Protein AF-A0A8J6C4E9-F1 (afdb_monomer)

Organism: Diacronema lutheri (NCBI:txid2081491)

Radius of gyration: 30.51 Å; Cα contacts (8 Å, |Δi|>4): 954; chains: 1; bounding box: 141×79×91 Å

pLDDT: mean 75.85, std 23.6, range [23.86, 98.69]

Solvent-accessible surface area (backbone atoms only — not comparable to full-atom values): 32303 Å² total; per-residue (Å²): 141,84,85,82,80,83,73,75,68,69,62,57,55,55,52,51,51,49,50,50,50,50,52,49,48,52,63,69,64,52,68,75,81,73,72,74,41,22,24,3,30,25,69,40,42,58,44,23,30,37,11,36,43,39,78,90,68,60,41,54,43,74,38,43,39,98,86,69,38,52,65,40,42,35,28,38,20,48,35,67,90,70,49,75,35,51,16,70,59,10,56,65,46,22,68,85,38,25,71,27,30,50,46,44,56,67,79,55,42,49,56,76,58,82,44,71,72,40,36,52,52,46,45,69,59,41,58,41,70,77,32,64,39,85,48,95,90,46,69,26,33,48,25,71,40,70,74,45,76,37,53,64,37,58,56,53,8,51,50,50,34,52,51,49,50,30,47,51,51,50,51,30,60,75,36,64,92,39,72,71,44,65,66,60,53,57,79,35,36,34,33,18,38,40,39,62,73,82,60,49,70,52,31,49,50,36,50,53,49,10,38,46,74,36,57,46,74,46,73,45,80,41,40,32,60,59,19,28,47,44,32,54,59,38,65,30,63,71,71,78,74,75,86,78,87,73,99,70,91,64,81,77,89,71,58,49,62,65,73,55,58,96,82,53,75,74,40,30,34,41,31,40,32,27,24,40,50,31,26,39,22,33,27,32,41,35,39,58,42,34,41,35,57,59,22,69,27,62,39,82,84,37,31,41,51,59,40,46,49,37,48,49,55,49,46,54,57,48,30,44,77,72,74,36,46,69,57,37,54,42,36,75,74,33,50,32,50,32,52,50,44,52,52,26,48,50,52,30,54,59,47,32,40,78,38,66,54,36,68,33,58,35,90,49,53,51,78,80,65,77,48,96,54,88,47,66,66,49,68,48,80,44,43,32,68,57,51,50,64,47,32,44,71,58,57,61,58,55,48,43,29,52,37,52,10,28,47,67,45,39,29,37,47,72,29,61,98,59,72,89,74,79,74,72,91,72,81,85,85,81,84,86,83,90,86,79,90,84,90,87,88,85,88,85,84,89,84,86,87,82,89,85,90,81,89,80,80,91,77,93,74,88,74,85,71,78,76,49,74,73,52,53,52,57,54,40,55,57,44,46,55,53,23,57,64,43,93,82,38,44,69,72,73,42,34,41,54,24,30,71,41,44,65,31,52,70,51,42,50,51,52,24,39,42,51,55,42,69,67,59,76,91,55,58,36,81,46,23,38,11,31,11,21,2,48,51,24,20,33,77,71,67,74,41,65,59,64,46,80,39,53,56,64,56,47,49,52,50,52,52,47,56,50,50,50,52,53,48,52,53,49,51,52,51,56,57,64,74,62,63,76,84,127

Nearest PDB structures (foldseek):
  6cz1-assembly1_A  TM=8.637E-01  e=3.138E-28  Homo sapiens
  3iuc-assembly3_C  TM=8.654E-01  e=8.634E-28  Homo sapiens
  2qxl-assembly1_A  TM=8.879E-01  e=3.952E-25  Saccharomyces cerevisiae
  2qxl-assembly1_B  TM=8.824E-01  e=4.397E-25  Saccharomyces cerevisiae
  3d2e-assembly2_C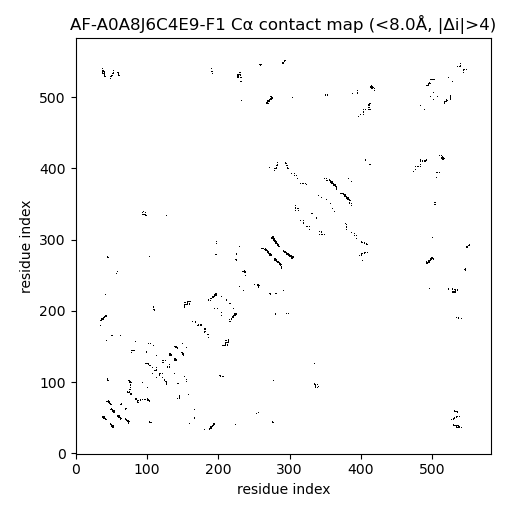  TM=8.907E-01  e=5.981E-24  Saccharomyces cerevisiae

Foldseek 3Di:
DDDDDDDDPPVVVVVVVVVVVVVVVVVVPDDDPQQAWQKFWELAQFKIFIWTQDLVLRFTHTFAAPVRHRIFTLKWAAAAPGDIDTGPVLLVCCLPGVLRMFGSLLLLFLDQCPDPVSLVVCCLRHLHSVQWDADPVGIWGDHVRHPDTHDSLLSSLSHLLRNQVRVLVVQCVVPPPDPSSPPDDLASYQYEYEDAPPDDPSSVVSNVSSCVSSVHDHYDYDYLQLLLCLLCVLQCVVVPPPDDDDPDPDPDGHRSADQFDQDDDWAWEWEWEAAAAKIKIWIWIDDRQEIETLFIFMDRGAHNVQLLVLLLVVVLVQCVVVVNNLLSVLLVVHSSQVSQQSVLSSVQQLVQLPDFKDKRWGPDQCVSRVDPDGDDTDIDMDGNVSSCVSCVLSLLVSLQRVLVNLVSSLAAFPFDLDPPVVPDPDDDDDDDDDDDDDDDDDDDDDDDDDDDDDDDDDDPDDDPDDDDSVRSSVVSSVSLVSSNPSPDGDYHDAYEYAYDRCSHPSNQCSSCRRRVHHYDDSDHSDCSSRRSRSSVSCVVVVSGDRHDYDYNVRVVVVVVVVVVVVVVVVVVVVVVVVPDDPD

Structure (mmCIF, N/CA/C/O backbone):
data_AF-A0A8J6C4E9-F1
#
_entry.id   AF-A0A8J6C4E9-F1
#
loop_
_atom_site.group_PDB
_atom_site.id
_atom_site.type_symbol
_atom_site.label_atom_id
_atom_site.label_alt_id
_atom_site.label_comp_id
_atom_site.label_asym_id
_atom_site.label_entity_id
_atom_site.label_seq_id
_atom_site.pdbx_PDB_ins_code
_atom_site.Cartn_x
_atom_site.Cartn_y
_atom_site.Cartn_z
_atom_site.occupancy
_atom_site.B_iso_or_equiv
_atom_site.auth_seq_id
_atom_site.auth_comp_id
_atom_site.auth_asym_id
_atom_site.auth_atom_id
_atom_site.pdbx_PDB_model_num
ATOM 1 N N . MET A 1 1 ? -87.877 10.944 23.527 1.00 38.41 1 MET A N 1
ATOM 2 C CA . MET A 1 1 ? -86.745 10.929 22.573 1.00 38.41 1 MET A CA 1
ATOM 3 C C . MET A 1 1 ? -85.465 10.577 23.323 1.00 38.41 1 MET A C 1
ATOM 5 O O . MET A 1 1 ? -84.870 11.450 23.939 1.00 38.41 1 MET A O 1
ATOM 9 N N . ALA A 1 2 ? -85.084 9.298 23.330 1.00 36.50 2 ALA A N 1
ATOM 10 C CA . ALA A 1 2 ? -83.861 8.811 23.969 1.00 36.50 2 ALA A CA 1
ATOM 11 C C . ALA A 1 2 ? -82.807 8.515 22.890 1.00 36.50 2 ALA A C 1
ATOM 13 O O . ALA A 1 2 ? -83.066 7.759 21.957 1.00 36.50 2 ALA A O 1
ATOM 14 N N . ARG A 1 3 ? -81.636 9.150 23.003 1.00 40.97 3 ARG A N 1
ATOM 15 C CA . ARG A 1 3 ? -80.461 8.921 22.150 1.00 40.97 3 ARG A CA 1
ATOM 16 C C . ARG A 1 3 ? -79.724 7.666 22.630 1.00 40.97 3 ARG A C 1
ATOM 18 O O . ARG A 1 3 ? -79.233 7.657 23.756 1.00 40.97 3 ARG A O 1
ATOM 25 N N . GLN A 1 4 ? -79.588 6.653 21.775 1.00 43.34 4 GLN A N 1
ATOM 26 C CA . GLN A 1 4 ? -78.619 5.569 21.968 1.00 43.34 4 GLN A CA 1
ATOM 27 C C . GLN A 1 4 ? -77.258 5.994 21.404 1.00 43.34 4 GLN A C 1
ATOM 29 O O . GLN A 1 4 ? -77.118 6.299 20.221 1.00 43.34 4 GLN A O 1
ATOM 34 N N . ARG A 1 5 ? -76.256 6.030 22.287 1.00 42.81 5 ARG A N 1
ATOM 35 C CA . ARG A 1 5 ? -74.835 6.140 21.950 1.00 42.81 5 ARG A CA 1
ATOM 36 C C . ARG A 1 5 ? -74.360 4.776 21.449 1.00 42.81 5 ARG A C 1
ATOM 38 O O . ARG A 1 5 ? -74.292 3.837 22.237 1.00 42.81 5 ARG A O 1
ATOM 45 N N . ALA A 1 6 ? -74.011 4.677 20.169 1.00 40.28 6 ALA A N 1
ATOM 46 C CA . ALA A 1 6 ? -73.167 3.590 19.687 1.00 40.28 6 ALA A CA 1
ATOM 47 C C . ALA A 1 6 ? -71.782 3.752 20.330 1.00 40.28 6 ALA A C 1
ATOM 49 O O . ALA A 1 6 ? -71.168 4.818 20.265 1.00 40.28 6 ALA A O 1
ATOM 50 N N . THR A 1 7 ? -71.343 2.723 21.042 1.00 40.25 7 THR A N 1
ATOM 51 C CA . THR A 1 7 ? -70.107 2.715 21.814 1.00 40.25 7 THR A CA 1
ATOM 52 C C . THR A 1 7 ? -68.892 2.586 20.888 1.00 40.25 7 THR A C 1
ATOM 54 O O . THR A 1 7 ? -68.914 1.905 19.864 1.00 40.25 7 THR A O 1
ATOM 57 N N . ALA A 1 8 ? -67.801 3.244 21.280 1.00 45.50 8 ALA A N 1
ATOM 58 C CA . ALA A 1 8 ? -66.520 3.320 20.584 1.00 45.50 8 ALA A CA 1
ATOM 59 C C . ALA A 1 8 ? -65.645 2.031 20.442 1.00 45.50 8 ALA A C 1
ATOM 61 O O . ALA A 1 8 ? -64.620 2.141 19.766 1.00 45.50 8 ALA A O 1
ATOM 62 N N . PRO A 1 9 ? -65.946 0.815 20.973 1.00 42.47 9 PRO A N 1
ATOM 63 C CA . PRO A 1 9 ? -65.002 -0.307 20.863 1.00 42.47 9 PRO A CA 1
ATOM 64 C C . PRO A 1 9 ? -64.949 -0.978 19.478 1.00 42.47 9 PRO A C 1
ATOM 66 O O . PRO A 1 9 ? -63.985 -1.679 19.171 1.00 42.47 9 PRO A O 1
ATOM 69 N N . ALA A 1 10 ? -65.951 -0.784 18.614 1.00 45.72 10 ALA A N 1
ATOM 70 C CA . ALA A 1 10 ? -66.046 -1.539 17.358 1.00 45.72 10 ALA A CA 1
ATOM 71 C C . ALA A 1 10 ? -65.084 -1.049 16.256 1.00 45.72 10 ALA A C 1
ATOM 73 O O . ALA A 1 10 ? -64.664 -1.839 15.414 1.00 45.72 10 ALA A O 1
ATOM 74 N N . ILE A 1 11 ? -64.689 0.229 16.270 1.00 45.72 11 ILE A N 1
ATOM 75 C CA . ILE A 1 11 ? -63.786 0.797 15.253 1.00 45.72 11 ILE A CA 1
ATOM 76 C C . ILE A 1 11 ? -62.322 0.488 15.600 1.00 45.72 11 ILE A C 1
ATOM 78 O O . ILE A 1 11 ? -61.562 0.082 14.725 1.00 45.72 11 ILE A O 1
ATOM 82 N N . ALA A 1 12 ? -61.941 0.567 16.880 1.00 45.38 12 ALA A N 1
ATOM 83 C CA . ALA A 1 12 ? -60.575 0.283 17.330 1.00 45.38 12 ALA A CA 1
ATOM 84 C C . ALA A 1 12 ? -60.138 -1.172 17.058 1.00 45.38 12 ALA A C 1
ATOM 86 O O . ALA A 1 12 ? -59.000 -1.408 16.657 1.00 45.38 12 ALA A O 1
ATOM 87 N N . SER A 1 13 ? -61.052 -2.143 17.191 1.00 48.75 13 SER A N 1
ATOM 88 C CA . SER A 1 13 ? -60.749 -3.564 16.941 1.00 48.75 13 SER A CA 1
ATOM 89 C C . SER A 1 13 ? -60.457 -3.877 15.466 1.00 48.75 13 SER A C 1
ATOM 91 O O . SER A 1 13 ? -59.601 -4.705 15.159 1.00 48.75 13 SER A O 1
ATOM 93 N N . ARG A 1 14 ? -61.113 -3.167 14.538 1.00 49.06 14 ARG A N 1
ATOM 94 C CA . ARG A 1 14 ? -60.933 -3.345 13.091 1.00 49.06 14 ARG A CA 1
ATOM 95 C C . ARG A 1 14 ? -59.618 -2.747 12.590 1.00 49.06 14 ARG A C 1
ATOM 97 O O . ARG A 1 14 ? -58.977 -3.346 11.733 1.00 49.06 14 ARG A O 1
ATOM 104 N N . TRP A 1 15 ? -59.186 -1.623 13.165 1.00 46.72 15 TRP A N 1
ATOM 105 C CA . TRP A 1 15 ? -57.875 -1.030 12.881 1.00 46.72 15 TRP A CA 1
ATOM 106 C C . TRP A 1 15 ? -56.729 -1.840 13.486 1.00 46.72 15 TRP A C 1
ATOM 108 O O . TRP A 1 15 ? -55.729 -2.054 12.810 1.00 46.72 15 TRP A O 1
ATOM 118 N N . ALA A 1 16 ? -56.892 -2.370 14.702 1.00 50.19 16 ALA A N 1
ATOM 119 C CA . ALA A 1 16 ? -55.893 -3.244 15.315 1.00 50.19 16 ALA A CA 1
ATOM 120 C C . ALA A 1 16 ? -55.684 -4.539 14.510 1.00 50.19 16 ALA A C 1
ATOM 122 O O . ALA A 1 16 ? -54.546 -4.945 14.297 1.00 50.19 16 ALA A O 1
ATOM 123 N N . ALA A 1 17 ? -56.759 -5.148 13.997 1.00 50.88 17 ALA A N 1
ATOM 124 C CA . ALA A 1 17 ? -56.672 -6.340 13.151 1.00 50.88 17 ALA A CA 1
ATOM 125 C C . ALA A 1 17 ? -56.052 -6.052 11.770 1.00 50.88 17 ALA A C 1
ATOM 127 O O . ALA A 1 17 ? -55.284 -6.869 11.267 1.00 50.88 17 ALA A O 1
ATOM 128 N N . LEU A 1 18 ? -56.336 -4.888 11.171 1.00 54.34 18 LEU A N 1
ATOM 129 C CA . LEU A 1 18 ? -55.741 -4.478 9.894 1.00 54.34 18 LEU A CA 1
ATOM 130 C C . LEU A 1 18 ? -54.249 -4.145 10.049 1.00 54.34 18 LEU A C 1
ATOM 132 O O . LEU A 1 18 ? -53.442 -4.573 9.232 1.00 54.34 18 LEU A O 1
ATOM 136 N N . ILE A 1 19 ? -53.869 -3.446 11.124 1.00 55.53 19 ILE A N 1
ATOM 137 C CA . ILE A 1 19 ? -52.468 -3.156 11.457 1.00 55.53 19 ILE A CA 1
ATOM 138 C C . ILE A 1 19 ? -51.730 -4.456 11.776 1.00 55.53 19 ILE A C 1
ATOM 140 O O . ILE A 1 19 ? -50.650 -4.666 11.245 1.00 55.53 19 ILE A O 1
ATOM 144 N N . ALA A 1 20 ? -52.315 -5.368 12.557 1.00 45.97 20 ALA A N 1
ATOM 145 C CA . ALA A 1 20 ? -51.713 -6.672 12.828 1.00 45.97 20 ALA A CA 1
ATOM 146 C C . ALA A 1 20 ? -51.560 -7.516 11.552 1.00 45.97 20 ALA A C 1
ATOM 148 O O . ALA A 1 20 ? -50.529 -8.151 11.371 1.00 45.97 20 ALA A O 1
ATOM 149 N N . ALA A 1 21 ? -52.528 -7.483 10.630 1.00 46.50 21 ALA A N 1
ATOM 150 C CA . ALA A 1 21 ? -52.433 -8.179 9.347 1.00 46.50 21 ALA A CA 1
ATOM 151 C C . ALA A 1 21 ? -51.383 -7.553 8.411 1.00 46.50 21 ALA A C 1
ATOM 153 O O . ALA A 1 21 ? -50.662 -8.291 7.749 1.00 46.50 21 ALA A O 1
ATOM 154 N N . VAL A 1 22 ? -51.245 -6.222 8.389 1.00 50.16 22 VAL A N 1
ATOM 155 C CA . VAL A 1 22 ? -50.210 -5.505 7.619 1.00 50.16 22 VAL A CA 1
ATOM 156 C C . VAL A 1 22 ? -48.822 -5.704 8.233 1.00 50.16 22 VAL A C 1
ATOM 158 O O . VAL A 1 22 ? -47.871 -5.954 7.502 1.00 50.16 22 VAL A O 1
ATOM 161 N N . VAL A 1 23 ? -48.699 -5.686 9.562 1.00 48.81 23 VAL A N 1
ATOM 162 C CA . VAL A 1 23 ? -47.452 -5.970 10.292 1.00 48.81 23 VAL A CA 1
ATOM 163 C C . VAL A 1 23 ? -47.058 -7.440 10.137 1.00 48.81 23 VAL A C 1
ATOM 165 O O . VAL A 1 23 ? -45.894 -7.725 9.883 1.00 48.81 23 VAL A O 1
ATOM 168 N N . CYS A 1 24 ? -48.005 -8.384 10.186 1.00 40.62 24 CYS A N 1
ATOM 169 C CA . CYS A 1 24 ? -47.735 -9.796 9.908 1.00 40.62 24 CYS A CA 1
ATOM 170 C C . CYS A 1 24 ? -47.456 -10.073 8.425 1.00 40.62 24 CYS A C 1
ATOM 172 O O . CYS A 1 24 ? -46.655 -10.954 8.137 1.00 40.62 24 CYS A O 1
ATOM 174 N N . ALA A 1 25 ? -48.072 -9.355 7.481 1.00 40.88 25 ALA A N 1
ATOM 175 C CA . ALA A 1 25 ? -47.759 -9.476 6.055 1.00 40.88 25 ALA A CA 1
ATOM 176 C C . ALA A 1 25 ? -46.385 -8.866 5.723 1.00 40.88 25 ALA A C 1
ATOM 178 O O . ALA A 1 25 ? -45.634 -9.461 4.956 1.00 40.88 25 ALA A O 1
ATOM 179 N N . ALA A 1 26 ? -46.010 -7.753 6.364 1.00 41.31 26 ALA A N 1
ATOM 180 C CA . ALA A 1 26 ? -44.677 -7.157 6.269 1.00 41.31 26 ALA A CA 1
ATOM 181 C C . ALA A 1 26 ? -43.600 -8.029 6.942 1.00 41.31 26 ALA A C 1
ATOM 183 O O . ALA A 1 26 ? -42.519 -8.194 6.387 1.00 41.31 26 ALA A O 1
ATOM 184 N N . ALA A 1 27 ? -43.915 -8.670 8.073 1.00 41.94 27 ALA A N 1
ATOM 185 C CA . ALA A 1 27 ? -43.035 -9.633 8.745 1.00 41.94 27 ALA A CA 1
ATOM 186 C C . ALA A 1 27 ? -42.952 -10.997 8.030 1.00 41.94 27 ALA A C 1
ATOM 188 O O . ALA A 1 27 ? -42.025 -11.763 8.266 1.00 41.94 27 ALA A O 1
ATOM 189 N N . ARG A 1 28 ? -43.913 -11.322 7.151 1.00 35.78 28 ARG A N 1
ATOM 190 C CA . ARG A 1 28 ? -43.877 -12.514 6.281 1.00 35.78 28 ARG A CA 1
ATOM 191 C C . ARG A 1 28 ? -43.224 -12.249 4.922 1.00 35.78 28 ARG A C 1
ATOM 193 O O . ARG A 1 28 ? -42.905 -13.205 4.224 1.00 35.78 28 ARG A O 1
ATOM 200 N N . ALA A 1 29 ? -43.024 -10.980 4.562 1.00 37.56 29 ALA A N 1
ATOM 201 C CA . ALA A 1 29 ? -42.309 -10.546 3.362 1.00 37.56 29 ALA A CA 1
ATOM 202 C C . ALA A 1 29 ? -40.869 -10.090 3.649 1.00 37.56 29 ALA A C 1
ATOM 204 O O . ALA A 1 29 ? -40.122 -9.799 2.716 1.00 37.56 29 ALA A O 1
ATOM 205 N N . SER A 1 30 ? -40.451 -10.037 4.916 1.00 41.16 30 SER A N 1
ATOM 206 C CA . SER A 1 30 ? -39.043 -9.879 5.242 1.00 41.16 30 SER A CA 1
ATOM 207 C C . SER A 1 30 ? -38.342 -11.202 4.969 1.00 41.16 30 SER A C 1
ATOM 209 O O . SER A 1 30 ? -38.482 -12.160 5.735 1.00 41.16 30 SER A O 1
ATOM 211 N N . SER A 1 31 ? -37.558 -11.239 3.891 1.00 43.53 31 SER A N 1
ATOM 212 C CA . SER A 1 31 ? -36.385 -12.110 3.815 1.00 43.53 31 SER A CA 1
ATOM 213 C C . SER A 1 31 ? -35.687 -12.122 5.183 1.00 43.53 31 SER A C 1
ATOM 215 O O . SER A 1 31 ? -35.708 -11.086 5.864 1.00 43.53 31 SER A O 1
ATOM 217 N N . PRO A 1 32 ? -35.086 -13.247 5.617 1.00 44.56 32 PRO A N 1
ATOM 218 C CA . PRO A 1 32 ? -34.292 -13.247 6.843 1.00 44.56 32 PRO A CA 1
ATOM 219 C C . PRO A 1 32 ? -33.353 -12.031 6.827 1.00 44.56 32 PRO A C 1
ATOM 221 O O . PRO A 1 32 ? -32.884 -11.671 5.740 1.00 44.56 32 PRO A O 1
ATOM 224 N N . PRO A 1 33 ? -33.135 -11.349 7.969 1.00 52.28 33 PRO A N 1
ATOM 225 C CA . PRO A 1 33 ? -32.281 -10.172 8.006 1.00 52.28 33 PRO A CA 1
ATOM 226 C C . PRO A 1 33 ? -30.958 -10.534 7.339 1.00 52.28 33 PRO A C 1
ATOM 228 O O . PRO A 1 33 ? -30.252 -11.429 7.803 1.00 52.28 33 PRO A O 1
ATOM 231 N N . ARG A 1 34 ? -30.687 -9.891 6.198 1.00 59.09 34 ARG A N 1
ATOM 232 C CA . ARG A 1 34 ? -29.473 -10.108 5.417 1.00 59.09 34 ARG A CA 1
ATOM 233 C C . ARG A 1 34 ? -28.279 -9.992 6.360 1.00 59.09 34 ARG A C 1
ATOM 235 O O . ARG A 1 34 ? -28.188 -9.028 7.127 1.00 59.09 34 ARG A O 1
ATOM 242 N N . SER A 1 35 ? -27.419 -11.008 6.383 1.00 75.69 35 SER A N 1
ATOM 243 C CA . SER A 1 35 ? -26.295 -11.053 7.312 1.00 75.69 35 SER A CA 1
ATOM 244 C C . SER A 1 35 ? -25.305 -9.956 6.940 1.00 75.69 35 SER A C 1
ATOM 246 O O . SER A 1 35 ? -24.557 -10.091 5.979 1.00 75.69 35 SER A O 1
ATOM 248 N N . ILE A 1 36 ? -25.316 -8.859 7.696 1.00 88.25 36 ILE A N 1
ATOM 249 C CA . ILE A 1 36 ? -24.379 -7.752 7.501 1.00 88.25 36 ILE A CA 1
ATOM 250 C C . ILE A 1 36 ? -22.951 -8.247 7.749 1.00 88.25 36 ILE A C 1
ATOM 252 O O . ILE A 1 36 ? -22.639 -8.704 8.855 1.00 88.25 36 ILE A O 1
ATOM 256 N N . ILE A 1 37 ? -22.079 -8.094 6.755 1.00 93.62 37 ILE A N 1
ATOM 257 C CA . ILE A 1 37 ? -20.658 -8.432 6.865 1.00 93.62 37 ILE A CA 1
ATOM 258 C C . ILE A 1 37 ? -19.842 -7.142 6.921 1.00 93.62 37 ILE A C 1
ATOM 260 O O . ILE A 1 37 ? -19.836 -6.359 5.972 1.00 93.62 37 ILE A O 1
ATOM 264 N N . ALA A 1 38 ? -19.136 -6.917 8.029 1.00 95.50 38 ALA A N 1
ATOM 265 C CA . ALA A 1 38 ? -18.217 -5.790 8.158 1.00 95.50 38 ALA A CA 1
ATOM 266 C C . ALA A 1 38 ? -16.888 -6.122 7.472 1.00 95.50 38 ALA A C 1
ATOM 268 O O . ALA A 1 38 ? -16.259 -7.132 7.798 1.00 95.50 38 ALA A O 1
ATOM 269 N N . VAL A 1 39 ? -16.464 -5.268 6.539 1.00 98.06 39 VAL A N 1
ATOM 270 C CA . VAL A 1 39 ? -15.273 -5.485 5.711 1.00 98.06 39 VAL A CA 1
ATOM 271 C C . VAL A 1 39 ? -14.371 -4.258 5.763 1.00 98.06 39 VAL A C 1
ATOM 273 O O . VAL A 1 39 ? -14.808 -3.136 5.512 1.00 98.06 39 VAL A O 1
ATOM 276 N N . GLY A 1 40 ? -13.095 -4.475 6.049 1.00 98.25 40 GLY A N 1
ATOM 277 C CA . GLY A 1 40 ? -12.039 -3.484 5.890 1.00 98.25 40 GLY A CA 1
ATOM 278 C C . GLY A 1 40 ? -11.249 -3.757 4.626 1.00 98.25 40 GLY A C 1
ATOM 279 O O . GLY A 1 40 ? -10.812 -4.885 4.416 1.00 98.25 40 GLY A O 1
ATOM 280 N N . ILE A 1 41 ? -11.052 -2.740 3.794 1.00 98.50 41 ILE A N 1
ATOM 281 C CA . ILE A 1 41 ? -10.254 -2.840 2.574 1.00 98.50 41 ILE A CA 1
ATOM 282 C C . ILE A 1 41 ? -9.143 -1.802 2.637 1.00 98.50 41 ILE A C 1
ATOM 284 O O . ILE A 1 41 ? -9.406 -0.598 2.647 1.00 98.50 41 ILE A O 1
ATOM 288 N N . ASP A 1 42 ? -7.904 -2.279 2.630 1.00 97.69 42 ASP A N 1
ATOM 289 C CA . ASP A 1 42 ? -6.749 -1.451 2.323 1.00 97.69 42 ASP A CA 1
ATOM 290 C C . ASP A 1 42 ? -6.514 -1.460 0.814 1.00 97.69 42 ASP A C 1
ATOM 292 O O . ASP A 1 42 ? -6.000 -2.434 0.264 1.00 97.69 42 ASP A O 1
ATOM 296 N N . LEU A 1 43 ? -6.935 -0.398 0.125 1.00 96.44 43 LEU A N 1
ATOM 297 C CA . LEU A 1 43 ? -6.687 -0.240 -1.307 1.00 96.44 43 LEU A CA 1
ATOM 298 C C . LEU A 1 43 ? -5.304 0.382 -1.491 1.00 96.44 43 LEU A C 1
ATOM 300 O O . LEU A 1 43 ? -5.210 1.582 -1.704 1.00 96.44 43 LEU A O 1
ATOM 304 N N . GLY A 1 44 ? -4.215 -0.368 -1.378 1.00 93.19 44 GLY A N 1
ATOM 305 C CA . GLY A 1 44 ? -2.875 0.221 -1.418 1.00 93.19 44 GLY A CA 1
ATOM 306 C C . GLY A 1 44 ? -2.343 0.498 -2.832 1.00 93.19 44 GLY A C 1
ATOM 307 O O . GLY A 1 44 ? -2.850 0.016 -3.848 1.00 93.19 44 GLY A O 1
ATOM 308 N N . THR A 1 45 ? -1.264 1.286 -2.910 1.00 92.62 45 THR A N 1
ATOM 309 C CA . THR A 1 45 ? -0.605 1.634 -4.189 1.00 92.62 45 THR A CA 1
ATOM 310 C C . THR A 1 45 ? 0.050 0.423 -4.863 1.00 92.62 45 THR A C 1
ATOM 312 O O . THR A 1 45 ? -0.059 0.273 -6.079 1.00 92.62 45 THR A O 1
ATOM 315 N N . THR A 1 46 ? 0.722 -0.432 -4.085 1.00 93.31 46 THR A N 1
ATOM 316 C CA . THR A 1 46 ? 1.450 -1.611 -4.599 1.00 93.31 46 THR A CA 1
ATOM 317 C C . THR A 1 46 ? 0.748 -2.916 -4.282 1.00 93.31 46 THR A C 1
ATOM 319 O O . THR A 1 46 ? 0.706 -3.796 -5.133 1.00 93.31 46 THR A O 1
ATOM 322 N N . ASN A 1 47 ? 0.201 -3.047 -3.077 1.00 95.25 47 ASN A N 1
ATOM 323 C CA . ASN A 1 47 ? -0.581 -4.200 -2.656 1.00 95.25 47 ASN A CA 1
ATOM 324 C C . ASN A 1 47 ? -1.843 -3.694 -1.978 1.00 95.25 47 ASN A C 1
ATOM 326 O O . ASN A 1 47 ? -1.800 -2.655 -1.325 1.00 95.25 47 ASN A O 1
ATOM 330 N N . SER A 1 48 ? -2.921 -4.445 -2.117 1.00 97.56 48 SER A N 1
ATOM 331 C CA . SER A 1 48 ? -4.174 -4.245 -1.411 1.00 97.56 48 SER A CA 1
ATOM 332 C C . SER A 1 48 ? -4.475 -5.457 -0.534 1.00 97.56 48 SER A C 1
ATOM 334 O O . SER A 1 48 ? -3.981 -6.555 -0.800 1.00 97.56 48 SER A O 1
ATOM 336 N N . ALA A 1 49 ? -5.279 -5.262 0.504 1.00 97.75 49 ALA A N 1
ATOM 337 C CA . ALA A 1 49 ? -5.672 -6.313 1.434 1.00 97.75 49 ALA A CA 1
ATOM 338 C C . ALA A 1 49 ? -7.131 -6.137 1.856 1.00 97.75 49 ALA A C 1
ATOM 340 O O . ALA A 1 49 ? -7.633 -5.015 1.939 1.00 97.75 49 ALA A O 1
ATOM 341 N N . ALA A 1 50 ? -7.799 -7.245 2.165 1.00 98.19 50 ALA A N 1
ATOM 342 C CA . ALA A 1 50 ? -9.135 -7.239 2.741 1.00 98.19 50 ALA A CA 1
ATOM 343 C C . ALA A 1 50 ? -9.144 -7.972 4.087 1.00 98.19 50 ALA A C 1
ATOM 345 O O . ALA A 1 50 ? -8.393 -8.920 4.312 1.00 98.19 50 ALA A O 1
ATOM 346 N N . CYS A 1 51 ? -9.997 -7.519 4.995 1.00 97.38 51 CYS A N 1
ATOM 347 C CA . CYS A 1 51 ? -10.260 -8.145 6.283 1.00 97.38 51 CYS A CA 1
ATOM 348 C C . CYS A 1 51 ? -11.767 -8.192 6.519 1.00 97.38 51 CYS A C 1
ATOM 350 O O . CYS A 1 51 ? -12.473 -7.230 6.219 1.00 97.38 51 CYS A O 1
ATOM 352 N N . VAL A 1 52 ? -12.249 -9.279 7.107 1.00 96.62 52 VAL A N 1
ATOM 353 C CA . VAL A 1 52 ? -13.626 -9.406 7.596 1.00 96.62 52 VAL A CA 1
ATOM 354 C C . VAL A 1 52 ? -13.628 -9.345 9.115 1.00 96.62 52 VAL A C 1
ATOM 356 O O . VAL A 1 52 ? -12.709 -9.845 9.755 1.00 96.62 52 VAL A O 1
ATOM 359 N N . TYR A 1 53 ? -14.638 -8.726 9.716 1.00 92.38 53 TYR A N 1
ATOM 360 C CA . TYR A 1 53 ? -14.819 -8.814 11.164 1.00 92.38 53 TYR A CA 1
ATOM 361 C C . TYR A 1 53 ? -15.551 -10.109 11.520 1.00 92.38 53 TYR A C 1
ATOM 363 O O . TYR A 1 53 ? -16.720 -10.280 11.159 1.00 92.38 53 TYR A O 1
ATOM 371 N N . ASP A 1 54 ? -14.883 -11.007 12.239 1.00 87.69 54 ASP A N 1
ATOM 372 C CA . ASP A 1 54 ? -15.502 -12.217 12.762 1.00 87.69 54 ASP A CA 1
ATOM 373 C C . ASP A 1 54 ? -16.185 -11.908 14.099 1.00 87.69 54 ASP A C 1
ATOM 375 O O . ASP A 1 54 ? -15.556 -11.533 15.088 1.00 87.69 54 ASP A O 1
ATOM 379 N N . ARG A 1 55 ? -17.510 -12.073 14.133 1.00 82.25 55 ARG A N 1
ATOM 380 C CA . ARG A 1 55 ? -18.328 -11.796 15.319 1.00 82.25 55 ARG A CA 1
ATOM 381 C C . ARG A 1 55 ? -18.111 -12.809 16.440 1.00 82.25 55 ARG A C 1
ATOM 383 O O . ARG A 1 55 ? -18.307 -12.456 17.599 1.00 82.25 55 ARG A O 1
ATOM 390 N N . ALA A 1 56 ? -17.756 -14.050 16.109 1.00 81.50 56 ALA A N 1
ATOM 391 C CA . ALA A 1 56 ? -17.568 -15.107 17.094 1.00 81.50 56 ALA A CA 1
ATOM 392 C C . ALA A 1 56 ? -16.275 -14.886 17.882 1.00 81.50 56 ALA A C 1
ATOM 394 O O . ALA A 1 56 ? -16.271 -14.966 19.108 1.00 81.50 56 ALA A O 1
ATOM 395 N N . THR A 1 57 ? -15.193 -14.558 17.177 1.00 81.00 57 THR A N 1
ATOM 396 C CA . THR A 1 57 ? -13.891 -14.262 17.792 1.00 81.00 57 THR A CA 1
ATOM 397 C C . THR A 1 57 ? -13.746 -12.799 18.209 1.00 81.00 57 THR A C 1
ATOM 399 O O . THR A 1 57 ? -12.887 -12.484 19.026 1.00 81.00 57 THR A O 1
ATOM 402 N N . ARG A 1 58 ? -14.617 -11.912 17.707 1.00 82.38 58 ARG A N 1
ATOM 403 C CA . ARG A 1 58 ? -14.575 -10.450 17.888 1.00 82.38 58 ARG A CA 1
ATOM 404 C C . ARG A 1 58 ? -13.298 -9.812 17.336 1.00 82.38 58 ARG A C 1
ATOM 406 O O . ARG A 1 58 ? -12.911 -8.731 17.784 1.00 82.38 58 ARG A O 1
ATOM 413 N N . GLU A 1 59 ? -12.682 -10.444 16.342 1.00 84.31 59 GLU A N 1
ATOM 414 C CA . GLU A 1 59 ? -11.412 -10.029 15.753 1.00 84.31 59 GLU A CA 1
ATOM 415 C C . GLU A 1 59 ? -11.538 -9.760 14.244 1.00 84.31 59 GLU A C 1
ATOM 417 O O . GLU A 1 59 ? -12.330 -10.399 13.546 1.00 84.31 59 GLU A O 1
ATOM 422 N N . PRO A 1 60 ? -10.749 -8.818 13.697 1.00 91.25 60 PRO A N 1
ATOM 423 C CA . PRO A 1 60 ? -10.598 -8.685 12.258 1.00 91.25 60 PRO A CA 1
ATOM 424 C C . PRO A 1 60 ? -9.726 -9.829 11.720 1.00 91.25 60 PRO A C 1
ATOM 426 O O . PRO A 1 60 ? -8.578 -9.995 12.134 1.00 91.25 60 PRO A O 1
ATOM 429 N N . VAL A 1 61 ? -10.245 -10.584 10.758 1.00 93.56 61 VAL A N 1
ATOM 430 C CA . VAL A 1 61 ? -9.584 -11.724 10.115 1.00 93.56 61 VAL A CA 1
ATOM 431 C C . VAL A 1 61 ? -9.188 -11.345 8.683 1.00 93.56 61 VAL A C 1
ATOM 433 O O . VAL A 1 61 ? -10.063 -10.978 7.892 1.00 93.56 61 VAL A O 1
ATOM 436 N N . PRO A 1 62 ? -7.895 -11.412 8.313 1.00 96.25 62 PRO A N 1
ATOM 437 C CA . PRO A 1 62 ? -7.464 -11.182 6.941 1.00 96.25 62 PRO A CA 1
ATOM 438 C C . PRO A 1 62 ? -8.009 -12.231 5.982 1.00 96.25 62 PRO A C 1
ATOM 440 O O . PRO A 1 62 ? -8.040 -13.423 6.292 1.00 96.25 62 PRO A O 1
ATOM 443 N N . VAL A 1 63 ? -8.392 -11.778 4.794 1.00 97.69 63 VAL A N 1
ATOM 444 C CA . VAL A 1 63 ? -8.917 -12.631 3.733 1.00 97.69 63 VAL A CA 1
ATOM 445 C C . VAL A 1 63 ? -7.790 -12.971 2.756 1.00 97.69 63 VAL A C 1
ATOM 447 O O . VAL A 1 63 ? -7.208 -12.055 2.172 1.00 97.69 63 VAL A O 1
ATOM 450 N N . PRO A 1 64 ? -7.455 -14.260 2.562 1.00 97.50 64 PRO A N 1
ATOM 451 C CA . PRO A 1 64 ? -6.530 -14.669 1.516 1.00 97.50 64 PRO A CA 1
ATOM 452 C C . PRO A 1 64 ? -7.191 -14.556 0.138 1.00 97.50 64 PRO A C 1
ATOM 454 O O . PRO A 1 64 ? -8.376 -14.848 -0.017 1.00 97.50 64 PRO A O 1
ATOM 457 N N . ASN A 1 65 ? -6.403 -14.186 -0.866 1.00 96.69 65 ASN A N 1
ATOM 458 C CA . ASN A 1 65 ? -6.814 -14.220 -2.262 1.00 96.69 65 ASN A CA 1
ATOM 459 C C . ASN A 1 65 ? -6.848 -15.647 -2.823 1.00 96.69 65 ASN A C 1
ATOM 461 O O . ASN A 1 65 ? -6.450 -16.605 -2.156 1.00 96.69 65 ASN A O 1
ATOM 465 N N . ALA A 1 66 ? -7.265 -15.786 -4.082 1.00 93.62 66 ALA A N 1
ATOM 466 C CA . ALA A 1 66 ? -7.314 -17.067 -4.795 1.00 93.62 66 ALA A CA 1
ATOM 467 C C . ALA A 1 66 ? -5.991 -17.870 -4.799 1.00 93.62 66 ALA A C 1
ATOM 469 O O . ALA A 1 66 ? -6.017 -19.091 -4.948 1.00 93.62 66 ALA A O 1
ATOM 470 N N . HIS A 1 67 ? -4.843 -17.212 -4.598 1.00 95.38 67 HIS A N 1
ATOM 471 C CA . HIS A 1 67 ? -3.517 -17.842 -4.516 1.00 95.38 67 HIS A CA 1
ATOM 472 C C . HIS A 1 67 ? -3.088 -18.162 -3.071 1.00 95.38 67 HIS A C 1
ATOM 474 O O . HIS A 1 67 ? -1.965 -18.602 -2.836 1.00 95.38 67 HIS A O 1
ATOM 480 N N . GLY A 1 68 ? -3.961 -17.939 -2.085 1.00 96.06 68 GLY A N 1
ATOM 481 C CA . GLY A 1 68 ? -3.704 -18.201 -0.667 1.00 96.06 68 GLY A CA 1
ATOM 482 C C . GLY A 1 68 ? -2.907 -17.108 0.053 1.00 96.06 68 GLY A C 1
ATOM 483 O O . GLY A 1 68 ? -2.501 -17.302 1.199 1.00 96.06 68 GLY A O 1
ATOM 484 N N . HIS A 1 69 ? -2.672 -15.957 -0.583 1.00 96.38 69 HIS A N 1
ATOM 485 C CA . HIS A 1 69 ? -1.930 -14.844 0.010 1.00 96.38 69 HIS A CA 1
ATOM 486 C C . HIS A 1 69 ? -2.872 -13.766 0.547 1.00 96.38 69 HIS A C 1
ATOM 488 O O . HIS A 1 69 ? -3.827 -13.393 -0.119 1.00 96.38 69 HIS A O 1
ATOM 494 N N . VAL A 1 70 ? -2.569 -13.197 1.716 1.00 96.00 70 VAL A N 1
ATOM 495 C CA . VAL A 1 70 ? -3.348 -12.079 2.293 1.00 96.00 70 VAL A CA 1
ATOM 496 C C . VAL A 1 70 ? -3.256 -10.804 1.445 1.00 96.00 70 VAL A C 1
ATOM 498 O O . VAL A 1 70 ? -4.193 -10.013 1.387 1.00 96.00 70 VAL A O 1
ATOM 501 N N . LEU A 1 71 ? -2.115 -10.589 0.789 1.00 96.62 71 LEU A N 1
ATOM 502 C CA . LEU A 1 71 ? -1.874 -9.407 -0.029 1.00 96.62 71 LEU A CA 1
ATOM 503 C C . LEU A 1 71 ? -2.135 -9.709 -1.502 1.00 96.62 71 LEU A C 1
ATOM 505 O O . LEU A 1 71 ? -1.555 -10.638 -2.069 1.00 96.62 71 LEU A O 1
ATOM 509 N N . THR A 1 72 ? -2.928 -8.854 -2.137 1.00 97.75 72 THR A N 1
ATOM 510 C CA . THR A 1 72 ? -3.175 -8.870 -3.579 1.00 97.75 72 THR A CA 1
ATOM 511 C C . THR A 1 72 ? -2.422 -7.713 -4.227 1.00 97.75 72 THR A C 1
ATOM 513 O O . THR A 1 72 ? -2.699 -6.558 -3.899 1.00 97.75 72 THR A O 1
ATOM 516 N N . PRO A 1 73 ? -1.473 -7.962 -5.148 1.00 96.94 73 PRO A N 1
ATOM 517 C CA . PRO A 1 73 ? -0.796 -6.883 -5.856 1.00 96.94 73 PRO A CA 1
ATOM 518 C C . PRO A 1 73 ? -1.792 -5.963 -6.575 1.00 96.94 73 PRO A C 1
ATOM 520 O O . PRO A 1 73 ? -2.696 -6.422 -7.268 1.00 96.94 73 PRO A O 1
ATOM 523 N N . SER A 1 74 ? -1.604 -4.652 -6.448 1.00 97.25 74 SER A N 1
ATOM 524 C CA . SER A 1 74 ? -2.425 -3.614 -7.083 1.00 97.25 74 SER A CA 1
ATOM 525 C C . SER A 1 74 ? -2.027 -3.438 -8.555 1.00 97.25 74 SER A C 1
ATOM 527 O O . SER A 1 74 ? -1.580 -2.370 -8.985 1.00 97.25 74 SER A O 1
ATOM 529 N N . VAL A 1 75 ? -2.135 -4.531 -9.311 1.00 97.62 75 VAL A N 1
ATOM 530 C CA . VAL A 1 75 ? -1.800 -4.645 -10.732 1.00 97.62 75 VAL A CA 1
ATOM 531 C C . VAL A 1 75 ? -3.011 -5.208 -11.461 1.00 97.62 75 VAL A C 1
ATOM 533 O O . VAL A 1 75 ? -3.608 -6.178 -10.997 1.00 97.62 75 VAL A O 1
ATOM 536 N N . VAL A 1 76 ? -3.369 -4.608 -12.593 1.00 98.44 76 VAL A N 1
ATOM 537 C CA . VAL A 1 76 ? -4.521 -5.016 -13.405 1.00 98.44 76 VAL A CA 1
ATOM 538 C C . VAL A 1 76 ? -4.085 -5.158 -14.847 1.00 98.44 76 VAL A C 1
ATOM 540 O O . VAL A 1 76 ? -3.490 -4.229 -15.387 1.00 98.44 76 VAL A O 1
ATOM 543 N N . SER A 1 77 ? -4.399 -6.288 -15.472 1.00 98.06 77 SER A N 1
ATOM 544 C CA . SER A 1 77 ? -4.167 -6.523 -16.895 1.00 98.06 77 SER A CA 1
ATOM 545 C C . SER A 1 77 ? -5.496 -6.766 -17.594 1.00 98.06 77 SER A C 1
ATOM 547 O O . SER A 1 77 ? -6.250 -7.659 -17.210 1.00 98.06 77 SER A O 1
ATOM 549 N N . PHE A 1 78 ? -5.789 -5.970 -18.617 1.00 97.94 78 PHE A N 1
ATOM 550 C CA . PHE A 1 78 ? -6.966 -6.168 -19.457 1.00 97.94 78 PHE A CA 1
ATOM 551 C C . PHE A 1 78 ? -6.573 -6.992 -20.675 1.00 97.94 78 PHE A C 1
ATOM 553 O O . PHE A 1 78 ? -5.627 -6.639 -21.381 1.00 97.94 78 PHE A O 1
ATOM 560 N N . LEU A 1 79 ? -7.287 -8.086 -20.920 1.00 96.50 79 LEU A N 1
ATOM 561 C CA . LEU A 1 79 ? -7.020 -8.997 -22.025 1.00 96.50 79 LEU A CA 1
ATOM 562 C C . LEU A 1 79 ? -7.939 -8.718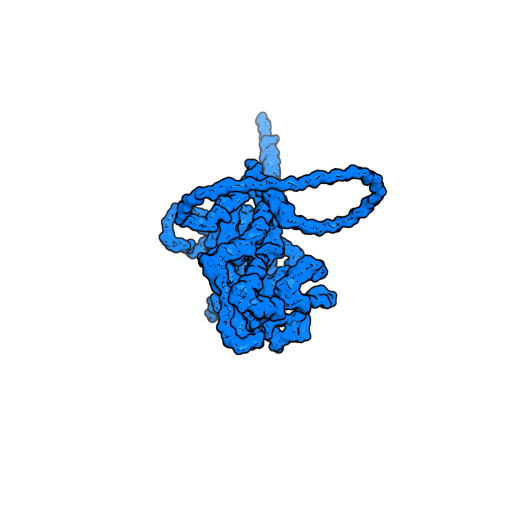 -23.223 1.00 96.50 79 LEU A C 1
ATOM 564 O O . LEU A 1 79 ? -9.053 -8.204 -23.051 1.00 96.50 79 LEU A O 1
ATOM 568 N N . PRO A 1 80 ? -7.526 -9.127 -24.437 1.00 94.06 80 PRO A N 1
ATOM 569 C CA . PRO A 1 80 ? -8.435 -9.212 -25.571 1.00 94.06 80 PRO A CA 1
ATOM 570 C C . PRO A 1 80 ? -9.685 -10.028 -25.218 1.00 94.06 80 PRO A C 1
ATOM 572 O O . PRO A 1 80 ? -9.603 -11.055 -24.548 1.00 94.06 80 PRO A O 1
ATOM 575 N N . GLY A 1 81 ? -10.857 -9.561 -25.651 1.00 91.06 81 GLY A N 1
ATOM 576 C CA . GLY A 1 81 ? -12.141 -10.200 -25.332 1.00 91.06 81 GLY A CA 1
ATOM 577 C C . GLY A 1 81 ? -12.777 -9.761 -24.008 1.00 91.06 81 GLY A C 1
ATOM 578 O O . GLY A 1 81 ? -13.870 -10.218 -23.691 1.00 91.06 81 GLY A O 1
ATOM 579 N N . GLY A 1 82 ? -12.149 -8.847 -23.258 1.00 93.56 82 GLY A N 1
ATOM 580 C CA . GLY A 1 82 ? -12.769 -8.198 -22.096 1.00 93.56 82 GLY A CA 1
ATOM 581 C C . GLY A 1 82 ? -12.494 -8.858 -20.747 1.00 93.56 82 GLY A C 1
ATOM 582 O O . GLY A 1 82 ? -12.969 -8.356 -19.730 1.00 93.56 82 GLY A O 1
ATOM 583 N N . ALA A 1 83 ? -11.720 -9.945 -20.710 1.00 96.25 83 ALA A N 1
ATOM 584 C CA . ALA A 1 83 ? -11.286 -10.540 -19.451 1.00 96.25 83 ALA A CA 1
ATOM 585 C C . ALA A 1 83 ? -10.331 -9.597 -18.699 1.00 96.25 83 ALA A C 1
ATOM 587 O O . ALA A 1 83 ? -9.505 -8.907 -19.303 1.00 96.25 83 ALA A O 1
ATOM 588 N N . VAL A 1 84 ? -10.440 -9.580 -17.370 1.00 98.06 84 VAL A N 1
ATOM 589 C CA . VAL A 1 84 ? -9.636 -8.728 -16.488 1.00 98.06 84 VAL A CA 1
ATOM 590 C C . VAL A 1 84 ? -8.897 -9.615 -15.500 1.00 98.06 84 VAL A C 1
ATOM 592 O O . VAL A 1 84 ? -9.520 -10.363 -14.752 1.00 98.06 84 VAL A O 1
ATOM 595 N N . LEU A 1 85 ? -7.570 -9.530 -15.504 1.00 98.38 85 LEU A N 1
ATOM 596 C CA . LEU A 1 85 ? -6.707 -10.183 -14.528 1.00 98.38 85 LEU A CA 1
ATOM 597 C C . LEU A 1 85 ? -6.280 -9.168 -13.473 1.00 98.38 85 LEU A C 1
ATOM 599 O O . LEU A 1 85 ? -6.013 -8.008 -13.796 1.00 98.38 85 LEU A O 1
ATOM 603 N N . VAL A 1 86 ? -6.165 -9.611 -12.223 1.00 98.50 86 VAL A N 1
ATOM 604 C CA . VAL A 1 86 ? -5.755 -8.777 -11.087 1.00 98.50 86 VAL A CA 1
ATOM 605 C C . VAL A 1 86 ? -4.686 -9.506 -10.277 1.00 98.50 86 VAL A C 1
ATOM 607 O O . VAL A 1 86 ? -4.683 -10.731 -10.190 1.00 98.50 86 VAL A O 1
ATOM 610 N N . GLY A 1 87 ? -3.756 -8.764 -9.682 1.00 97.50 87 GLY A N 1
ATOM 611 C CA . GLY A 1 87 ? -2.781 -9.330 -8.757 1.00 97.50 87 GLY A CA 1
ATOM 612 C C . GLY A 1 87 ? -1.711 -10.167 -9.447 1.00 97.50 87 GLY A C 1
ATOM 613 O O . GLY A 1 87 ? -1.061 -9.711 -10.389 1.00 97.50 87 GLY A O 1
ATOM 614 N N . ILE A 1 88 ? -1.491 -11.382 -8.943 1.00 95.62 88 ILE A N 1
ATOM 615 C CA . ILE A 1 88 ? -0.437 -12.290 -9.421 1.00 95.62 88 ILE A CA 1
ATOM 616 C C . ILE A 1 88 ? -0.658 -12.655 -10.893 1.00 95.62 88 ILE A C 1
ATOM 618 O O . ILE A 1 88 ? 0.290 -12.619 -11.677 1.00 95.62 88 ILE A O 1
ATOM 622 N N . ASP A 1 89 ? -1.906 -12.892 -11.293 1.00 96.44 89 ASP A N 1
ATOM 623 C CA . ASP A 1 89 ? -2.241 -13.244 -12.676 1.00 96.44 89 ASP A CA 1
ATOM 624 C C . ASP A 1 89 ? -2.003 -12.066 -13.633 1.00 96.44 89 ASP A C 1
ATOM 626 O O . ASP A 1 89 ? -1.496 -12.241 -14.741 1.00 96.44 89 ASP A O 1
ATOM 630 N N . ALA A 1 90 ? -2.278 -10.835 -13.187 1.00 97.12 90 ALA A N 1
ATOM 631 C CA . ALA A 1 90 ? -1.969 -9.630 -13.957 1.00 97.12 90 ALA A CA 1
ATOM 632 C C . ALA A 1 90 ? -0.458 -9.405 -14.114 1.00 97.12 90 ALA A C 1
ATOM 634 O O . ALA A 1 90 ? -0.005 -8.948 -15.164 1.00 97.12 90 ALA A O 1
ATOM 635 N N . ILE A 1 91 ? 0.325 -9.728 -13.077 1.00 93.75 91 ILE A N 1
ATOM 636 C CA . ILE A 1 91 ? 1.791 -9.677 -13.128 1.00 93.75 91 ILE A CA 1
ATOM 637 C C . ILE A 1 91 ? 2.320 -10.691 -14.142 1.00 93.75 91 ILE A C 1
ATOM 639 O O . ILE A 1 91 ? 3.175 -10.329 -14.945 1.00 93.75 91 ILE A O 1
ATOM 643 N N . ALA A 1 92 ? 1.804 -11.923 -14.139 1.00 92.06 92 ALA A N 1
ATOM 644 C CA . ALA A 1 92 ? 2.196 -12.942 -15.109 1.00 92.06 92 ALA A CA 1
ATOM 645 C C . ALA A 1 92 ? 1.857 -12.510 -16.548 1.00 92.06 92 ALA A C 1
ATOM 647 O O . ALA A 1 92 ? 2.679 -12.635 -17.452 1.00 92.06 92 ALA A O 1
ATOM 648 N N . ALA A 1 93 ? 0.684 -11.905 -16.758 1.00 92.44 93 ALA A N 1
ATOM 649 C CA . ALA A 1 93 ? 0.281 -11.393 -18.067 1.00 92.44 93 ALA A CA 1
ATOM 650 C C . ALA A 1 93 ? 1.110 -10.188 -18.551 1.00 92.44 93 ALA A C 1
ATOM 652 O O . ALA A 1 93 ? 1.178 -9.931 -19.752 1.00 92.44 93 ALA A O 1
ATOM 653 N N . ALA A 1 94 ? 1.762 -9.441 -17.652 1.00 89.62 94 ALA A N 1
ATOM 654 C CA . ALA A 1 94 ? 2.540 -8.252 -18.004 1.00 89.62 94 ALA A CA 1
ATOM 655 C C . ALA A 1 94 ? 3.696 -8.537 -18.975 1.00 89.62 94 ALA A C 1
ATOM 657 O O . ALA A 1 94 ? 4.086 -7.643 -19.722 1.00 89.62 94 ALA A O 1
ATOM 658 N N . GLU A 1 95 ? 4.222 -9.763 -18.992 1.00 83.81 95 GLU A N 1
ATOM 659 C CA . GLU A 1 95 ? 5.336 -10.154 -19.860 1.00 83.81 95 GLU A CA 1
ATOM 660 C C . GLU A 1 95 ? 4.976 -10.053 -21.351 1.00 83.81 95 GLU A C 1
ATOM 662 O O . GLU A 1 95 ? 5.800 -9.641 -22.164 1.00 83.81 95 GLU A O 1
ATOM 667 N N . THR A 1 96 ? 3.718 -10.332 -21.704 1.00 87.81 96 THR A N 1
ATOM 668 C CA . THR A 1 96 ? 3.215 -10.274 -23.089 1.00 87.81 96 THR A CA 1
ATOM 669 C C . THR A 1 96 ? 2.171 -9.178 -23.318 1.00 87.81 96 THR A C 1
ATOM 671 O O . THR A 1 96 ? 1.864 -8.855 -24.462 1.00 87.81 96 THR A O 1
ATOM 674 N N . ASN A 1 97 ? 1.650 -8.559 -22.252 1.00 92.44 97 ASN A N 1
ATOM 675 C CA . ASN A 1 97 ? 0.567 -7.572 -22.314 1.00 92.44 97 ASN A CA 1
ATOM 676 C C . ASN A 1 97 ? 0.880 -6.263 -21.561 1.00 92.44 97 ASN A C 1
ATOM 678 O O . ASN A 1 97 ? -0.022 -5.584 -21.072 1.00 92.44 97 ASN A O 1
ATOM 682 N N . ALA A 1 98 ? 2.156 -5.875 -21.462 1.00 91.50 98 ALA A N 1
ATOM 683 C CA . ALA A 1 98 ? 2.594 -4.709 -20.682 1.00 91.50 98 ALA A CA 1
ATOM 684 C C . ALA A 1 98 ? 1.834 -3.404 -20.998 1.00 91.50 98 ALA A C 1
ATOM 686 O O . ALA A 1 98 ? 1.570 -2.614 -20.096 1.00 91.50 98 ALA A O 1
ATOM 687 N N . HIS A 1 99 ? 1.448 -3.173 -22.258 1.00 93.44 99 HIS A N 1
ATOM 688 C CA . HIS A 1 99 ? 0.745 -1.951 -22.673 1.00 93.44 99 HIS A CA 1
ATOM 689 C C . HIS A 1 99 ? -0.690 -1.838 -22.138 1.00 93.44 99 HIS A C 1
ATOM 691 O O . HIS A 1 99 ? -1.214 -0.727 -22.067 1.00 93.44 99 HIS A O 1
ATOM 697 N N . SER A 1 100 ? -1.306 -2.958 -21.749 1.00 96.19 100 SER A N 1
ATOM 698 C CA . SER A 1 100 ? -2.648 -3.005 -21.147 1.00 96.19 100 SER A CA 1
ATOM 699 C C . SER A 1 100 ? -2.606 -3.505 -19.699 1.00 96.19 100 SER A C 1
ATOM 701 O O . SER A 1 100 ? -3.632 -3.927 -19.159 1.00 96.19 100 SER A O 1
ATOM 703 N N . THR A 1 101 ? -1.424 -3.454 -19.074 1.00 96.31 101 THR A N 1
ATOM 704 C CA . THR A 1 101 ? -1.215 -3.779 -17.664 1.00 96.31 101 THR A CA 1
ATOM 705 C C . THR A 1 101 ? -0.845 -2.523 -16.885 1.00 96.31 101 THR A C 1
ATOM 707 O O . THR A 1 101 ? 0.164 -1.878 -17.154 1.00 96.31 101 THR A O 1
ATOM 710 N N . TYR A 1 102 ? -1.644 -2.184 -15.879 1.00 96.56 102 TYR A N 1
ATOM 711 C CA . TYR A 1 102 ? -1.497 -0.968 -15.086 1.00 96.56 102 TYR A CA 1
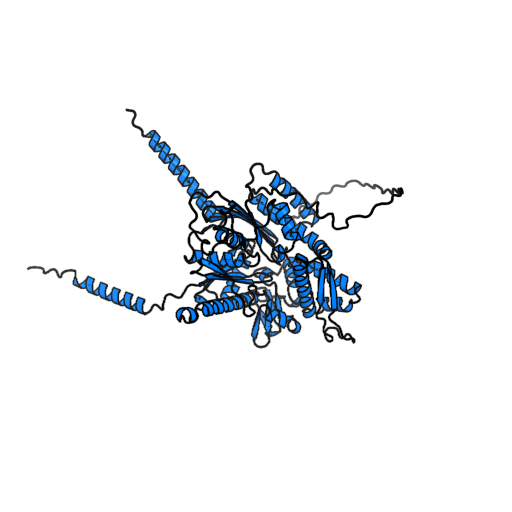ATOM 712 C C . TYR A 1 102 ? -1.149 -1.302 -13.638 1.00 96.56 102 TYR A C 1
ATOM 714 O O . TYR A 1 102 ? -1.678 -2.251 -13.061 1.00 96.56 102 TYR A O 1
ATOM 722 N N . ARG A 1 103 ? -0.282 -0.485 -13.034 1.00 94.31 103 ARG A N 1
ATOM 723 C CA . ARG A 1 103 ? 0.099 -0.543 -11.614 1.00 94.31 103 ARG A CA 1
ATOM 724 C C . ARG A 1 103 ? 0.130 0.856 -11.013 1.00 94.31 103 ARG A C 1
ATOM 726 O O . ARG A 1 103 ? 0.135 1.844 -11.744 1.00 94.31 103 ARG A O 1
ATOM 733 N N . SER A 1 104 ? 0.182 0.940 -9.685 1.00 92.75 104 SER A N 1
ATOM 734 C CA . SER A 1 104 ? 0.328 2.205 -8.948 1.00 92.75 104 SER A CA 1
ATOM 735 C C . SER A 1 104 ? -0.750 3.251 -9.276 1.00 92.75 104 SER A C 1
ATOM 737 O O . SER A 1 104 ? -0.539 4.446 -9.061 1.00 92.75 104 SER A O 1
ATOM 739 N N . ILE A 1 105 ? -1.921 2.826 -9.776 1.00 94.31 105 ILE A N 1
ATOM 740 C CA . ILE A 1 105 ? -2.917 3.751 -10.335 1.00 94.31 105 ILE A CA 1
ATOM 741 C C . ILE A 1 105 ? -3.524 4.679 -9.281 1.00 94.31 105 ILE A C 1
ATOM 743 O O . ILE A 1 105 ? -3.876 5.816 -9.588 1.00 94.31 105 ILE A O 1
ATOM 747 N N . LYS A 1 106 ? -3.537 4.241 -8.013 1.00 93.75 106 LYS A N 1
ATOM 748 C CA . LYS A 1 106 ? -3.935 5.053 -6.854 1.00 93.75 106 LYS A CA 1
ATOM 749 C C . LYS A 1 106 ? -3.171 6.377 -6.775 1.00 93.75 106 LYS A C 1
ATOM 751 O O . LYS A 1 106 ? -3.713 7.365 -6.297 1.00 93.75 106 LYS A O 1
ATOM 756 N N . ARG A 1 107 ? -1.934 6.430 -7.285 1.00 92.38 107 ARG A N 1
ATOM 757 C CA . ARG A 1 107 ? -1.131 7.661 -7.314 1.00 92.38 107 ARG A CA 1
ATOM 758 C C . ARG A 1 107 ? -1.651 8.701 -8.298 1.00 92.38 107 ARG A C 1
ATOM 760 O O . ARG A 1 107 ? -1.332 9.869 -8.125 1.00 92.38 107 ARG A O 1
ATOM 767 N N . LEU A 1 108 ? -2.403 8.287 -9.313 1.00 92.94 108 LEU A N 1
ATOM 768 C CA . LEU A 1 108 ? -2.949 9.153 -10.359 1.00 92.94 108 LEU A CA 1
ATOM 769 C C . LEU A 1 108 ? -4.447 9.434 -10.161 1.00 92.94 108 LEU A C 1
ATOM 771 O O . LEU A 1 108 ? -4.973 10.396 -10.715 1.00 92.94 108 LEU A O 1
ATOM 775 N N . LEU A 1 109 ? -5.125 8.593 -9.379 1.00 91.81 109 LEU A N 1
ATOM 776 C CA . LEU A 1 109 ? -6.559 8.650 -9.129 1.00 91.81 109 LEU A CA 1
ATOM 777 C C . LEU A 1 109 ? -6.982 10.018 -8.568 1.00 91.81 109 LEU A C 1
ATOM 779 O O . LEU A 1 109 ? -6.404 10.486 -7.587 1.00 91.81 109 LEU A O 1
ATOM 783 N N . GLY A 1 110 ? -7.977 10.646 -9.205 1.00 90.88 110 GLY A N 1
ATOM 784 C CA . GLY A 1 110 ? -8.550 11.940 -8.813 1.00 90.88 110 GLY A CA 1
ATOM 785 C C . GLY A 1 110 ? -7.639 13.162 -8.968 1.00 90.88 110 GLY A C 1
ATOM 786 O O . GLY A 1 110 ? -8.039 14.256 -8.586 1.00 90.88 110 GLY A O 1
ATOM 787 N N . ARG A 1 111 ? -6.430 13.014 -9.526 1.00 90.75 111 ARG A N 1
ATOM 788 C CA . ARG A 1 111 ? -5.511 14.139 -9.743 1.00 90.75 111 ARG A CA 1
ATOM 789 C C . ARG A 1 111 ? -5.778 14.857 -11.060 1.00 90.75 111 ARG A C 1
ATOM 791 O O . ARG A 1 111 ? -6.105 14.233 -12.070 1.00 90.75 111 ARG A O 1
ATOM 798 N N . ASP A 1 112 ? -5.498 16.158 -11.087 1.00 88.31 112 ASP A N 1
ATOM 799 C CA . ASP A 1 112 ? -5.378 16.889 -12.346 1.00 88.31 112 ASP A CA 1
ATOM 800 C C . ASP A 1 112 ? -4.020 16.611 -13.013 1.00 88.31 112 ASP A C 1
ATOM 802 O O . ASP A 1 112 ? -3.004 17.254 -12.737 1.00 88.31 112 ASP A O 1
ATOM 806 N N . LEU A 1 113 ? -4.010 15.658 -13.946 1.00 88.25 113 LEU A N 1
ATOM 807 C CA . LEU A 1 113 ? -2.815 15.278 -14.708 1.00 88.25 113 LEU A CA 1
ATOM 808 C C . LEU A 1 113 ? -2.505 16.250 -15.866 1.00 88.25 113 LEU A C 1
ATOM 810 O O . LEU A 1 113 ? -1.763 15.915 -16.796 1.00 88.25 113 LEU A O 1
ATOM 814 N N . SER A 1 114 ? -3.089 17.454 -15.854 1.00 82.56 114 SER A N 1
ATOM 815 C CA . SER A 1 114 ? -2.784 18.499 -16.827 1.00 82.56 114 SER A CA 1
ATOM 816 C C . SER A 1 114 ? -1.431 19.172 -16.566 1.00 82.56 114 SER A C 1
ATOM 818 O O . SER A 1 114 ? -0.737 19.496 -17.535 1.00 82.56 114 SER A O 1
ATOM 820 N N . THR A 1 115 ? -1.038 19.315 -15.296 1.00 85.81 115 THR A N 1
ATOM 821 C CA . THR A 1 115 ? 0.192 20.008 -14.876 1.00 85.81 115 THR A CA 1
ATOM 822 C C . THR A 1 115 ? 1.456 19.228 -15.244 1.00 85.81 115 THR A C 1
ATOM 824 O O . THR A 1 115 ? 1.444 17.997 -15.300 1.00 85.81 115 THR A O 1
ATOM 827 N N . ASP A 1 116 ? 2.578 19.924 -15.457 1.00 85.75 116 ASP A N 1
ATOM 828 C CA . ASP A 1 116 ? 3.849 19.283 -15.833 1.00 85.75 116 ASP A CA 1
ATOM 829 C C . ASP A 1 116 ? 4.329 18.281 -14.775 1.00 85.75 116 ASP A C 1
ATOM 831 O O . ASP A 1 116 ? 4.763 17.177 -15.108 1.00 85.75 116 ASP A O 1
ATOM 835 N N . GLY A 1 117 ? 4.195 18.633 -13.492 1.00 86.19 117 GLY A N 1
ATOM 836 C CA . GLY A 1 117 ? 4.595 17.774 -12.380 1.00 86.19 117 GLY A CA 1
ATOM 837 C C . GLY A 1 117 ? 3.750 16.504 -12.262 1.00 86.19 117 GLY A C 1
ATOM 838 O O . GLY A 1 117 ? 4.282 15.441 -11.928 1.00 86.19 117 GLY A O 1
ATOM 839 N N . GLU A 1 118 ? 2.444 16.580 -12.518 1.00 88.44 118 GLU A N 1
ATOM 840 C CA . GLU A 1 118 ? 1.544 15.417 -12.505 1.00 88.44 118 GLU A CA 1
ATOM 841 C C . GLU A 1 118 ? 1.670 14.578 -13.782 1.00 88.44 118 GLU A C 1
ATOM 843 O O . GLU A 1 118 ? 1.687 13.348 -13.726 1.00 88.44 118 GLU A O 1
ATOM 848 N N . ARG A 1 119 ? 1.889 15.217 -14.933 1.00 87.69 119 ARG A N 1
ATOM 849 C CA . ARG A 1 119 ? 2.199 14.529 -16.192 1.00 87.69 119 ARG A CA 1
ATOM 850 C C . ARG A 1 119 ? 3.518 13.767 -16.110 1.00 87.69 119 ARG A C 1
ATOM 852 O O . ARG A 1 119 ? 3.602 12.639 -16.589 1.00 87.69 119 ARG A O 1
ATOM 859 N N . ALA A 1 120 ? 4.541 14.346 -15.483 1.00 88.44 120 ALA A N 1
ATOM 860 C CA . ALA A 1 120 ? 5.809 13.664 -15.238 1.00 88.44 120 ALA A CA 1
ATOM 861 C C . ALA A 1 120 ? 5.625 12.434 -14.335 1.00 88.44 120 ALA A C 1
ATOM 863 O O . ALA A 1 120 ? 6.189 11.377 -14.622 1.00 88.44 120 ALA A O 1
ATOM 864 N N . LEU A 1 121 ? 4.790 12.539 -13.292 1.00 88.62 121 LEU A N 1
ATOM 865 C CA . LEU A 1 121 ? 4.435 11.403 -12.441 1.00 88.62 121 LEU A CA 1
ATOM 866 C C . LEU A 1 121 ? 3.712 10.308 -13.240 1.00 88.62 121 LEU A C 1
ATOM 868 O O . LEU A 1 121 ? 4.090 9.143 -13.146 1.00 88.62 121 LEU A O 1
ATOM 872 N N . ALA A 1 122 ? 2.723 10.666 -14.059 1.00 90.62 122 ALA A N 1
ATOM 873 C CA . ALA A 1 122 ? 2.008 9.709 -14.901 1.00 90.62 122 ALA A CA 1
ATOM 874 C C . ALA A 1 122 ? 2.942 9.005 -15.898 1.00 90.62 122 ALA A C 1
ATOM 876 O O . ALA A 1 122 ? 2.953 7.778 -15.961 1.00 90.62 122 ALA A O 1
ATOM 877 N N . ASN A 1 123 ? 3.800 9.756 -16.594 1.00 87.94 123 ASN A N 1
ATOM 878 C CA . ASN A 1 123 ? 4.798 9.211 -17.521 1.00 87.94 123 ASN A CA 1
ATOM 879 C C . ASN A 1 123 ? 5.795 8.263 -16.846 1.00 87.94 123 ASN A C 1
ATOM 881 O O . ASN A 1 123 ? 6.333 7.371 -17.497 1.00 87.94 123 ASN A O 1
ATOM 885 N N . ARG A 1 124 ? 6.068 8.468 -15.552 1.00 87.12 124 ARG A N 1
ATOM 886 C CA . ARG A 1 124 ? 6.924 7.578 -14.763 1.00 87.12 124 ARG A CA 1
ATOM 887 C C . ARG A 1 124 ? 6.243 6.238 -14.471 1.00 87.12 124 ARG A C 1
ATOM 889 O O . ARG A 1 124 ? 6.916 5.208 -14.501 1.00 87.12 124 ARG A O 1
ATOM 896 N N . LEU A 1 125 ? 4.951 6.270 -14.138 1.00 89.69 125 LEU A N 1
ATOM 897 C CA . LEU A 1 125 ? 4.205 5.127 -13.596 1.00 89.69 125 LEU A CA 1
ATOM 898 C C . LEU A 1 125 ? 3.516 4.267 -14.660 1.00 89.69 125 LEU A C 1
ATOM 900 O O . LEU A 1 125 ? 3.343 3.067 -14.449 1.00 89.69 125 LEU A O 1
ATOM 904 N N . LEU A 1 126 ? 3.088 4.873 -15.765 1.00 92.12 126 LEU A N 1
ATOM 905 C CA . LEU A 1 126 ? 2.339 4.189 -16.813 1.00 92.12 126 LEU A CA 1
ATOM 906 C C . LEU A 1 126 ? 3.259 3.403 -17.759 1.00 92.12 126 LEU A C 1
ATOM 908 O O . LEU A 1 126 ? 4.445 3.725 -17.859 1.00 92.12 126 LEU A O 1
ATOM 912 N N . PRO A 1 127 ? 2.728 2.390 -18.478 1.00 88.31 127 PRO A N 1
ATOM 913 C CA . PRO A 1 127 ? 3.533 1.548 -19.366 1.00 88.31 127 PRO A CA 1
ATOM 914 C C . PRO A 1 127 ? 4.341 2.343 -20.392 1.00 88.31 127 PRO A C 1
ATOM 916 O O . PRO A 1 127 ? 5.495 2.021 -20.666 1.00 88.31 127 PRO A O 1
ATOM 919 N N . THR A 1 128 ? 3.733 3.393 -20.948 1.00 87.56 128 THR A N 1
ATOM 920 C CA . THR A 1 128 ? 4.354 4.294 -21.922 1.00 87.56 128 THR A CA 1
ATOM 921 C C . THR A 1 128 ? 3.868 5.728 -21.726 1.00 87.56 128 THR A C 1
ATOM 923 O O . THR A 1 128 ? 2.844 5.964 -21.085 1.00 87.56 128 THR A O 1
ATOM 926 N N . LYS A 1 129 ? 4.564 6.696 -22.332 1.00 84.88 129 LYS A N 1
ATOM 927 C CA . LYS A 1 129 ? 4.140 8.108 -22.336 1.00 84.88 129 LYS A CA 1
ATOM 928 C C . LYS A 1 129 ? 2.800 8.319 -23.056 1.00 84.88 129 LYS A C 1
ATOM 930 O O . LYS A 1 129 ? 2.039 9.198 -22.667 1.00 84.88 129 LYS A O 1
ATOM 935 N N . ASP A 1 130 ? 2.490 7.471 -24.036 1.00 85.88 130 ASP A N 1
ATOM 936 C CA . ASP A 1 130 ? 1.247 7.530 -24.819 1.00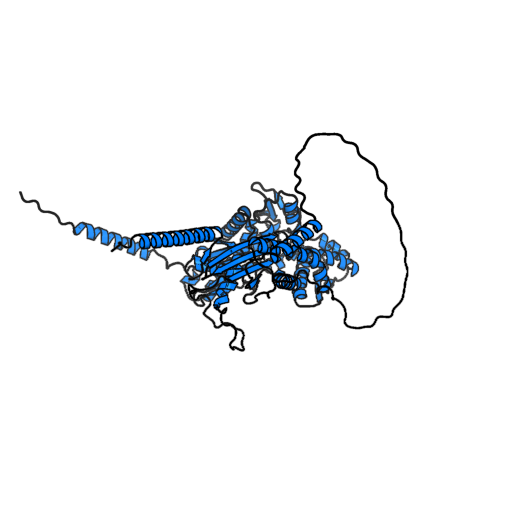 85.88 130 ASP A CA 1
ATOM 937 C C . ASP A 1 130 ? 0.078 6.805 -24.133 1.00 85.88 130 ASP A C 1
ATOM 939 O O . ASP A 1 130 ? -1.047 6.792 -24.630 1.00 85.88 130 ASP A O 1
ATOM 943 N N . SER A 1 131 ? 0.318 6.208 -22.961 1.00 89.75 131 SER A N 1
ATOM 944 C CA . SER A 1 131 ? -0.738 5.577 -22.172 1.00 89.75 131 SER A CA 1
ATOM 945 C C . SER A 1 131 ? -1.727 6.594 -21.602 1.00 89.75 131 SER A C 1
ATOM 947 O O . SER A 1 131 ? -2.842 6.199 -21.278 1.00 89.75 131 SER A O 1
ATOM 949 N N . LEU A 1 132 ? -1.350 7.870 -21.464 1.00 92.19 132 LEU A N 1
ATOM 950 C CA . LEU A 1 132 ? -2.212 8.916 -20.917 1.00 92.19 132 LEU A CA 1
ATOM 951 C C . LEU A 1 132 ? -2.838 9.758 -22.033 1.00 92.19 132 LEU A C 1
ATOM 953 O O . LEU A 1 132 ? -2.149 10.504 -22.726 1.00 92.19 132 LEU A O 1
ATOM 957 N N . LEU A 1 133 ? -4.159 9.688 -22.158 1.00 89.56 133 LEU A N 1
ATOM 958 C CA . LEU A 1 133 ? -4.932 10.362 -23.195 1.00 89.56 133 LEU A CA 1
ATOM 959 C C . LEU A 1 133 ? -5.803 11.473 -22.600 1.00 89.56 133 LEU A C 1
ATOM 961 O O . LEU A 1 133 ? -6.219 11.422 -21.438 1.00 89.56 133 LEU A O 1
ATOM 965 N N . ARG A 1 134 ? -6.100 12.496 -23.405 1.00 84.69 134 ARG A N 1
ATOM 966 C CA . ARG A 1 134 ? -7.064 13.544 -23.047 1.00 84.69 134 ARG A CA 1
ATOM 967 C C . ARG A 1 134 ? -8.437 13.148 -23.591 1.00 84.69 134 ARG A C 1
ATOM 969 O O . ARG A 1 134 ? -8.653 13.228 -24.794 1.00 84.69 134 ARG A O 1
ATOM 976 N N . GLY A 1 135 ? -9.345 12.751 -22.704 1.00 73.88 135 GLY A N 1
ATOM 977 C CA . GLY A 1 135 ? -10.743 12.480 -23.032 1.00 73.88 135 GLY A CA 1
ATOM 978 C C . GLY A 1 135 ? -11.644 13.708 -22.854 1.00 73.88 135 GLY A C 1
ATOM 979 O O . GLY A 1 135 ? -11.209 14.760 -22.378 1.00 73.88 135 GLY A O 1
ATOM 980 N N . ALA A 1 136 ? -12.920 13.556 -23.224 1.00 70.94 136 ALA A N 1
ATOM 981 C CA . ALA A 1 136 ? -13.934 14.609 -23.102 1.00 70.94 136 ALA A CA 1
ATOM 982 C C . ALA A 1 136 ? -14.224 14.991 -21.635 1.00 70.94 136 ALA A C 1
ATOM 984 O O . ALA A 1 136 ? -14.248 16.174 -21.309 1.00 70.94 136 ALA A O 1
ATOM 985 N N . ASP A 1 137 ? -14.334 14.000 -20.738 1.00 73.38 137 ASP A N 1
ATOM 986 C CA . ASP A 1 137 ? -14.544 14.214 -19.293 1.00 73.38 137 ASP A CA 1
ATOM 987 C C . ASP A 1 137 ? -13.251 13.953 -18.504 1.00 73.38 137 ASP A C 1
ATOM 989 O O . ASP A 1 137 ? -13.200 13.114 -17.597 1.00 73.38 137 ASP A O 1
ATOM 993 N N . GLY A 1 138 ? -12.165 14.599 -18.919 1.00 78.25 138 GLY A N 1
ATOM 994 C CA . GLY A 1 138 ? -10.867 14.497 -18.261 1.00 78.25 138 GLY A CA 1
ATOM 995 C C . GLY A 1 138 ? -9.982 13.375 -18.798 1.00 78.25 138 GLY A C 1
ATOM 996 O O . GLY A 1 138 ? -10.109 12.918 -19.932 1.00 78.25 138 GLY A O 1
ATOM 997 N N . VAL A 1 139 ? -9.011 12.975 -17.987 1.00 86.00 139 VAL A N 1
ATOM 998 C CA . VAL A 1 139 ? -7.915 12.109 -18.424 1.00 86.00 139 VAL A CA 1
ATOM 999 C C . VAL A 1 139 ? -8.374 10.655 -18.560 1.00 86.00 139 VAL A C 1
ATOM 1001 O O . VAL A 1 139 ? -9.273 10.192 -17.851 1.00 86.00 139 VAL A O 1
ATOM 1004 N N . ARG A 1 140 ? -7.785 9.946 -19.524 1.00 92.38 140 ARG A N 1
ATOM 1005 C CA . ARG A 1 140 ? -8.076 8.550 -19.850 1.00 92.38 140 ARG A CA 1
ATOM 1006 C C . ARG A 1 140 ? -6.790 7.753 -20.019 1.00 92.38 140 ARG A C 1
ATOM 1008 O O . ARG A 1 140 ? -5.724 8.317 -20.257 1.00 92.38 140 ARG A O 1
ATOM 1015 N N . LEU A 1 141 ? -6.904 6.437 -19.898 1.00 94.06 141 LEU A N 1
ATOM 1016 C CA . LEU A 1 141 ? -5.830 5.494 -20.166 1.00 94.06 141 LEU A CA 1
ATOM 1017 C C . LEU A 1 141 ? -6.081 4.800 -21.502 1.00 94.06 141 LEU A C 1
ATOM 1019 O O . LEU A 1 141 ? -7.165 4.262 -21.727 1.00 94.06 141 LEU A O 1
ATOM 1023 N N . SER A 1 142 ? -5.075 4.781 -22.371 1.00 94.81 142 SER A N 1
ATOM 1024 C CA . SER A 1 142 ? -5.083 3.941 -23.568 1.00 94.81 142 SER A CA 1
ATOM 1025 C C . SER A 1 142 ? -5.039 2.473 -23.158 1.00 94.81 142 SER A C 1
ATOM 1027 O O . SER A 1 142 ? -4.107 2.090 -22.447 1.00 94.81 142 SER A O 1
ATOM 1029 N N . CYS A 1 143 ? -6.007 1.662 -23.602 1.00 96.00 143 CYS A N 1
ATOM 1030 C CA . CYS A 1 143 ? -6.036 0.213 -23.394 1.00 96.00 143 CYS A CA 1
ATOM 1031 C C . CYS A 1 143 ? -6.141 -0.532 -24.737 1.00 96.00 143 CYS A C 1
ATOM 1033 O O . CYS A 1 143 ? -7.245 -0.849 -25.196 1.00 96.00 143 CYS A O 1
ATOM 1035 N N . PRO A 1 144 ? -4.997 -0.829 -25.384 1.00 95.25 144 PRO A N 1
ATOM 1036 C CA . PRO A 1 144 ? -4.977 -1.498 -26.683 1.00 95.25 144 PRO A CA 1
ATOM 1037 C C . PRO A 1 144 ? -5.690 -2.855 -26.693 1.00 95.25 144 PRO A C 1
ATOM 1039 O O . PRO A 1 144 ? -6.392 -3.157 -27.653 1.00 95.25 144 PRO A O 1
ATOM 1042 N N . ALA A 1 145 ? -5.575 -3.648 -25.621 1.00 95.00 145 ALA A N 1
ATOM 1043 C CA . ALA A 1 145 ? -6.201 -4.970 -25.542 1.00 95.00 145 ALA A CA 1
ATOM 1044 C C . ALA A 1 145 ? -7.736 -4.925 -25.626 1.00 95.00 145 ALA A C 1
ATOM 1046 O O . ALA A 1 145 ? -8.348 -5.849 -26.155 1.00 95.00 145 ALA A O 1
ATOM 1047 N N . LEU A 1 146 ? -8.360 -3.846 -25.143 1.00 95.38 146 LEU A N 1
ATOM 1048 C CA . LEU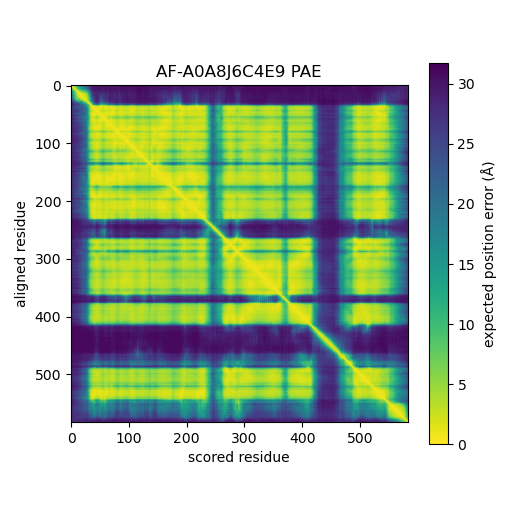 A 1 146 ? -9.807 -3.644 -25.249 1.00 95.38 146 LEU A CA 1
ATOM 1049 C C . LEU A 1 146 ? -10.217 -2.819 -26.475 1.00 95.38 146 LEU A C 1
ATOM 1051 O O . LEU A 1 146 ? -11.412 -2.663 -26.721 1.00 95.38 146 LEU A O 1
ATOM 1055 N N . GLY A 1 147 ? -9.259 -2.241 -27.205 1.00 94.62 147 GLY A N 1
ATOM 1056 C CA . GLY A 1 147 ? -9.533 -1.313 -28.303 1.00 94.62 147 GLY A CA 1
ATOM 1057 C C . GLY A 1 147 ? -10.282 -0.047 -27.870 1.00 94.62 147 GLY A C 1
ATOM 1058 O O . GLY A 1 147 ? -10.947 0.575 -28.696 1.00 94.62 147 GLY A O 1
ATOM 1059 N N . ARG A 1 148 ? -10.216 0.327 -26.583 1.00 94.25 148 ARG A N 1
ATOM 1060 C CA . ARG A 1 148 ? -10.900 1.506 -26.034 1.00 94.25 148 ARG A CA 1
ATOM 1061 C C . ARG A 1 148 ? -10.093 2.191 -24.942 1.00 94.25 148 ARG A C 1
ATOM 1063 O O . ARG A 1 148 ? -9.133 1.647 -24.403 1.00 94.25 148 ARG A O 1
ATOM 1070 N N . GLU A 1 149 ? -10.542 3.381 -24.581 1.00 94.50 149 GLU A N 1
ATOM 1071 C CA . GLU A 1 149 ? -10.012 4.135 -23.455 1.00 94.50 149 GLU A CA 1
ATOM 1072 C C . GLU A 1 149 ? -10.667 3.707 -22.131 1.00 94.50 149 GLU A C 1
ATOM 1074 O O . GLU A 1 149 ? -11.846 3.330 -22.091 1.00 94.50 149 GLU A O 1
ATOM 1079 N N . LEU A 1 150 ? -9.897 3.791 -21.046 1.00 94.75 150 LEU A N 1
ATOM 1080 C CA . LEU A 1 150 ? -10.330 3.512 -19.677 1.00 94.75 150 LEU A CA 1
ATOM 1081 C C . LEU A 1 150 ? -10.284 4.774 -18.815 1.00 94.75 150 LEU A C 1
ATOM 1083 O O . LEU A 1 150 ? -9.410 5.631 -18.963 1.00 94.75 150 LEU A O 1
ATOM 1087 N N . ARG A 1 151 ? -11.195 4.866 -17.855 1.00 94.19 151 ARG A N 1
ATOM 1088 C CA . ARG A 1 151 ? -11.071 5.746 -16.692 1.00 94.19 151 ARG A CA 1
ATOM 1089 C C . ARG A 1 151 ? -10.069 5.152 -15.696 1.00 94.19 151 ARG A C 1
ATOM 1091 O O . ARG A 1 151 ? -9.914 3.935 -15.614 1.00 94.19 151 ARG A O 1
ATOM 1098 N N . LEU A 1 152 ? -9.411 5.998 -14.902 1.00 95.12 152 LEU A N 1
ATOM 1099 C CA . LEU A 1 152 ? -8.497 5.517 -13.856 1.00 95.12 152 LEU A CA 1
ATOM 1100 C C . LEU A 1 152 ? -9.253 4.711 -12.790 1.00 95.12 152 LEU A C 1
ATOM 1102 O O . LEU A 1 152 ? -8.748 3.716 -12.274 1.00 95.12 152 LEU A O 1
ATOM 1106 N N . GLU A 1 153 ? -10.492 5.111 -12.518 1.00 96.69 153 GLU A N 1
ATOM 1107 C CA . GLU A 1 153 ? -11.398 4.462 -11.580 1.00 96.69 153 GLU A CA 1
ATOM 1108 C C . GLU A 1 153 ? -11.759 3.040 -12.014 1.00 96.69 153 GLU A C 1
ATOM 1110 O O . GLU A 1 153 ? -11.940 2.197 -11.145 1.00 96.69 153 GLU A O 1
ATOM 1115 N N . GLU A 1 154 ? -11.815 2.736 -13.320 1.00 97.50 154 GLU A N 1
ATOM 1116 C CA . GLU A 1 154 ? -12.065 1.368 -13.812 1.00 97.50 154 GLU A CA 1
ATOM 1117 C C . GLU A 1 154 ? -10.928 0.413 -13.416 1.00 97.50 154 GLU A C 1
ATOM 1119 O O . GLU A 1 154 ? -11.174 -0.746 -13.087 1.00 97.50 154 GLU A O 1
ATOM 1124 N N . VAL A 1 155 ? -9.685 0.903 -13.380 1.00 98.00 155 VAL A N 1
ATOM 1125 C CA . VAL A 1 155 ? -8.525 0.112 -12.943 1.00 98.00 155 VAL A CA 1
ATOM 1126 C C . VAL A 1 155 ? -8.600 -0.156 -11.439 1.00 98.00 155 VAL A C 1
ATOM 1128 O O . VAL A 1 155 ? -8.463 -1.296 -11.003 1.00 98.00 155 VAL A O 1
ATOM 1131 N N . SER A 1 156 ? -8.867 0.870 -10.624 1.00 98.06 156 SER A N 1
ATOM 1132 C CA . SER A 1 156 ? -9.062 0.684 -9.178 1.00 98.06 156 SER A CA 1
ATOM 1133 C C . SER A 1 156 ? -10.288 -0.177 -8.857 1.00 98.06 156 SER A C 1
ATOM 1135 O O . SER A 1 156 ? -10.244 -0.970 -7.919 1.00 98.06 156 SER A O 1
ATOM 1137 N N . ALA A 1 157 ? -11.357 -0.071 -9.648 1.00 98.56 157 ALA A N 1
ATOM 1138 C CA . ALA A 1 157 ? -12.559 -0.883 -9.507 1.00 98.56 157 ALA A CA 1
ATOM 1139 C C . ALA A 1 157 ? -12.279 -2.366 -9.756 1.00 98.56 157 ALA A C 1
ATOM 1141 O O . ALA A 1 157 ? -12.791 -3.197 -9.017 1.00 98.56 157 ALA A O 1
ATOM 1142 N N . ALA A 1 158 ? -11.431 -2.708 -10.731 1.00 98.69 158 ALA A N 1
ATOM 1143 C CA . ALA A 1 158 ? -11.023 -4.093 -10.958 1.00 98.69 158 ALA A CA 1
ATOM 1144 C C . ALA A 1 158 ? -10.310 -4.691 -9.731 1.00 98.69 158 ALA A C 1
ATOM 1146 O O . ALA A 1 158 ? -10.601 -5.821 -9.344 1.00 98.69 158 ALA A O 1
ATOM 1147 N N . ILE A 1 159 ? -9.438 -3.915 -9.072 1.00 98.62 159 ILE A N 1
ATOM 1148 C CA . ILE A 1 159 ? -8.766 -4.342 -7.832 1.00 98.62 159 ILE A CA 1
ATOM 1149 C C . ILE A 1 159 ? -9.795 -4.580 -6.723 1.00 98.62 159 ILE A C 1
ATOM 1151 O O . ILE A 1 159 ? -9.790 -5.633 -6.089 1.00 98.62 159 ILE A O 1
ATOM 1155 N N . LEU A 1 160 ? -10.702 -3.623 -6.509 1.00 98.62 160 LEU A N 1
ATOM 1156 C CA . LEU A 1 160 ? -11.757 -3.747 -5.502 1.00 98.62 160 LEU A CA 1
ATOM 1157 C C . LEU A 1 160 ? -12.686 -4.933 -5.793 1.00 98.62 160 LEU A C 1
ATOM 1159 O O . LEU A 1 160 ? -13.023 -5.668 -4.872 1.00 98.62 160 LEU A O 1
ATOM 1163 N N . ALA A 1 161 ? -13.053 -5.161 -7.053 1.00 98.44 161 ALA A N 1
ATOM 1164 C CA . ALA A 1 161 ? -13.900 -6.278 -7.458 1.00 98.44 161 ALA A CA 1
ATOM 1165 C C . ALA A 1 161 ? -13.239 -7.634 -7.163 1.00 98.44 161 ALA A C 1
ATOM 1167 O O . ALA A 1 161 ? -13.914 -8.538 -6.675 1.00 98.44 161 ALA A O 1
ATOM 1168 N N . ALA A 1 162 ? -11.926 -7.763 -7.390 1.00 98.44 162 ALA A N 1
ATOM 1169 C CA . ALA A 1 162 ? -11.180 -8.968 -7.029 1.00 98.44 162 ALA A CA 1
ATOM 1170 C C . ALA A 1 162 ? -11.184 -9.208 -5.509 1.00 98.44 162 ALA A C 1
ATOM 1172 O O . ALA A 1 162 ? -11.534 -10.297 -5.063 1.00 98.44 162 ALA A O 1
ATOM 1173 N N . LEU A 1 163 ? -10.905 -8.173 -4.707 1.00 98.44 163 LEU A N 1
ATOM 1174 C CA . LEU A 1 163 ? -10.939 -8.276 -3.240 1.00 98.44 163 LEU A CA 1
ATOM 1175 C C . LEU A 1 163 ? -12.337 -8.629 -2.716 1.00 98.44 163 LEU A C 1
ATOM 1177 O O . LEU A 1 163 ? -12.473 -9.411 -1.781 1.00 98.44 163 LEU A O 1
ATOM 1181 N N . VAL A 1 164 ? -13.388 -8.066 -3.314 1.00 97.81 164 VAL A N 1
ATOM 1182 C CA . VAL A 1 164 ? -14.777 -8.388 -2.966 1.00 97.81 164 VAL A CA 1
ATOM 1183 C C . VAL A 1 164 ? -15.106 -9.836 -3.315 1.00 97.81 164 VAL A C 1
ATOM 1185 O O . VAL A 1 164 ? -15.749 -10.517 -2.519 1.00 97.81 164 VAL A O 1
ATOM 1188 N N . ALA A 1 165 ? -14.645 -10.333 -4.465 1.00 97.69 165 ALA A N 1
ATOM 1189 C CA . ALA A 1 165 ? -14.812 -11.735 -4.830 1.00 97.69 165 ALA A CA 1
ATOM 1190 C C . ALA A 1 165 ? -14.127 -12.666 -3.814 1.00 97.69 165 ALA A C 1
ATOM 1192 O O . ALA A 1 165 ? -14.756 -13.624 -3.360 1.00 97.69 165 ALA A O 1
ATOM 1193 N N . ASP A 1 166 ? -12.900 -12.339 -3.396 1.00 98.06 166 ASP A N 1
ATOM 1194 C CA . ASP A 1 166 ? -12.162 -13.081 -2.367 1.00 98.06 166 ASP A CA 1
ATOM 1195 C C . ASP A 1 166 ? -12.901 -13.060 -1.013 1.00 98.06 166 ASP A C 1
ATOM 1197 O O . ASP A 1 166 ? -13.077 -14.101 -0.377 1.00 98.06 166 ASP A O 1
ATOM 1201 N N . VAL A 1 167 ? -13.418 -11.898 -0.592 1.00 97.62 167 VAL A N 1
ATOM 1202 C CA . VAL A 1 167 ? -14.221 -11.748 0.639 1.00 97.62 167 VAL A CA 1
ATOM 1203 C C . VAL A 1 167 ? -15.476 -12.613 0.595 1.00 97.62 167 VAL A C 1
ATOM 1205 O O . VAL A 1 167 ? -15.756 -13.345 1.544 1.00 97.62 167 VAL A O 1
ATOM 1208 N N . LEU A 1 168 ? -16.234 -12.560 -0.501 1.00 96.00 168 LEU A N 1
ATOM 1209 C CA . LEU A 1 168 ? -17.454 -13.353 -0.651 1.00 96.00 168 LEU A CA 1
ATOM 1210 C C . LEU A 1 168 ? -17.147 -14.854 -0.654 1.00 96.00 168 LEU A C 1
ATOM 1212 O O . LEU A 1 168 ? -17.873 -15.627 -0.030 1.00 96.00 168 LEU A O 1
ATOM 1216 N N . ALA A 1 169 ? -16.069 -15.276 -1.320 1.00 95.94 169 ALA A N 1
ATOM 1217 C CA . ALA A 1 169 ? -15.621 -16.664 -1.305 1.00 95.94 169 ALA A CA 1
ATOM 1218 C C . ALA A 1 169 ? -15.240 -17.118 0.113 1.00 95.94 169 ALA A C 1
ATOM 1220 O O . ALA A 1 169 ? -15.681 -18.180 0.555 1.00 95.94 169 ALA A O 1
ATOM 1221 N N . HIS A 1 170 ? -14.493 -16.293 0.851 1.00 95.31 170 HIS A N 1
ATOM 1222 C CA . HIS A 1 170 ? -14.089 -16.571 2.226 1.00 95.31 170 HIS A CA 1
ATOM 1223 C C . HIS A 1 170 ? -15.288 -16.711 3.172 1.00 95.31 170 HIS A C 1
ATOM 1225 O O . HIS A 1 170 ? -15.384 -17.694 3.904 1.00 95.31 170 HIS A O 1
ATOM 1231 N N . VAL A 1 171 ? -16.236 -15.771 3.120 1.00 93.19 171 VAL A N 1
ATOM 1232 C CA . VAL A 1 171 ? -17.450 -15.797 3.954 1.00 93.19 171 VAL A CA 1
ATOM 1233 C C . VAL A 1 171 ? -18.286 -17.046 3.667 1.00 93.19 171 VAL A C 1
ATOM 1235 O O . VAL A 1 171 ? -18.695 -17.744 4.595 1.00 93.19 171 VAL A O 1
ATOM 1238 N N . ARG A 1 172 ? -18.486 -17.382 2.387 1.00 92.44 172 ARG A N 1
ATOM 1239 C CA . ARG A 1 172 ? -19.238 -18.580 1.977 1.00 92.44 172 ARG A CA 1
ATOM 1240 C C . ARG A 1 172 ? -18.551 -19.877 2.394 1.00 92.44 172 ARG A C 1
ATOM 1242 O O . ARG A 1 172 ? -19.236 -20.822 2.770 1.00 92.44 172 ARG A O 1
ATOM 1249 N N . ALA A 1 173 ? -17.220 -19.923 2.351 1.00 91.62 173 ALA A N 1
ATOM 1250 C CA . ALA A 1 173 ? -16.454 -21.073 2.820 1.00 91.62 173 ALA A CA 1
ATOM 1251 C C . ALA A 1 173 ? -16.548 -21.240 4.347 1.00 91.62 173 ALA A C 1
ATOM 1253 O O . ALA A 1 173 ? -16.727 -22.358 4.827 1.00 91.62 173 ALA A O 1
ATOM 1254 N N . ALA A 1 174 ? -16.474 -20.142 5.105 1.00 87.75 174 ALA A N 1
ATOM 1255 C CA . ALA A 1 174 ? -16.557 -20.166 6.565 1.00 87.75 174 ALA A CA 1
ATOM 1256 C C . ALA A 1 174 ? -17.945 -20.590 7.085 1.00 87.75 174 ALA A C 1
ATOM 1258 O O . ALA A 1 174 ? -18.035 -21.265 8.106 1.00 87.75 174 ALA A O 1
ATOM 1259 N N . GLY A 1 175 ? -19.020 -20.227 6.376 1.00 83.69 175 GLY A N 1
ATOM 1260 C CA . GLY A 1 175 ? -20.401 -20.607 6.703 1.00 83.69 175 GLY A CA 1
ATOM 1261 C C . GLY A 1 175 ? -20.968 -21.732 5.836 1.00 83.69 175 GLY A C 1
ATOM 1262 O O . GLY A 1 175 ? -22.170 -21.749 5.569 1.00 83.69 175 GLY A O 1
ATOM 1263 N N . ALA A 1 176 ? -20.126 -22.646 5.344 1.00 79.75 176 ALA A N 1
ATOM 1264 C CA . ALA A 1 176 ? -20.570 -23.736 4.481 1.00 79.75 176 ALA A CA 1
ATOM 1265 C C . ALA A 1 176 ? -21.696 -24.560 5.139 1.00 79.75 176 ALA A C 1
ATOM 1267 O O . ALA A 1 176 ? -21.557 -25.059 6.255 1.00 79.75 176 ALA A O 1
ATOM 1268 N N . GLY A 1 177 ? -22.815 -24.715 4.426 1.00 73.44 177 GLY A N 1
ATOM 1269 C CA . GLY A 1 177 ? -24.020 -25.389 4.927 1.00 73.44 177 GLY A CA 1
ATOM 1270 C C . GLY A 1 177 ? -25.087 -24.448 5.498 1.00 73.44 177 GLY A C 1
ATOM 1271 O O . GLY A 1 177 ? -26.218 -24.888 5.696 1.00 73.44 177 GLY A O 1
ATOM 1272 N N . ASP A 1 178 ? -24.781 -23.162 5.688 1.00 82.75 178 ASP A N 1
ATOM 1273 C CA . ASP A 1 178 ? -25.766 -22.135 6.027 1.00 82.75 178 ASP A CA 1
ATOM 1274 C C . ASP A 1 178 ? -26.317 -21.473 4.749 1.00 82.75 178 ASP A C 1
ATOM 1276 O O . ASP A 1 178 ? -25.605 -20.796 4.001 1.00 82.75 178 ASP A O 1
ATOM 1280 N N . ALA A 1 179 ? -27.614 -21.663 4.494 1.00 81.19 179 ALA A N 1
ATOM 1281 C CA . ALA A 1 179 ? -28.295 -21.106 3.327 1.00 81.19 179 ALA A CA 1
ATOM 1282 C C . ALA A 1 179 ? -28.325 -19.565 3.322 1.00 81.19 179 ALA A C 1
ATOM 1284 O O . ALA A 1 179 ? -28.337 -18.966 2.246 1.00 81.19 179 ALA A O 1
ATOM 1285 N N . ALA A 1 180 ? -28.317 -18.920 4.494 1.00 81.50 180 ALA A N 1
ATOM 1286 C CA . ALA A 1 180 ? -28.249 -17.467 4.593 1.00 81.50 180 ALA A CA 1
ATOM 1287 C C . ALA A 1 180 ? -26.859 -16.956 4.191 1.00 81.50 180 ALA A C 1
ATOM 1289 O O . ALA A 1 180 ? -26.761 -15.982 3.448 1.00 81.50 180 ALA A O 1
ATOM 1290 N N . VAL A 1 181 ? -25.793 -17.654 4.601 1.00 83.25 181 VAL A N 1
ATOM 1291 C CA . VAL A 1 181 ? -24.412 -17.300 4.233 1.00 83.25 181 VAL A CA 1
ATOM 1292 C C . VAL A 1 181 ? -24.139 -17.569 2.749 1.00 83.25 181 VAL A C 1
ATOM 1294 O O . VAL A 1 181 ? -23.472 -16.778 2.083 1.00 83.25 181 VAL A O 1
ATOM 1297 N N . ALA A 1 182 ? -24.704 -18.641 2.187 1.00 83.06 182 ALA A N 1
ATOM 1298 C CA . ALA A 1 182 ? -24.597 -18.938 0.758 1.00 83.06 182 ALA A CA 1
ATOM 1299 C C . ALA A 1 182 ? -25.208 -17.837 -0.133 1.00 83.06 182 ALA A C 1
ATOM 1301 O O . ALA A 1 182 ? -24.735 -17.618 -1.250 1.00 83.06 182 ALA A O 1
ATOM 1302 N N . ALA A 1 183 ? -26.230 -17.135 0.367 1.00 86.75 183 ALA A N 1
ATOM 1303 C CA . ALA A 1 183 ? -26.918 -16.058 -0.338 1.00 86.75 183 ALA A CA 1
ATOM 1304 C C . ALA A 1 183 ? -26.238 -14.681 -0.211 1.00 86.75 183 ALA A C 1
ATOM 1306 O O . ALA A 1 183 ? -26.697 -13.743 -0.861 1.00 86.75 183 ALA A O 1
ATOM 1307 N N . VAL A 1 184 ? -25.169 -14.554 0.591 1.00 90.12 184 VAL A N 1
ATOM 1308 C CA . VAL A 1 184 ? -24.449 -13.285 0.792 1.00 90.12 184 VAL A CA 1
ATOM 1309 C C . VAL A 1 184 ? -23.902 -12.766 -0.532 1.00 90.12 184 VAL A C 1
ATOM 1311 O O . VAL A 1 184 ? -23.219 -13.495 -1.260 1.00 90.12 184 VAL A O 1
ATOM 1314 N N . ASP A 1 185 ? -24.170 -11.498 -0.825 1.00 93.25 185 ASP A N 1
ATOM 1315 C CA . ASP A 1 185 ? -23.687 -10.784 -2.005 1.00 93.25 185 ASP A CA 1
ATOM 1316 C C . ASP A 1 185 ? -23.021 -9.439 -1.639 1.00 93.25 185 ASP A C 1
ATOM 1318 O O . ASP A 1 185 ? -22.787 -9.126 -0.471 1.00 93.25 185 ASP A O 1
ATOM 1322 N N . ALA A 1 186 ? -22.637 -8.651 -2.648 1.00 92.38 186 ALA A N 1
ATOM 1323 C CA . ALA A 1 186 ? -21.945 -7.378 -2.444 1.00 92.38 186 ALA A CA 1
ATOM 1324 C C . ALA A 1 186 ? -22.792 -6.312 -1.711 1.00 92.38 186 ALA A C 1
ATOM 1326 O O . ALA A 1 186 ? -22.220 -5.424 -1.076 1.00 92.38 186 ALA A O 1
ATOM 1327 N N . ASP A 1 187 ? -24.128 -6.389 -1.760 1.00 92.94 187 ASP A N 1
ATOM 1328 C CA . ASP A 1 187 ? -25.028 -5.460 -1.059 1.00 92.94 187 ASP A CA 1
ATOM 1329 C C . ASP A 1 187 ? -25.060 -5.726 0.461 1.00 92.94 187 ASP A C 1
ATOM 1331 O O . ASP A 1 187 ? -25.406 -4.842 1.256 1.00 92.94 187 ASP A O 1
ATOM 1335 N N . ASP A 1 188 ? -24.668 -6.928 0.887 1.00 93.62 188 ASP A N 1
ATOM 1336 C CA . ASP A 1 188 ? -24.592 -7.320 2.299 1.00 93.62 188 ASP A CA 1
ATOM 1337 C C . ASP A 1 188 ? -23.300 -6.844 2.979 1.00 93.62 188 ASP A C 1
ATOM 1339 O O . ASP A 1 188 ? -23.195 -6.828 4.212 1.00 93.62 188 ASP A O 1
ATOM 1343 N N . LEU A 1 189 ? -22.317 -6.412 2.185 1.00 96.19 189 LEU A N 1
ATOM 1344 C CA . LEU A 1 189 ? -21.043 -5.915 2.682 1.00 96.19 189 LEU A CA 1
ATOM 1345 C C . LEU A 1 189 ? -21.183 -4.475 3.192 1.00 96.19 189 LEU A C 1
ATOM 1347 O O . LEU A 1 189 ? -21.845 -3.624 2.593 1.00 96.19 189 LEU A O 1
ATOM 1351 N N . ARG A 1 190 ? -20.538 -4.190 4.321 1.00 96.62 190 ARG A N 1
ATOM 1352 C CA . ARG A 1 190 ? -20.365 -2.849 4.888 1.00 96.62 190 ARG A CA 1
ATOM 1353 C C . ARG A 1 190 ? -18.885 -2.554 4.888 1.00 96.62 190 ARG A C 1
ATOM 1355 O O . ARG A 1 190 ? -18.146 -3.016 5.754 1.00 96.62 190 ARG A O 1
ATOM 1362 N N . CYS A 1 191 ? -18.455 -1.851 3.850 1.00 97.56 191 CYS A N 1
ATOM 1363 C CA . CYS A 1 191 ? -17.047 -1.668 3.560 1.00 97.56 191 CYS A CA 1
ATOM 1364 C C . CYS A 1 191 ? -16.540 -0.345 4.126 1.00 97.56 191 CYS A C 1
ATOM 1366 O O . CYS A 1 191 ? -17.101 0.722 3.865 1.00 97.56 191 CYS A O 1
ATOM 1368 N N . VAL A 1 192 ? -15.413 -0.406 4.822 1.00 98.31 192 VAL A N 1
ATOM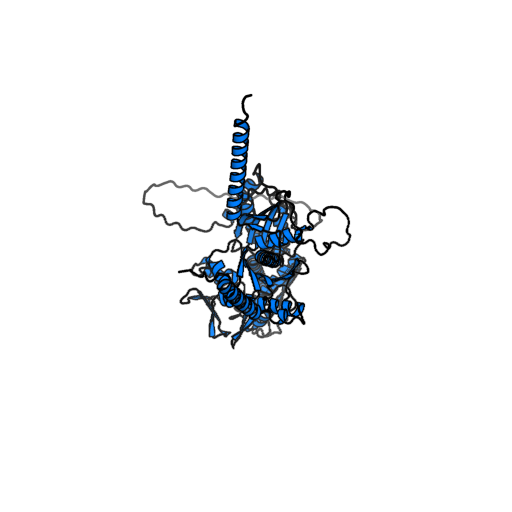 1369 C CA . VAL A 1 192 ? -14.549 0.750 5.045 1.00 98.31 192 VAL A CA 1
ATOM 1370 C C . VAL A 1 192 ? -13.330 0.590 4.147 1.00 98.31 192 VAL A C 1
ATOM 1372 O O . VAL A 1 192 ? -12.592 -0.383 4.279 1.00 98.31 192 VAL A O 1
ATOM 1375 N N . ILE A 1 193 ? -13.132 1.529 3.222 1.00 98.38 193 ILE A N 1
ATOM 1376 C CA . ILE A 1 193 ? -11.972 1.561 2.322 1.00 98.38 193 ILE A CA 1
ATOM 1377 C C . ILE A 1 193 ? -11.007 2.639 2.806 1.00 98.38 193 ILE A C 1
ATOM 1379 O O . ILE A 1 193 ? -11.421 3.766 3.101 1.00 98.38 193 ILE A O 1
ATOM 1383 N N . THR A 1 194 ? -9.723 2.314 2.893 1.00 96.00 194 THR A N 1
ATOM 1384 C CA . THR A 1 194 ? -8.715 3.261 3.370 1.00 96.00 194 THR A CA 1
ATOM 1385 C C . THR A 1 194 ? -8.169 4.162 2.261 1.00 96.00 194 THR A C 1
ATOM 1387 O O . THR A 1 194 ? -8.054 3.782 1.091 1.00 96.00 194 THR A O 1
ATOM 1390 N N . VAL A 1 195 ? -7.843 5.397 2.637 1.00 94.06 195 VAL A N 1
ATOM 1391 C CA . VAL A 1 195 ? -7.185 6.396 1.788 1.00 94.06 195 VAL A CA 1
ATOM 1392 C C . VAL A 1 195 ? -6.061 7.096 2.561 1.00 94.06 195 VAL A C 1
ATOM 1394 O O . VAL A 1 195 ? -6.173 7.229 3.785 1.00 94.06 195 VAL A O 1
ATOM 1397 N N . PRO A 1 196 ? -5.014 7.599 1.882 1.00 90.38 196 PRO A N 1
ATOM 1398 C CA . PRO A 1 196 ? -3.970 8.393 2.517 1.00 90.38 196 PRO A CA 1
ATOM 1399 C C . PRO A 1 196 ? -4.569 9.596 3.240 1.00 90.38 196 PRO A C 1
ATOM 1401 O O . PRO A 1 196 ? -5.597 10.141 2.826 1.00 90.38 196 PRO A O 1
ATOM 1404 N N . ALA A 1 197 ? -3.935 10.041 4.321 1.00 85.19 197 ALA A N 1
ATOM 1405 C CA . ALA A 1 197 ? -4.491 11.119 5.134 1.00 85.19 197 ALA A CA 1
ATOM 1406 C C . ALA A 1 197 ? -4.543 12.458 4.381 1.00 85.19 197 ALA A C 1
ATOM 1408 O O . ALA A 1 197 ? -5.418 13.281 4.653 1.00 85.19 197 ALA A O 1
ATOM 1409 N N . GLN A 1 198 ? -3.637 12.630 3.418 1.00 83.12 198 GLN A N 1
ATOM 1410 C CA . GLN A 1 198 ? -3.517 13.788 2.531 1.00 83.12 198 GLN A CA 1
ATOM 1411 C C . GLN A 1 198 ? -4.434 13.777 1.295 1.00 83.12 198 GLN A C 1
ATOM 1413 O O . GLN A 1 198 ? -4.382 14.728 0.521 1.00 83.12 198 GLN A O 1
ATOM 1418 N N . PHE A 1 199 ? -5.226 12.721 1.063 1.00 89.56 199 PHE A N 1
ATOM 1419 C CA . PHE A 1 199 ? -6.140 12.700 -0.084 1.00 89.56 199 PHE A CA 1
ATOM 1420 C C . PHE A 1 199 ? -7.150 13.847 0.001 1.00 89.56 199 PHE A C 1
ATOM 1422 O O . PHE A 1 199 ? -7.866 13.978 0.999 1.00 89.56 199 PHE A O 1
ATOM 1429 N N . ASP A 1 200 ? -7.225 14.635 -1.070 1.00 90.44 200 ASP A N 1
ATOM 1430 C CA . ASP A 1 200 ? -8.232 15.681 -1.220 1.00 90.44 200 ASP A CA 1
ATOM 1431 C C . ASP A 1 200 ? -9.608 15.102 -1.595 1.00 90.44 200 ASP A C 1
ATOM 1433 O O . ASP A 1 200 ? -9.791 13.888 -1.756 1.00 90.44 200 ASP A O 1
ATOM 1437 N N . ASP A 1 201 ? -10.604 15.975 -1.720 1.00 93.94 201 ASP A N 1
ATOM 1438 C CA . ASP A 1 201 ? -11.967 15.554 -2.026 1.00 93.94 201 ASP A CA 1
ATOM 1439 C C . ASP A 1 201 ? -12.087 14.892 -3.407 1.00 93.94 201 ASP A C 1
ATOM 1441 O O . ASP A 1 201 ? -12.788 13.888 -3.522 1.00 93.94 201 ASP A O 1
ATOM 1445 N N . ALA A 1 202 ? -11.342 15.343 -4.422 1.00 93.56 202 ALA A N 1
ATOM 1446 C CA . ALA A 1 202 ? -11.380 14.746 -5.759 1.00 93.56 202 ALA A CA 1
ATOM 1447 C C . ALA A 1 202 ? -10.826 13.312 -5.756 1.00 93.56 202 ALA A C 1
ATOM 1449 O O . ALA A 1 202 ? -11.405 12.399 -6.350 1.00 93.56 202 ALA A O 1
ATOM 1450 N N . GLN A 1 203 ? -9.735 13.071 -5.029 1.00 94.69 203 GLN A N 1
ATOM 1451 C CA . GLN A 1 203 ? -9.155 11.735 -4.874 1.00 94.69 203 GLN A CA 1
ATOM 1452 C C . GLN A 1 203 ? -10.061 10.798 -4.061 1.00 94.69 203 GLN A C 1
ATOM 1454 O O . GLN A 1 203 ? -10.186 9.604 -4.369 1.00 94.69 203 GLN A O 1
ATOM 1459 N N . ARG A 1 204 ? -10.735 11.327 -3.033 1.00 96.25 204 ARG A N 1
ATOM 1460 C CA . ARG A 1 204 ? -11.726 10.585 -2.236 1.00 96.25 204 ARG A CA 1
ATOM 1461 C C . ARG A 1 204 ? -12.958 10.235 -3.066 1.00 96.25 204 ARG A C 1
ATOM 1463 O O . ARG A 1 204 ? -13.394 9.085 -3.036 1.00 96.25 204 ARG A O 1
ATOM 1470 N N . GLU A 1 205 ? -13.485 11.171 -3.845 1.00 96.31 205 GLU A N 1
ATOM 1471 C CA . GLU A 1 205 ? -14.603 10.936 -4.763 1.00 96.31 205 GLU A CA 1
ATOM 1472 C C . GLU A 1 205 ? -14.257 9.899 -5.832 1.00 96.31 205 GLU A C 1
ATOM 1474 O O . GLU A 1 205 ? -15.038 8.974 -6.059 1.00 96.31 205 GLU A O 1
ATOM 1479 N N . ALA A 1 206 ? -13.064 9.978 -6.425 1.00 96.25 206 ALA A N 1
ATOM 1480 C CA . ALA A 1 206 ? -12.596 8.990 -7.393 1.00 96.25 206 ALA A CA 1
ATOM 1481 C C . ALA A 1 206 ? -12.466 7.586 -6.767 1.00 96.25 206 ALA A C 1
ATOM 1483 O O . ALA A 1 206 ? -12.851 6.588 -7.379 1.00 96.25 206 ALA A O 1
ATOM 1484 N N . THR A 1 207 ? -12.017 7.496 -5.509 1.00 97.50 207 THR A N 1
ATOM 1485 C CA . THR A 1 207 ? -11.988 6.226 -4.759 1.00 97.50 207 THR A CA 1
ATOM 1486 C C . THR A 1 207 ? -13.400 5.683 -4.509 1.00 97.50 207 THR A C 1
ATOM 1488 O O . THR A 1 207 ? -13.648 4.490 -4.687 1.00 97.50 207 THR A O 1
ATOM 1491 N N . GLN A 1 208 ? -14.361 6.544 -4.152 1.00 97.69 208 GLN A N 1
ATOM 1492 C CA . GLN A 1 208 ? -15.763 6.131 -4.019 1.00 97.69 208 GLN A CA 1
ATOM 1493 C C . GLN A 1 208 ? -16.360 5.678 -5.353 1.00 97.69 208 GLN A C 1
ATOM 1495 O O . GLN A 1 208 ? -17.124 4.714 -5.380 1.00 97.69 208 GLN A O 1
ATOM 1500 N N . LEU A 1 209 ? -16.036 6.356 -6.456 1.00 96.94 209 LEU A N 1
ATOM 1501 C CA . LEU A 1 209 ? -16.497 5.972 -7.785 1.00 96.94 209 LEU A CA 1
ATOM 1502 C C . LEU A 1 209 ? -15.946 4.597 -8.176 1.00 96.94 209 LEU A C 1
ATOM 1504 O O . LEU A 1 209 ? -16.720 3.752 -8.619 1.00 96.94 209 LEU A O 1
ATOM 1508 N N . ALA A 1 210 ? -14.659 4.333 -7.934 1.00 98.06 210 ALA A N 1
ATOM 1509 C CA . ALA A 1 210 ? -14.069 3.011 -8.136 1.00 98.06 210 ALA A CA 1
ATOM 1510 C C . ALA A 1 210 ? -14.804 1.925 -7.329 1.00 98.06 210 ALA A C 1
ATOM 1512 O O . ALA A 1 210 ? -15.094 0.852 -7.854 1.00 98.06 210 ALA A O 1
ATOM 1513 N N . ALA A 1 211 ? -15.181 2.215 -6.081 1.00 98.12 211 ALA A N 1
ATOM 1514 C CA . ALA A 1 211 ? -15.941 1.276 -5.260 1.00 98.12 211 ALA A CA 1
ATOM 1515 C C . ALA A 1 211 ? -17.348 1.002 -5.819 1.00 98.12 211 ALA A C 1
ATOM 1517 O O . ALA A 1 211 ? -17.767 -0.153 -5.889 1.00 98.12 211 ALA A O 1
ATOM 1518 N N . ARG A 1 212 ? -18.051 2.036 -6.300 1.00 97.44 212 ARG A N 1
ATOM 1519 C CA . ARG A 1 212 ? -19.354 1.868 -6.969 1.00 97.44 212 ARG A CA 1
ATOM 1520 C C . ARG A 1 212 ? -19.235 1.048 -8.252 1.00 97.44 212 ARG A C 1
ATOM 1522 O O . ARG A 1 212 ? -20.071 0.183 -8.494 1.00 97.44 212 ARG A O 1
ATOM 1529 N N . LEU A 1 213 ? -18.196 1.294 -9.055 1.00 97.44 213 LEU A N 1
ATOM 1530 C CA . LEU A 1 213 ? -17.902 0.519 -10.266 1.00 97.44 213 LEU A CA 1
ATOM 1531 C C . LEU A 1 213 ? -17.582 -0.952 -9.950 1.00 97.44 213 LEU A C 1
ATOM 1533 O O . LEU A 1 213 ? -17.895 -1.822 -10.755 1.00 97.44 213 LEU A O 1
ATOM 1537 N N . ALA A 1 214 ? -17.025 -1.235 -8.770 1.00 97.44 214 ALA A N 1
ATOM 1538 C CA . ALA A 1 214 ? -16.803 -2.590 -8.262 1.00 97.44 214 ALA A CA 1
ATOM 1539 C C . ALA A 1 214 ? -18.069 -3.257 -7.679 1.00 97.44 214 ALA A C 1
ATOM 1541 O O . ALA A 1 214 ? -17.995 -4.372 -7.169 1.00 97.44 214 ALA A O 1
ATOM 1542 N N . GLY A 1 215 ? -19.226 -2.587 -7.726 1.00 95.38 215 GLY A N 1
ATOM 1543 C CA . GLY A 1 215 ? -20.495 -3.105 -7.211 1.00 95.38 215 GLY A CA 1
ATOM 1544 C C . GLY A 1 215 ? -20.723 -2.882 -5.713 1.00 95.38 215 GLY A C 1
ATOM 1545 O O . GLY A 1 215 ? -21.718 -3.365 -5.180 1.00 95.38 215 GLY A O 1
ATOM 1546 N N . LEU A 1 216 ? -19.856 -2.134 -5.024 1.00 96.75 216 LEU A N 1
ATOM 1547 C CA . LEU A 1 216 ? -20.032 -1.824 -3.605 1.00 96.75 216 LEU A CA 1
ATOM 1548 C C . LEU A 1 216 ? -20.987 -0.640 -3.412 1.00 96.75 216 LEU A C 1
ATOM 1550 O O . LEU A 1 216 ? -20.725 0.472 -3.875 1.00 96.75 216 LEU A O 1
ATOM 1554 N N . ARG A 1 217 ? -22.083 -0.862 -2.677 1.00 93.50 217 ARG A N 1
ATOM 1555 C CA . ARG A 1 217 ? -23.091 0.179 -2.388 1.00 93.50 217 ARG A CA 1
ATOM 1556 C C . ARG A 1 217 ? -22.915 0.866 -1.039 1.00 93.50 217 ARG A C 1
ATOM 1558 O O . ARG A 1 217 ? -23.258 2.038 -0.902 1.00 93.50 217 ARG A O 1
ATOM 1565 N N . HIS A 1 218 ? -22.375 0.159 -0.050 1.00 95.69 218 HIS A N 1
ATOM 1566 C CA . HIS A 1 218 ? -22.256 0.648 1.322 1.00 95.69 218 HIS A CA 1
ATOM 1567 C C . HIS A 1 218 ? -20.788 0.822 1.699 1.00 95.69 218 HIS A C 1
ATOM 1569 O O . HIS A 1 218 ? -20.173 -0.049 2.312 1.00 95.69 218 HIS A O 1
ATOM 1575 N N . VAL A 1 219 ? -20.229 1.964 1.296 1.00 96.75 219 VAL A N 1
ATOM 1576 C CA . VAL A 1 219 ? -18.806 2.275 1.447 1.00 96.75 219 VAL A CA 1
ATOM 1577 C C . VAL A 1 219 ? -18.628 3.534 2.279 1.00 96.75 219 VAL A C 1
ATOM 1579 O O . VAL A 1 219 ? -19.229 4.571 1.996 1.00 96.75 219 VAL A O 1
ATOM 1582 N N . ARG A 1 220 ? -17.747 3.462 3.274 1.00 96.19 220 ARG A N 1
ATOM 1583 C CA . ARG A 1 220 ? -17.189 4.626 3.967 1.00 96.19 220 ARG A CA 1
ATOM 1584 C C . ARG A 1 220 ? -15.691 4.696 3.708 1.00 96.19 220 ARG A C 1
ATOM 1586 O O . ARG A 1 220 ? -15.037 3.668 3.568 1.00 96.19 220 ARG A O 1
ATOM 1593 N N . LEU A 1 221 ? -15.149 5.909 3.649 1.00 96.25 221 LEU A N 1
ATOM 1594 C CA . LEU A 1 221 ? -13.706 6.108 3.553 1.00 96.25 221 LEU A CA 1
ATOM 1595 C C . LEU A 1 221 ? -13.116 6.404 4.927 1.00 96.25 221 LEU A C 1
ATOM 1597 O O . LEU A 1 221 ? -13.703 7.161 5.700 1.00 96.25 221 LEU A O 1
ATOM 1601 N N . MET A 1 222 ? -11.936 5.856 5.196 1.00 92.62 222 MET A N 1
ATOM 1602 C CA . MET A 1 222 ? -11.181 6.089 6.425 1.00 92.62 222 MET A CA 1
ATOM 1603 C C . MET A 1 222 ? -9.730 6.435 6.095 1.00 92.62 222 MET A C 1
ATOM 1605 O O . MET A 1 222 ? -9.178 5.947 5.115 1.00 92.62 222 MET A O 1
ATOM 1609 N N . ARG A 1 223 ? -9.095 7.279 6.908 1.00 91.06 223 ARG A N 1
ATOM 1610 C CA . ARG A 1 223 ? -7.669 7.577 6.743 1.00 91.06 223 ARG A CA 1
ATOM 1611 C C . ARG A 1 223 ? -6.823 6.385 7.191 1.00 91.06 223 ARG A C 1
ATOM 1613 O O . ARG A 1 223 ? -7.017 5.888 8.300 1.00 91.06 223 ARG A O 1
ATOM 1620 N N . GLU A 1 224 ? -5.864 5.987 6.363 1.00 92.00 224 GLU A N 1
ATOM 1621 C CA . GLU A 1 224 ? -4.904 4.900 6.614 1.00 92.00 224 GLU A CA 1
ATOM 1622 C C . GLU A 1 224 ? -4.247 4.956 8.008 1.00 92.00 224 GLU A C 1
ATOM 1624 O O . GLU A 1 224 ? -4.363 3.971 8.741 1.00 92.00 224 GLU A O 1
ATOM 1629 N N . PRO A 1 225 ? -3.658 6.083 8.466 1.00 87.56 225 PRO A N 1
ATOM 1630 C CA . PRO A 1 225 ? -3.002 6.117 9.775 1.00 87.56 225 PRO A CA 1
ATOM 1631 C C . PRO A 1 225 ? -3.972 5.954 10.952 1.00 87.56 225 PRO A C 1
ATOM 1633 O O . PRO A 1 225 ? -3.594 5.421 11.994 1.00 87.56 225 PRO A O 1
ATOM 1636 N N . VAL A 1 226 ? -5.235 6.362 10.795 1.00 86.88 226 VAL A N 1
ATOM 1637 C CA . VAL A 1 226 ? -6.261 6.153 11.828 1.00 86.88 226 VAL A CA 1
ATOM 1638 C C . VAL A 1 226 ? -6.666 4.682 11.862 1.00 86.88 226 VAL A C 1
ATOM 1640 O O . VAL A 1 226 ? -6.782 4.110 12.941 1.00 86.88 226 VAL A O 1
ATOM 1643 N N . ALA A 1 227 ? -6.822 4.044 10.696 1.00 90.50 227 ALA A N 1
ATOM 1644 C CA . ALA A 1 227 ? -7.095 2.612 10.611 1.00 90.50 227 ALA A CA 1
ATOM 1645 C C . ALA A 1 227 ? -5.963 1.808 11.265 1.00 90.50 227 ALA A C 1
ATOM 1647 O O . ALA A 1 227 ? -6.218 1.005 12.161 1.00 90.50 227 ALA A O 1
ATOM 1648 N N . ALA A 1 228 ? -4.710 2.104 10.912 1.00 89.12 228 ALA A N 1
ATOM 1649 C CA . ALA A 1 228 ? -3.547 1.516 11.560 1.00 89.12 228 ALA A CA 1
ATOM 1650 C C . ALA A 1 228 ? -3.636 1.651 13.087 1.00 89.12 228 ALA A C 1
ATOM 1652 O O . ALA A 1 228 ? -3.589 0.651 13.799 1.00 89.12 228 ALA A O 1
ATOM 1653 N N . ALA A 1 229 ? -3.855 2.860 13.600 1.00 83.06 229 ALA A N 1
ATOM 1654 C CA . ALA A 1 229 ? -3.955 3.089 15.035 1.00 83.06 229 ALA A CA 1
ATOM 1655 C C . ALA A 1 229 ? -5.070 2.298 15.721 1.00 83.06 229 ALA A C 1
ATOM 1657 O O . ALA A 1 229 ? -4.839 1.799 16.818 1.00 83.06 229 ALA A O 1
ATOM 1658 N N . LEU A 1 230 ? -6.242 2.127 15.094 1.00 81.81 230 LEU A N 1
ATOM 1659 C CA . LEU A 1 230 ? -7.285 1.259 15.650 1.00 81.81 230 LEU A CA 1
ATOM 1660 C C . LEU A 1 230 ? -6.808 -0.186 15.754 1.00 81.81 230 LEU A C 1
ATOM 1662 O O . LEU A 1 230 ? -7.001 -0.815 16.792 1.00 81.81 230 LEU A O 1
ATOM 1666 N N . ALA A 1 231 ? -6.158 -0.704 14.710 1.00 83.31 231 ALA A N 1
ATOM 1667 C CA . ALA A 1 231 ? -5.623 -2.057 14.742 1.00 83.31 231 ALA A CA 1
ATOM 1668 C C . ALA A 1 231 ? -4.586 -2.226 15.857 1.00 83.31 231 ALA A C 1
ATOM 1670 O O . ALA A 1 231 ? -4.627 -3.226 16.562 1.00 83.31 231 ALA A O 1
ATOM 1671 N N . PHE A 1 232 ? -3.706 -1.244 16.075 1.00 75.62 232 PHE A N 1
ATOM 1672 C CA . PHE A 1 232 ? -2.705 -1.305 17.145 1.00 75.62 232 PHE A CA 1
ATOM 1673 C C . PHE A 1 232 ? -3.279 -1.048 18.550 1.00 75.62 232 PHE A C 1
ATOM 1675 O O . PHE A 1 232 ? -2.834 -1.683 19.502 1.00 75.62 232 PHE A O 1
ATOM 1682 N N . GLY A 1 233 ? -4.242 -0.135 18.698 1.00 64.12 233 GLY A N 1
ATOM 1683 C CA . GLY A 1 233 ? -4.802 0.292 19.985 1.00 64.12 233 GLY A CA 1
ATOM 1684 C C . GLY A 1 233 ? -5.881 -0.639 20.544 1.00 64.12 233 GLY A C 1
ATOM 1685 O O . GLY A 1 233 ? -5.925 -0.865 21.748 1.00 64.12 233 GLY A O 1
ATOM 1686 N N . VAL A 1 234 ? -6.720 -1.227 19.683 1.00 54.78 234 VAL A N 1
ATOM 1687 C CA . VAL A 1 234 ? -7.827 -2.119 20.087 1.00 54.78 234 VAL A CA 1
ATOM 1688 C C . VAL A 1 234 ? -7.351 -3.554 20.267 1.00 54.78 234 VAL A C 1
ATOM 1690 O O . VAL A 1 234 ? -7.599 -4.153 21.309 1.00 54.78 234 VAL A O 1
ATOM 1693 N N . MET A 1 235 ? -6.562 -4.078 19.322 1.00 49.25 235 MET A N 1
ATOM 1694 C CA . MET A 1 235 ? -5.874 -5.364 19.528 1.00 49.25 235 MET A CA 1
ATOM 1695 C C . MET A 1 235 ? -4.763 -5.271 20.571 1.00 49.25 235 MET A C 1
ATOM 1697 O O . MET A 1 235 ? -4.247 -6.279 21.046 1.00 49.25 235 MET A O 1
ATOM 1701 N N . GLY A 1 236 ? -4.405 -4.044 20.934 1.00 42.41 236 GLY A N 1
ATOM 1702 C CA . GLY A 1 236 ? -3.482 -3.756 21.997 1.00 42.41 236 GLY A CA 1
ATOM 1703 C C . GLY A 1 236 ? -4.028 -4.052 23.388 1.00 42.41 236 GLY A C 1
ATOM 1704 O O . GLY A 1 236 ? -3.210 -4.099 24.269 1.00 42.41 236 GLY A O 1
ATOM 1705 N N . LYS A 1 237 ? -5.315 -4.302 23.670 1.00 42.50 237 LYS A N 1
ATOM 1706 C CA . LYS A 1 237 ? -5.792 -4.475 25.071 1.00 42.50 237 LYS A CA 1
ATOM 1707 C C . LYS A 1 237 ? -5.144 -5.589 25.921 1.00 42.50 237 LYS A C 1
ATOM 1709 O O . LYS A 1 237 ? -5.367 -5.621 27.119 1.00 42.50 237 LYS A O 1
ATOM 1714 N N . ALA A 1 238 ? -4.204 -6.358 25.375 1.00 38.03 238 ALA A N 1
ATOM 1715 C CA . ALA A 1 238 ? -3.107 -6.970 26.137 1.00 38.03 238 ALA A CA 1
ATOM 1716 C C . ALA A 1 238 ? -2.081 -5.959 26.746 1.00 38.03 238 ALA A C 1
ATOM 1718 O O . ALA A 1 238 ? -0.987 -6.356 27.144 1.00 38.03 238 ALA A O 1
ATOM 1719 N N . LEU A 1 239 ? -2.374 -4.649 26.772 1.00 41.84 239 LEU A N 1
ATOM 1720 C CA . LEU A 1 239 ? -1.413 -3.545 26.953 1.00 41.84 239 LEU A CA 1
ATOM 1721 C C . LEU A 1 239 ? -1.143 -3.156 28.412 1.00 41.84 239 LEU A C 1
ATOM 1723 O O . LEU A 1 239 ? -0.257 -2.332 28.621 1.00 41.84 239 LEU A O 1
ATOM 1727 N N . ASP A 1 240 ? -1.819 -3.769 29.384 1.00 37.47 240 ASP A N 1
ATOM 1728 C CA . ASP A 1 240 ? -1.506 -3.609 30.815 1.00 37.47 240 ASP A CA 1
ATOM 1729 C C . ASP A 1 240 ? -0.917 -4.893 31.440 1.00 37.47 240 ASP A C 1
ATOM 1731 O O . ASP A 1 240 ? -0.531 -4.903 32.607 1.00 37.47 240 ASP A O 1
ATOM 1735 N N . ALA A 1 241 ? -0.748 -5.970 30.661 1.00 37.34 241 ALA A N 1
ATOM 1736 C CA . ALA A 1 241 ? -0.010 -7.162 31.084 1.00 37.34 241 ALA A CA 1
ATOM 1737 C C . ALA A 1 241 ? 1.504 -6.980 30.862 1.00 37.34 241 ALA A C 1
ATOM 1739 O O . ALA A 1 241 ? 2.156 -7.773 30.183 1.00 37.34 241 ALA A O 1
ATOM 1740 N N . THR A 1 242 ? 2.086 -5.904 31.389 1.00 36.00 242 THR A N 1
ATOM 1741 C CA . THR A 1 242 ? 3.542 -5.848 31.558 1.00 36.00 242 THR A CA 1
ATOM 1742 C C . THR A 1 242 ? 3.920 -6.599 32.830 1.00 36.00 242 THR A C 1
ATOM 1744 O O . THR A 1 242 ? 3.366 -6.338 33.892 1.00 36.00 242 THR A O 1
ATOM 1747 N N . ASP A 1 243 ? 4.894 -7.498 32.692 1.00 35.34 243 ASP A N 1
ATOM 1748 C CA . ASP A 1 243 ? 5.668 -8.126 33.769 1.00 35.34 243 ASP A CA 1
ATOM 1749 C C . ASP A 1 243 ? 4.972 -9.235 34.580 1.00 35.34 243 ASP A C 1
ATOM 1751 O O . ASP A 1 243 ? 4.684 -9.099 35.766 1.00 35.34 243 ASP A O 1
ATOM 1755 N N . GLY A 1 244 ? 4.794 -10.411 33.964 1.00 32.06 244 GLY A N 1
ATOM 1756 C CA . GLY A 1 244 ? 4.416 -11.614 34.713 1.00 32.06 244 GLY A CA 1
ATOM 1757 C C . GLY A 1 244 ? 4.132 -12.860 33.877 1.00 32.06 244 GLY A C 1
ATOM 1758 O O . GLY A 1 244 ? 2.988 -13.263 33.758 1.00 32.06 244 GLY A O 1
ATOM 1759 N N . GLY A 1 245 ? 5.180 -13.492 33.339 1.00 32.41 245 GLY A N 1
ATOM 1760 C CA . GLY A 1 245 ? 5.216 -14.931 33.043 1.00 32.41 245 GLY A CA 1
ATOM 1761 C C . GLY A 1 245 ? 4.155 -15.522 32.103 1.00 32.41 245 GLY A C 1
ATOM 1762 O O . GLY A 1 245 ? 3.209 -16.156 32.550 1.00 32.41 245 GLY A O 1
ATOM 1763 N N . SER A 1 246 ? 4.433 -15.532 30.801 1.00 28.02 246 SER A N 1
ATOM 1764 C CA . SER A 1 246 ? 4.117 -16.706 29.981 1.00 28.02 246 SER A CA 1
ATOM 1765 C C . SER A 1 246 ? 5.195 -16.884 28.911 1.00 28.02 246 SER A C 1
ATOM 1767 O O . SER A 1 246 ? 5.651 -15.932 28.280 1.00 28.02 246 SER A O 1
ATOM 1769 N N . VAL A 1 247 ? 5.680 -18.116 28.778 1.00 34.00 247 VAL A N 1
ATOM 1770 C CA . VAL A 1 247 ? 6.866 -18.485 27.983 1.00 34.00 247 VAL A CA 1
ATOM 1771 C C . VAL A 1 247 ? 6.579 -18.479 26.471 1.00 34.00 247 VAL A C 1
ATOM 1773 O O . VAL A 1 247 ? 7.503 -18.568 25.667 1.00 34.00 247 VAL A O 1
ATOM 1776 N N . ASP A 1 248 ? 5.327 -18.251 26.060 1.00 33.31 248 ASP A N 1
ATOM 1777 C CA . ASP A 1 248 ? 4.874 -18.580 24.707 1.00 33.31 248 ASP A CA 1
ATOM 1778 C C . ASP A 1 248 ? 4.210 -17.419 23.948 1.00 33.31 248 ASP A C 1
ATOM 1780 O O . ASP A 1 248 ? 3.450 -17.679 23.026 1.00 33.31 248 ASP A O 1
ATOM 1784 N N . GLY A 1 249 ? 4.471 -16.149 24.283 1.00 33.38 249 GLY A N 1
ATOM 1785 C CA . GLY A 1 249 ? 4.346 -14.990 23.369 1.00 33.38 249 GLY A CA 1
ATOM 1786 C C . GLY A 1 249 ? 3.051 -14.801 22.549 1.00 33.38 249 GLY A C 1
ATOM 1787 O O . GLY A 1 249 ? 3.059 -14.034 21.585 1.00 33.38 249 GLY A O 1
ATOM 1788 N N . ARG A 1 250 ? 1.950 -15.483 22.876 1.00 31.38 250 ARG A N 1
ATOM 1789 C CA . ARG A 1 250 ? 0.647 -15.359 22.218 1.00 31.38 250 ARG A CA 1
ATOM 1790 C C . ARG A 1 250 ? -0.323 -14.726 23.210 1.00 31.38 250 ARG A C 1
ATOM 1792 O O . ARG A 1 250 ? -0.443 -15.253 24.313 1.00 31.38 250 ARG A O 1
ATOM 1799 N N . PRO A 1 251 ? -1.011 -13.634 22.843 1.00 34.75 251 PRO A N 1
ATOM 1800 C CA . PRO A 1 251 ? -2.093 -13.118 23.668 1.00 34.75 251 PRO A CA 1
ATOM 1801 C C . PRO A 1 251 ? -3.176 -14.198 23.813 1.00 34.75 251 PRO A C 1
ATOM 1803 O O . PRO A 1 251 ? -3.456 -14.934 22.858 1.00 34.75 251 PRO A O 1
ATOM 1806 N N . GLU A 1 252 ? -3.754 -14.323 25.007 1.00 34.16 252 GLU A N 1
ATOM 1807 C CA . GLU A 1 252 ? -4.898 -15.205 25.226 1.00 34.16 252 GLU A CA 1
ATOM 1808 C C . GLU A 1 252 ? -6.061 -14.759 24.325 1.00 34.16 252 GLU A C 1
ATOM 1810 O O . GLU A 1 252 ? -6.370 -13.573 24.196 1.00 34.16 252 GLU A O 1
ATOM 1815 N N . ARG A 1 253 ? -6.661 -15.723 23.620 1.00 35.81 253 ARG A N 1
ATOM 1816 C CA . ARG A 1 253 ? -7.745 -15.477 22.662 1.00 35.81 253 ARG A CA 1
ATOM 1817 C C . ARG A 1 253 ? -8.961 -14.908 23.399 1.00 35.81 253 ARG A C 1
ATOM 1819 O O . ARG A 1 253 ? -9.507 -15.600 24.253 1.00 35.81 253 ARG A O 1
ATOM 1826 N N . GLY A 1 254 ? -9.441 -13.726 22.998 1.00 38.12 254 GLY A N 1
ATOM 1827 C CA . GLY A 1 254 ? -10.804 -13.275 23.322 1.00 38.12 254 GLY A CA 1
ATOM 1828 C C . GLY A 1 254 ? -10.982 -11.911 24.001 1.00 38.12 254 GLY A C 1
ATOM 1829 O O . GLY A 1 254 ? -12.126 -11.497 24.174 1.00 38.12 254 GLY A O 1
ATOM 1830 N N . GLU A 1 255 ? -9.925 -11.167 24.338 1.00 39.03 255 GLU A N 1
ATOM 1831 C CA . GLU A 1 255 ? -10.062 -9.868 25.038 1.00 39.03 255 GLU A CA 1
ATOM 1832 C C . GLU A 1 255 ? -9.914 -8.624 24.143 1.00 39.03 255 GLU A C 1
ATOM 1834 O O . GLU A 1 255 ? -9.815 -7.499 24.633 1.00 39.03 255 GLU A O 1
ATOM 1839 N N . ALA A 1 256 ? -9.962 -8.776 22.816 1.00 40.81 256 ALA A N 1
ATOM 1840 C CA . ALA A 1 256 ? -9.723 -7.682 21.866 1.00 40.81 256 ALA A CA 1
ATOM 1841 C C . ALA A 1 256 ? -10.723 -6.504 21.960 1.00 40.81 256 ALA A C 1
ATOM 1843 O O . ALA A 1 256 ? -10.552 -5.495 21.283 1.00 40.81 256 ALA A O 1
ATOM 1844 N N . LEU A 1 257 ? -11.783 -6.596 22.771 1.00 40.69 257 LEU A N 1
ATOM 1845 C CA . LEU A 1 257 ? -12.858 -5.602 22.779 1.00 40.69 257 LEU A CA 1
ATOM 1846 C C . LEU A 1 257 ? -13.601 -5.489 24.130 1.00 40.69 257 LEU A C 1
ATOM 1848 O O . LEU A 1 257 ? -14.830 -5.361 24.166 1.00 40.69 257 LEU A O 1
ATOM 1852 N N . ALA A 1 258 ? -12.877 -5.566 25.254 1.00 34.38 258 ALA A N 1
ATOM 1853 C CA . ALA A 1 258 ? -13.433 -5.257 26.579 1.00 34.38 258 ALA A CA 1
ATOM 1854 C C . ALA A 1 258 ? -13.733 -3.751 26.712 1.00 34.38 258 ALA A C 1
ATOM 1856 O O . ALA A 1 258 ? -13.020 -2.927 26.149 1.00 34.38 258 ALA A O 1
ATOM 1857 N N . VAL A 1 259 ? -14.802 -3.372 27.413 1.00 36.91 259 VAL A N 1
ATOM 1858 C CA . VAL A 1 259 ? -15.189 -1.969 27.655 1.00 36.91 259 VAL A CA 1
ATOM 1859 C C . VAL A 1 259 ? -14.038 -1.229 28.344 1.00 36.91 259 VAL A C 1
ATOM 1861 O O . VAL A 1 259 ? -13.492 -1.731 29.321 1.00 36.91 259 VAL A O 1
ATOM 1864 N N . VAL A 1 260 ? -13.641 -0.069 27.811 1.00 41.16 260 VAL A N 1
ATOM 1865 C CA . VAL A 1 260 ? -12.596 0.767 28.423 1.00 41.16 260 VAL A CA 1
ATOM 1866 C C . VAL A 1 260 ? -13.194 1.452 29.648 1.00 41.16 260 VAL A C 1
ATOM 1868 O O . VAL A 1 260 ? -14.257 2.061 29.534 1.00 41.16 260 VAL A O 1
ATOM 1871 N N . GLY A 1 261 ? -12.555 1.314 30.810 1.00 36.19 261 GLY A N 1
ATOM 1872 C CA . GLY A 1 261 ? -12.961 2.019 32.026 1.00 36.19 261 GLY A CA 1
ATOM 1873 C C . GLY A 1 261 ? -12.783 3.533 31.887 1.00 36.19 261 GLY A C 1
ATOM 1874 O O . GLY A 1 261 ? -11.932 4.005 31.136 1.00 36.19 261 GLY A O 1
ATOM 1875 N N . GLU A 1 262 ? -13.587 4.302 32.618 1.00 39.16 262 GLU A N 1
ATOM 1876 C CA . GLU A 1 262 ? -13.691 5.768 32.511 1.00 39.16 262 GLU A CA 1
ATOM 1877 C C . GLU A 1 262 ? -12.460 6.546 33.047 1.00 39.16 262 GLU A C 1
ATOM 1879 O O . GLU A 1 262 ? -12.449 7.774 33.003 1.00 39.16 262 GLU A O 1
ATOM 1884 N N . GLU A 1 263 ? -11.398 5.861 33.497 1.00 44.66 263 GLU A N 1
ATOM 1885 C CA . GLU A 1 263 ? -10.218 6.451 34.160 1.00 44.66 263 GLU A CA 1
ATOM 1886 C C . GLU A 1 263 ? -8.866 6.144 33.465 1.00 44.66 263 GLU A C 1
ATOM 1888 O O . GLU A 1 263 ? -7.836 6.016 34.123 1.00 44.66 263 GLU A O 1
ATOM 1893 N N . GLU A 1 264 ? -8.815 6.018 32.134 1.00 54.09 264 GLU A N 1
ATOM 1894 C CA . GLU A 1 264 ? -7.531 5.854 31.422 1.00 54.09 264 GLU A CA 1
ATOM 1895 C C . GLU A 1 264 ? -6.862 7.191 31.056 1.00 54.09 264 GLU A C 1
ATOM 1897 O O . GLU A 1 264 ? -7.459 8.059 30.414 1.00 54.09 264 GLU A O 1
ATOM 1902 N N . ALA A 1 265 ? -5.576 7.325 31.403 1.00 61.31 265 ALA A N 1
ATOM 1903 C CA . ALA A 1 265 ? -4.720 8.426 30.959 1.00 61.31 265 ALA A CA 1
ATOM 1904 C C . ALA A 1 265 ? -4.601 8.475 29.423 1.00 61.31 265 ALA A C 1
ATOM 1906 O O . ALA A 1 265 ? -4.480 7.444 28.762 1.00 61.31 265 ALA A O 1
ATOM 1907 N N . GLU A 1 266 ? -4.611 9.689 28.859 1.00 73.94 266 GLU A N 1
ATOM 1908 C CA . GLU A 1 266 ? -4.438 9.917 27.419 1.00 73.94 266 GLU A CA 1
ATOM 1909 C C . GLU A 1 266 ? -3.059 9.416 26.961 1.00 73.94 266 GLU A C 1
ATOM 1911 O O . GLU A 1 266 ? -2.031 9.906 27.426 1.00 73.94 266 GLU A O 1
ATOM 1916 N N . ARG A 1 267 ? -3.044 8.457 26.029 1.00 80.31 267 ARG A N 1
ATOM 1917 C CA . ARG A 1 267 ? -1.836 7.925 25.386 1.00 80.31 267 ARG A CA 1
ATOM 1918 C C . ARG A 1 267 ? -1.609 8.627 24.051 1.00 80.31 267 ARG A C 1
ATOM 1920 O O . ARG A 1 267 ? -2.519 8.707 23.227 1.00 80.31 267 ARG A O 1
ATOM 1927 N N . THR A 1 268 ? -0.394 9.090 23.800 1.00 86.88 268 THR A N 1
ATOM 1928 C CA . THR A 1 268 ? 0.012 9.708 22.537 1.00 86.88 268 THR A CA 1
ATOM 1929 C C . THR A 1 268 ? 0.752 8.698 21.662 1.00 86.88 268 THR A C 1
ATOM 1931 O O . THR A 1 268 ? 1.771 8.129 22.053 1.00 86.88 268 THR A O 1
ATOM 1934 N N . VAL A 1 269 ? 0.256 8.489 20.444 1.00 88.75 269 VAL A N 1
ATOM 1935 C CA . VAL A 1 269 ? 0.791 7.532 19.470 1.00 88.75 269 VAL A CA 1
ATOM 1936 C C . VAL A 1 269 ? 1.252 8.265 18.216 1.00 88.75 269 VAL A C 1
ATOM 1938 O O . VAL A 1 269 ? 0.510 9.060 17.643 1.00 88.75 269 VAL A O 1
ATOM 1941 N N . LEU A 1 270 ? 2.464 7.964 17.754 1.00 92.31 270 LEU A N 1
ATOM 1942 C CA . LEU A 1 270 ? 2.990 8.413 16.468 1.00 92.31 270 LEU A CA 1
ATOM 1943 C C . LEU A 1 270 ? 2.833 7.282 15.452 1.00 92.31 270 LEU A C 1
ATOM 1945 O O . LEU A 1 270 ? 3.445 6.227 15.604 1.00 92.31 270 LEU A O 1
ATOM 1949 N N . VAL A 1 271 ? 2.030 7.504 14.416 1.00 93.62 271 VAL A N 1
ATOM 1950 C CA . VAL A 1 271 ? 1.844 6.576 13.298 1.00 93.62 271 VAL A CA 1
ATOM 1951 C C . VAL A 1 271 ? 2.613 7.097 12.093 1.00 93.62 271 VAL A C 1
ATOM 1953 O O . VAL A 1 271 ? 2.377 8.220 11.652 1.00 93.62 271 VAL A O 1
ATOM 1956 N N . ILE A 1 272 ? 3.513 6.278 11.554 1.00 94.69 272 ILE A N 1
ATOM 1957 C CA . ILE A 1 272 ? 4.266 6.563 10.330 1.00 94.69 272 ILE A CA 1
ATOM 1958 C C . ILE A 1 272 ? 3.903 5.505 9.288 1.00 94.69 272 ILE A C 1
ATOM 1960 O O . ILE A 1 272 ? 4.349 4.358 9.374 1.00 94.69 272 ILE A O 1
ATOM 1964 N N . ASP A 1 273 ? 3.103 5.894 8.302 1.00 94.00 273 ASP A N 1
ATOM 1965 C CA . ASP A 1 273 ? 2.825 5.088 7.119 1.00 94.00 273 ASP A CA 1
ATOM 1966 C C . ASP A 1 273 ? 3.847 5.409 6.033 1.00 94.00 273 ASP A C 1
ATOM 1968 O O . ASP A 1 273 ? 3.886 6.526 5.517 1.00 94.00 273 ASP A O 1
ATOM 1972 N N . VAL A 1 274 ? 4.699 4.436 5.704 1.00 93.50 274 VAL A N 1
ATOM 1973 C CA . VAL A 1 274 ? 5.639 4.545 4.585 1.00 93.50 274 VAL A CA 1
ATOM 1974 C C . VAL A 1 274 ? 5.231 3.542 3.513 1.00 93.50 274 VAL A C 1
ATOM 1976 O O . VAL A 1 274 ? 5.669 2.381 3.483 1.00 93.50 274 VAL A O 1
ATOM 1979 N N . GLY A 1 275 ? 4.361 4.011 2.626 1.00 91.38 275 GLY A N 1
ATOM 1980 C CA . GLY A 1 275 ? 3.852 3.262 1.493 1.00 91.38 275 GLY A CA 1
ATOM 1981 C C . GLY A 1 275 ? 4.824 3.225 0.312 1.00 91.38 275 GLY A C 1
ATOM 1982 O O . GLY A 1 275 ? 6.001 3.583 0.386 1.00 91.38 275 GLY A O 1
ATOM 1983 N N . ALA A 1 276 ? 4.319 2.770 -0.833 1.00 88.88 276 ALA A N 1
ATOM 1984 C CA . ALA A 1 276 ? 5.101 2.752 -2.066 1.00 88.88 276 ALA A CA 1
ATOM 1985 C C . ALA A 1 276 ? 5.218 4.136 -2.715 1.00 88.88 276 ALA A C 1
ATOM 1987 O O . ALA A 1 276 ? 6.265 4.474 -3.243 1.00 88.88 276 ALA A O 1
ATOM 1988 N N . GLY A 1 277 ? 4.166 4.952 -2.669 1.00 85.69 277 GLY A N 1
ATOM 1989 C CA . GLY A 1 277 ? 4.156 6.251 -3.347 1.00 85.69 277 GLY A CA 1
ATOM 1990 C C . GLY A 1 277 ? 4.011 7.460 -2.434 1.00 85.69 277 GLY A C 1
ATOM 1991 O O . GLY A 1 277 ? 4.216 8.579 -2.904 1.00 85.69 277 GLY A O 1
ATOM 1992 N N . THR A 1 278 ? 3.618 7.233 -1.184 1.00 90.19 278 THR A N 1
ATOM 1993 C CA . THR A 1 278 ? 3.232 8.259 -0.219 1.00 90.19 278 THR A CA 1
ATOM 1994 C C . THR A 1 278 ? 3.786 7.914 1.153 1.00 90.19 278 THR A C 1
ATOM 1996 O O . THR A 1 278 ? 3.909 6.739 1.510 1.00 90.19 278 THR A O 1
ATOM 1999 N N . THR A 1 279 ? 4.117 8.957 1.905 1.00 93.31 279 THR A N 1
ATOM 2000 C CA . THR A 1 279 ? 4.436 8.872 3.324 1.00 93.31 279 THR A CA 1
ATOM 2001 C C . THR A 1 279 ? 3.446 9.745 4.073 1.00 93.31 279 THR A C 1
ATOM 2003 O O . THR A 1 279 ? 3.346 10.935 3.775 1.00 93.31 279 THR A O 1
ATOM 2006 N N . ASP A 1 280 ? 2.748 9.178 5.047 1.00 92.88 280 ASP A N 1
ATOM 2007 C CA . ASP A 1 280 ? 1.774 9.878 5.880 1.00 92.88 280 ASP A CA 1
ATOM 2008 C C . ASP A 1 280 ? 2.170 9.695 7.352 1.00 92.88 280 ASP A C 1
ATOM 2010 O O . ASP A 1 280 ? 2.427 8.585 7.817 1.00 92.88 280 ASP A O 1
ATOM 2014 N N . VAL A 1 281 ? 2.250 10.796 8.096 1.00 94.25 281 VAL A N 1
ATOM 2015 C CA . VAL A 1 281 ? 2.600 10.805 9.518 1.00 94.25 281 VAL A CA 1
ATOM 2016 C C . VAL A 1 281 ? 1.458 11.424 10.302 1.00 94.25 281 VAL A C 1
ATOM 2018 O O . VAL A 1 281 ? 1.070 12.562 10.040 1.00 94.25 281 VAL A O 1
ATOM 2021 N N . SER A 1 282 ? 0.946 10.710 11.299 1.00 93.00 282 SER A N 1
ATOM 2022 C CA . SER A 1 282 ? -0.095 11.213 12.193 1.00 93.00 282 SER A CA 1
ATOM 2023 C C . SER A 1 282 ? 0.307 11.057 13.650 1.00 93.00 282 SER A C 1
ATOM 2025 O O . SER A 1 282 ? 0.813 10.015 14.057 1.00 93.00 282 SER A O 1
ATOM 2027 N N . VAL A 1 283 ? 0.023 12.083 14.447 1.00 91.31 283 VAL A N 1
ATOM 2028 C CA . VAL A 1 283 ? 0.090 12.007 15.908 1.00 91.31 283 VAL A CA 1
ATOM 2029 C C . VAL A 1 283 ? -1.331 11.901 16.430 1.00 91.31 283 VAL A C 1
ATOM 2031 O O . VAL A 1 283 ? -2.188 12.708 16.061 1.00 91.31 283 VAL A O 1
ATOM 2034 N N . LEU A 1 284 ? -1.585 10.898 17.260 1.00 87.94 284 LEU A N 1
ATOM 2035 C CA . LEU A 1 284 ? -2.909 10.541 17.743 1.00 87.94 284 LEU A CA 1
ATOM 2036 C C . LEU A 1 284 ? -2.937 10.548 19.269 1.00 87.94 284 LEU A C 1
ATOM 2038 O O . LEU A 1 284 ? -2.000 10.066 19.896 1.00 87.94 284 LEU A O 1
ATOM 2042 N N . GLY A 1 285 ? -4.016 11.065 19.849 1.00 83.75 285 GLY A N 1
ATOM 2043 C CA . GLY A 1 285 ? -4.345 10.906 21.263 1.00 83.75 285 GLY A CA 1
ATOM 2044 C C . GLY A 1 285 ? -5.380 9.796 21.419 1.00 83.75 285 GLY A C 1
ATOM 2045 O O . GLY A 1 285 ? -6.361 9.764 20.675 1.00 83.75 285 GLY A O 1
ATOM 2046 N N . ILE A 1 286 ? -5.159 8.874 22.352 1.00 76.50 286 ILE A N 1
ATOM 2047 C CA . ILE A 1 286 ? -6.062 7.759 22.640 1.00 76.50 286 ILE A CA 1
ATOM 2048 C C . ILE A 1 286 ? -6.440 7.801 24.118 1.00 76.50 286 ILE A C 1
ATOM 2050 O O . ILE A 1 286 ? -5.565 7.775 24.976 1.00 76.50 286 ILE A O 1
ATOM 2054 N N . CYS A 1 287 ? -7.735 7.864 24.422 1.00 69.44 287 CYS A N 1
ATOM 2055 C CA . CYS A 1 287 ? -8.243 7.923 25.796 1.00 69.44 287 CYS A CA 1
ATOM 2056 C C . CYS A 1 287 ? -9.620 7.256 25.870 1.00 69.44 287 CYS A C 1
ATOM 2058 O O . CYS A 1 287 ? -10.493 7.600 25.081 1.00 69.44 287 CYS A O 1
ATOM 2060 N N . ALA A 1 288 ? -9.833 6.309 26.789 1.00 63.31 288 ALA A N 1
ATOM 2061 C CA . ALA A 1 288 ? -11.144 5.689 27.031 1.00 63.31 288 ALA A CA 1
ATOM 2062 C C . ALA A 1 288 ? -11.849 5.139 25.763 1.00 63.31 288 ALA A C 1
ATOM 2064 O O . ALA A 1 288 ? -13.059 5.278 25.586 1.00 63.31 288 ALA A O 1
ATOM 2065 N N . GLY A 1 289 ? -11.091 4.544 24.831 1.00 60.09 289 GLY A N 1
ATOM 2066 C CA . GLY A 1 289 ? -11.639 4.013 23.572 1.00 60.09 289 GLY A CA 1
ATOM 2067 C C . GLY A 1 289 ? -11.955 5.075 22.515 1.00 60.09 289 GLY A C 1
ATOM 2068 O O . GLY A 1 289 ? -12.516 4.744 21.472 1.00 60.09 289 GLY A O 1
ATOM 2069 N N . LEU A 1 290 ? -11.576 6.328 22.760 1.00 68.94 290 LEU A N 1
ATOM 2070 C CA . LEU A 1 290 ? -11.607 7.408 21.790 1.00 68.94 290 LEU A CA 1
ATOM 2071 C C . LEU A 1 290 ? -10.253 7.542 21.091 1.00 68.94 290 LEU A C 1
ATOM 2073 O O . LEU A 1 290 ? -9.227 7.625 21.763 1.00 68.94 290 LEU A O 1
ATOM 2077 N N . VAL A 1 291 ? -10.254 7.641 19.760 1.00 76.62 291 VAL A N 1
ATOM 2078 C CA . VAL A 1 291 ? -9.066 8.010 18.970 1.00 76.62 291 VAL A CA 1
ATOM 2079 C C . VAL A 1 291 ? -9.250 9.407 18.386 1.00 76.62 291 VAL A C 1
ATOM 2081 O O . VAL A 1 291 ? -10.170 9.625 17.599 1.00 76.62 291 VAL A O 1
ATOM 2084 N N . GLN A 1 292 ? -8.352 10.329 18.741 1.00 79.88 292 GLN A N 1
ATOM 2085 C CA . GLN A 1 292 ? -8.301 11.703 18.245 1.00 79.88 292 GLN A CA 1
ATOM 2086 C C . GLN A 1 292 ? -7.055 11.920 17.381 1.00 79.88 292 GLN A C 1
ATOM 2088 O O . GLN A 1 292 ? -5.934 11.639 17.803 1.00 79.88 292 GLN A O 1
ATOM 2093 N N . VAL A 1 293 ? -7.225 12.508 16.195 1.00 85.81 293 VAL A N 1
ATOM 2094 C CA . VAL A 1 293 ? -6.095 12.970 15.372 1.00 85.81 293 VAL A CA 1
ATOM 2095 C C . VAL A 1 293 ? -5.631 14.345 15.859 1.00 85.81 293 VAL A C 1
ATOM 2097 O O . VAL A 1 293 ? -6.361 15.325 15.716 1.00 85.81 293 VAL A O 1
ATOM 2100 N N . LEU A 1 294 ? -4.420 14.424 16.417 1.00 87.19 294 LEU A N 1
ATOM 2101 C CA . LEU A 1 294 ? -3.834 15.668 16.933 1.00 87.19 294 LEU A CA 1
ATOM 2102 C C . LEU A 1 294 ? -3.165 16.474 15.820 1.00 87.19 294 LEU A C 1
ATOM 2104 O O . LEU A 1 294 ? -3.390 17.675 15.698 1.00 87.19 294 LEU A O 1
ATOM 2108 N N . ALA A 1 295 ? -2.372 15.806 14.983 1.00 90.38 295 ALA A N 1
ATOM 2109 C CA . ALA A 1 295 ? -1.769 16.409 13.803 1.00 90.38 295 ALA A CA 1
ATOM 2110 C C . ALA A 1 295 ? -1.535 15.372 12.710 1.00 90.38 295 ALA A C 1
ATOM 2112 O O . ALA A 1 295 ? -1.488 14.165 12.952 1.00 90.38 295 ALA A O 1
ATOM 2113 N N . THR A 1 296 ? -1.380 15.852 11.482 1.00 91.06 296 THR A N 1
ATOM 2114 C CA . THR A 1 296 ? -0.964 15.041 10.343 1.00 91.06 296 THR A CA 1
ATOM 2115 C C . THR A 1 296 ? -0.050 15.865 9.450 1.00 91.06 296 THR A C 1
ATOM 2117 O O . THR A 1 296 ? -0.302 17.049 9.238 1.00 91.06 296 THR A O 1
ATOM 2120 N N . ALA A 1 297 ? 0.993 15.231 8.933 1.00 91.88 297 ALA A N 1
ATOM 2121 C CA . ALA A 1 297 ? 1.846 15.746 7.872 1.00 91.88 297 ALA A CA 1
ATOM 2122 C C . ALA A 1 297 ? 2.130 14.615 6.882 1.00 91.88 297 ALA A C 1
ATOM 2124 O O . ALA A 1 297 ? 1.986 13.439 7.219 1.00 91.88 297 ALA A O 1
ATOM 2125 N N . ALA A 1 298 ? 2.500 14.950 5.652 1.00 90.31 298 ALA A N 1
ATOM 2126 C CA . ALA A 1 298 ? 2.668 13.945 4.615 1.00 90.31 298 ALA A CA 1
ATOM 2127 C C . ALA A 1 298 ? 3.603 14.408 3.492 1.00 90.31 298 ALA A C 1
ATOM 2129 O O . ALA A 1 298 ? 3.848 15.598 3.299 1.00 90.31 298 ALA A O 1
ATOM 2130 N N . ASP A 1 299 ? 4.102 13.447 2.720 1.00 90.06 299 ASP A N 1
ATOM 2131 C CA . ASP A 1 299 ? 4.722 13.672 1.417 1.00 90.06 299 ASP A CA 1
ATOM 2132 C C . ASP A 1 299 ? 4.101 12.701 0.400 1.00 90.06 299 ASP A C 1
ATOM 2134 O O . ASP A 1 299 ? 4.337 11.490 0.419 1.00 90.06 299 ASP A O 1
ATOM 2138 N N . GLY A 1 300 ? 3.273 13.240 -0.498 1.00 86.44 300 GLY A N 1
ATOM 2139 C CA . GLY A 1 300 ? 2.565 12.477 -1.531 1.00 86.44 300 GLY A CA 1
ATOM 2140 C C . GLY A 1 300 ? 3.448 11.974 -2.682 1.00 86.44 300 GLY A C 1
ATOM 2141 O O . GLY A 1 300 ? 2.945 11.366 -3.632 1.00 86.44 300 GLY A O 1
ATOM 2142 N N . ARG A 1 301 ? 4.753 12.262 -2.642 1.00 86.69 301 ARG A N 1
ATOM 2143 C CA . ARG A 1 301 ? 5.760 11.875 -3.639 1.00 86.69 301 ARG A CA 1
ATOM 2144 C C . ARG A 1 301 ? 7.005 11.296 -2.958 1.00 86.69 301 ARG A C 1
ATOM 2146 O O . ARG A 1 301 ? 8.132 11.570 -3.385 1.00 86.69 301 ARG A O 1
ATOM 2153 N N . LEU A 1 302 ? 6.792 10.539 -1.886 1.00 91.00 302 LEU A N 1
ATOM 2154 C CA . LEU A 1 302 ? 7.844 9.894 -1.113 1.00 91.00 302 LEU A CA 1
ATOM 2155 C C . LEU A 1 302 ? 7.404 8.499 -0.681 1.00 91.00 302 LEU A C 1
ATOM 2157 O O . LEU A 1 302 ? 6.460 8.360 0.091 1.00 91.00 302 LEU A O 1
ATOM 2161 N N . GLY A 1 303 ? 8.104 7.470 -1.142 1.00 91.81 303 GLY A N 1
ATOM 2162 C CA . GLY A 1 303 ? 7.880 6.100 -0.699 1.00 91.81 303 GLY A CA 1
ATOM 2163 C C . GLY A 1 303 ? 8.806 5.089 -1.367 1.00 91.81 303 GLY A C 1
ATOM 2164 O O . GLY A 1 303 ? 9.849 5.425 -1.931 1.00 91.81 303 GLY A O 1
ATOM 2165 N N . GLY A 1 304 ? 8.412 3.817 -1.300 1.00 92.06 304 GLY A N 1
ATOM 2166 C CA . GLY A 1 304 ? 9.194 2.697 -1.824 1.00 92.06 304 GLY A CA 1
ATOM 2167 C C . GLY A 1 304 ? 9.496 2.755 -3.327 1.00 92.06 304 GLY A C 1
ATOM 2168 O O . GLY A 1 304 ? 10.527 2.220 -3.728 1.00 92.06 304 GLY A O 1
ATOM 2169 N N . ASP A 1 305 ? 8.651 3.411 -4.127 1.00 91.12 305 ASP A N 1
ATOM 2170 C CA . ASP A 1 305 ? 8.837 3.621 -5.568 1.00 91.12 305 ASP A CA 1
ATOM 2171 C C . ASP A 1 305 ? 10.064 4.503 -5.848 1.00 91.12 305 ASP A C 1
ATOM 2173 O O . ASP A 1 305 ? 10.743 4.294 -6.848 1.00 91.12 305 ASP A O 1
ATOM 2177 N N . ASP A 1 306 ? 10.367 5.476 -4.979 1.00 93.06 306 ASP A N 1
ATOM 2178 C CA . ASP A 1 306 ? 11.519 6.369 -5.160 1.00 93.06 306 ASP A CA 1
ATOM 2179 C C . ASP A 1 306 ? 12.839 5.634 -4.872 1.00 93.06 306 ASP A C 1
ATOM 2181 O O . ASP A 1 306 ? 13.855 5.896 -5.514 1.00 93.06 306 ASP A O 1
ATOM 2185 N N . VAL A 1 307 ? 12.809 4.645 -3.969 1.00 94.94 307 VAL A N 1
ATOM 2186 C CA . VAL A 1 307 ? 13.921 3.697 -3.794 1.00 94.94 307 VAL A CA 1
ATOM 2187 C C . VAL A 1 307 ? 14.037 2.784 -5.013 1.00 94.94 307 VAL A C 1
ATOM 2189 O O . VAL A 1 307 ? 15.141 2.567 -5.502 1.00 94.94 307 VAL A O 1
ATOM 2192 N N . ASP A 1 308 ? 12.919 2.281 -5.543 1.00 94.31 308 ASP A N 1
ATOM 2193 C CA . ASP A 1 308 ? 12.935 1.433 -6.742 1.00 94.31 308 ASP A CA 1
ATOM 2194 C C . ASP A 1 308 ? 13.471 2.178 -7.972 1.00 94.31 308 ASP A C 1
ATOM 2196 O O . ASP A 1 308 ? 14.173 1.581 -8.782 1.00 94.31 308 ASP A O 1
ATOM 2200 N N . ASP A 1 309 ? 13.202 3.479 -8.100 1.00 93.31 309 ASP A N 1
ATOM 2201 C CA . ASP A 1 309 ? 13.781 4.326 -9.150 1.00 93.31 309 ASP A CA 1
ATOM 2202 C C . ASP A 1 309 ? 15.297 4.483 -8.994 1.00 93.31 309 ASP A C 1
ATOM 2204 O O . ASP A 1 309 ? 16.039 4.380 -9.974 1.00 93.31 309 ASP A O 1
ATOM 2208 N N . ALA A 1 310 ? 15.772 4.713 -7.766 1.00 95.88 310 ALA A N 1
ATOM 2209 C CA . ALA A 1 310 ? 17.202 4.802 -7.484 1.00 95.88 310 ALA A CA 1
ATOM 2210 C C . ALA A 1 310 ? 17.913 3.469 -7.779 1.00 95.88 310 ALA A C 1
ATOM 2212 O O . ALA A 1 310 ? 19.002 3.453 -8.357 1.00 95.88 310 ALA A O 1
ATOM 2213 N N . LEU A 1 311 ? 17.267 2.346 -7.455 1.00 97.00 311 LEU A N 1
ATOM 2214 C CA . LEU A 1 311 ? 17.750 1.004 -7.774 1.00 97.00 311 LEU A CA 1
ATOM 2215 C C . LEU A 1 311 ? 17.702 0.697 -9.279 1.00 97.00 311 LEU A C 1
ATOM 2217 O O . LEU A 1 311 ? 18.605 0.037 -9.789 1.00 97.00 311 LEU A O 1
ATOM 2221 N N . GLU A 1 312 ? 16.698 1.185 -10.012 1.00 95.88 312 GLU A N 1
ATOM 2222 C CA . GLU A 1 312 ? 16.639 1.076 -11.477 1.00 95.88 312 GLU A CA 1
ATOM 2223 C C . GLU A 1 312 ? 17.803 1.842 -12.118 1.00 95.88 312 GLU A C 1
ATOM 2225 O O . GLU A 1 312 ? 18.498 1.304 -12.981 1.00 95.88 312 GLU A O 1
ATOM 2230 N N . ALA A 1 313 ? 18.080 3.062 -11.650 1.00 96.12 313 ALA A N 1
ATOM 2231 C CA . ALA A 1 313 ? 19.227 3.845 -12.103 1.00 96.12 313 ALA A CA 1
ATOM 2232 C C . ALA A 1 313 ? 20.563 3.141 -11.801 1.00 96.12 313 ALA A C 1
ATOM 2234 O O . ALA A 1 313 ? 21.431 3.073 -12.675 1.00 96.12 313 ALA A O 1
ATOM 2235 N N . TRP A 1 314 ? 20.706 2.565 -10.602 1.00 97.12 314 TRP A N 1
ATOM 2236 C CA . TRP A 1 314 ? 21.858 1.737 -10.236 1.00 97.12 314 TRP A CA 1
ATOM 2237 C C . TRP A 1 314 ? 22.012 0.534 -11.178 1.00 97.12 314 TRP A C 1
ATOM 2239 O O . TRP A 1 314 ? 23.094 0.325 -11.727 1.00 97.12 314 TRP A O 1
ATOM 2249 N N . LEU A 1 315 ? 20.932 -0.212 -11.444 1.00 96.56 315 LEU A N 1
ATOM 2250 C CA . LEU A 1 315 ? 20.950 -1.391 -12.316 1.00 96.56 315 LEU A CA 1
ATOM 2251 C C . LEU A 1 315 ? 21.388 -1.031 -13.740 1.00 96.56 315 LEU A C 1
ATOM 2253 O O . LEU A 1 315 ? 22.217 -1.723 -14.329 1.00 96.56 315 LEU A O 1
ATOM 2257 N N . LEU A 1 316 ? 20.867 0.071 -14.284 1.00 95.62 316 LEU A N 1
ATOM 2258 C CA . LEU A 1 316 ? 21.220 0.561 -15.618 1.00 95.62 316 LEU A CA 1
ATOM 2259 C C . LEU A 1 316 ? 22.691 0.990 -15.736 1.00 95.62 316 LEU A C 1
ATOM 2261 O O . LEU A 1 316 ? 23.226 0.981 -16.845 1.00 95.62 316 LEU A O 1
ATOM 2265 N N . GLY A 1 317 ? 23.341 1.355 -14.627 1.00 95.50 317 GLY A N 1
ATOM 2266 C CA . GLY A 1 317 ? 24.787 1.588 -14.560 1.00 95.50 317 GLY A CA 1
ATOM 2267 C C . GLY A 1 317 ? 25.599 0.305 -14.342 1.00 95.50 317 GLY A C 1
ATOM 2268 O O . GLY A 1 317 ? 26.675 0.149 -14.920 1.00 95.50 317 GLY A O 1
ATOM 2269 N N . ALA A 1 318 ? 25.072 -0.637 -13.557 1.00 94.56 318 ALA A N 1
ATOM 2270 C CA . ALA A 1 318 ? 25.731 -1.900 -13.235 1.00 94.56 318 ALA A CA 1
ATOM 2271 C C . ALA A 1 318 ? 25.758 -2.884 -14.418 1.00 94.56 318 ALA A C 1
ATOM 2273 O O . ALA A 1 318 ? 26.745 -3.592 -14.610 1.00 94.56 318 ALA A O 1
ATOM 2274 N N . LEU A 1 319 ? 24.704 -2.917 -15.239 1.00 93.88 319 LEU A N 1
ATOM 2275 C CA . LEU A 1 319 ? 24.592 -3.828 -16.383 1.00 93.88 319 LEU A CA 1
ATOM 2276 C C . LEU A 1 319 ? 25.713 -3.634 -17.422 1.00 93.88 319 LEU A C 1
ATOM 2278 O O . LEU A 1 319 ? 26.368 -4.624 -17.749 1.00 93.88 319 LEU A O 1
ATOM 2282 N N . PRO A 1 320 ? 26.010 -2.414 -17.919 1.00 92.31 320 PRO A N 1
ATOM 2283 C CA . PRO A 1 320 ? 27.151 -2.196 -18.809 1.00 92.31 320 PRO A CA 1
ATOM 2284 C C . PRO A 1 320 ? 28.489 -2.601 -18.183 1.00 92.31 320 PRO A C 1
ATOM 2286 O O . PRO A 1 320 ? 29.302 -3.233 -18.852 1.00 92.31 320 PRO A O 1
ATOM 2289 N N . ALA A 1 321 ? 28.699 -2.294 -16.897 1.00 91.06 321 ALA A N 1
ATOM 2290 C CA . ALA A 1 321 ? 29.916 -2.674 -16.176 1.00 91.06 321 ALA A CA 1
ATOM 2291 C C . ALA A 1 321 ? 30.078 -4.202 -16.054 1.00 91.06 321 ALA A C 1
ATOM 2293 O O . ALA A 1 321 ? 31.199 -4.703 -16.038 1.00 91.06 321 ALA A O 1
ATOM 2294 N N . ALA A 1 322 ? 28.966 -4.939 -16.024 1.00 88.00 322 ALA A N 1
ATOM 2295 C CA . ALA A 1 322 ? 28.922 -6.399 -16.032 1.00 88.00 322 ALA A CA 1
ATOM 2296 C C . ALA A 1 322 ? 28.937 -7.021 -17.447 1.00 88.00 322 ALA A C 1
ATOM 2298 O O . ALA A 1 322 ? 28.760 -8.227 -17.577 1.00 88.00 322 ALA A O 1
ATOM 2299 N N . GLY A 1 323 ? 29.128 -6.230 -18.512 1.00 88.62 323 GLY A N 1
ATOM 2300 C CA . GLY A 1 323 ? 29.158 -6.723 -19.897 1.00 88.62 323 GLY A CA 1
ATOM 2301 C C . GLY A 1 323 ? 27.783 -6.879 -20.561 1.00 88.62 323 GLY A C 1
ATOM 2302 O O . GLY A 1 323 ? 27.682 -7.442 -21.646 1.00 88.62 323 GLY A O 1
ATOM 2303 N N . HIS A 1 324 ? 26.719 -6.352 -19.953 1.00 89.69 324 HIS A N 1
ATOM 2304 C CA . HIS A 1 324 ? 25.330 -6.492 -20.406 1.00 89.69 324 HIS A CA 1
ATOM 2305 C C . HIS A 1 324 ? 24.719 -5.165 -20.892 1.00 89.69 324 HIS A C 1
ATOM 2307 O O . HIS A 1 324 ? 23.557 -4.865 -20.614 1.00 89.69 324 HIS A O 1
ATOM 2313 N N . ALA A 1 325 ? 25.480 -4.349 -21.630 1.00 89.62 325 ALA A N 1
ATOM 2314 C CA . ALA A 1 325 ? 25.016 -3.041 -22.116 1.00 89.62 325 ALA A CA 1
ATOM 2315 C C . ALA A 1 325 ? 23.722 -3.128 -22.955 1.00 89.62 325 ALA A C 1
ATOM 2317 O O . ALA A 1 325 ? 22.796 -2.352 -22.731 1.00 89.62 325 ALA A O 1
ATOM 2318 N N . ALA A 1 326 ? 23.608 -4.137 -23.827 1.00 87.75 326 ALA A N 1
ATOM 2319 C CA . ALA A 1 326 ? 22.409 -4.369 -24.638 1.00 87.75 326 ALA A CA 1
ATOM 2320 C C . ALA A 1 326 ? 21.143 -4.619 -23.792 1.00 87.75 326 ALA A C 1
ATOM 2322 O O . ALA A 1 326 ? 20.050 -4.204 -24.170 1.00 87.75 326 ALA A O 1
ATOM 2323 N N . VAL A 1 327 ? 21.282 -5.244 -22.616 1.00 89.44 327 VAL A N 1
ATOM 2324 C CA . VAL A 1 327 ? 20.161 -5.466 -21.686 1.00 89.44 327 VAL A CA 1
ATOM 2325 C C . VAL A 1 327 ? 19.701 -4.146 -21.072 1.00 89.44 327 VAL A C 1
ATOM 2327 O O . VAL A 1 327 ? 18.502 -3.919 -20.933 1.00 89.44 327 VAL A O 1
ATOM 2330 N N . ALA A 1 328 ? 20.636 -3.252 -20.734 1.00 91.62 328 ALA A N 1
ATOM 2331 C CA . ALA A 1 328 ? 20.299 -1.927 -20.219 1.00 91.62 328 ALA A CA 1
ATOM 2332 C C . ALA A 1 328 ? 19.524 -1.099 -21.258 1.00 91.62 328 ALA A C 1
ATOM 2334 O O . ALA A 1 328 ? 18.542 -0.441 -20.913 1.00 91.62 328 ALA A O 1
ATOM 2335 N N . ASP A 1 329 ? 19.921 -1.164 -22.529 1.00 90.56 329 ASP A N 1
ATOM 2336 C CA . ASP A 1 329 ? 19.210 -0.487 -23.618 1.00 90.56 329 ASP A CA 1
ATOM 2337 C C . ASP A 1 329 ? 17.819 -1.084 -23.854 1.00 90.56 329 ASP A C 1
ATOM 2339 O O . ASP A 1 329 ? 16.842 -0.344 -23.994 1.00 90.56 329 ASP A O 1
ATOM 2343 N N . ALA A 1 330 ? 17.690 -2.410 -23.792 1.00 89.06 330 ALA A N 1
ATOM 2344 C CA . ALA A 1 330 ? 16.399 -3.076 -23.900 1.00 89.06 330 ALA A CA 1
ATOM 2345 C C . ALA A 1 330 ? 15.452 -2.726 -22.741 1.00 89.06 330 ALA A C 1
ATOM 2347 O O . ALA A 1 330 ? 14.278 -2.467 -22.988 1.00 89.06 330 ALA A O 1
ATOM 2348 N N . ILE A 1 331 ? 15.943 -2.635 -21.497 1.00 90.25 331 ILE A N 1
ATOM 2349 C CA . ILE A 1 331 ? 15.142 -2.174 -20.347 1.00 90.25 331 ILE A CA 1
ATOM 2350 C C . ILE A 1 331 ? 14.596 -0.762 -20.594 1.00 90.25 331 ILE A C 1
ATOM 2352 O O . ILE A 1 331 ? 13.453 -0.476 -20.249 1.00 90.25 331 ILE A O 1
ATOM 2356 N N . ARG A 1 332 ? 15.381 0.133 -21.206 1.00 89.62 332 ARG A N 1
ATOM 2357 C CA . ARG A 1 332 ? 14.921 1.497 -21.523 1.00 89.62 332 ARG A CA 1
ATOM 2358 C C . ARG A 1 332 ? 13.866 1.516 -22.629 1.00 89.62 332 ARG A C 1
ATOM 2360 O O . ARG A 1 332 ? 12.980 2.367 -22.597 1.00 89.62 332 ARG A O 1
ATOM 2367 N N . ALA A 1 333 ? 13.986 0.622 -23.607 1.00 88.12 333 ALA A N 1
ATOM 2368 C CA . ALA A 1 333 ? 13.158 0.620 -24.810 1.00 88.12 333 ALA A CA 1
ATOM 2369 C C . ALA A 1 333 ? 11.868 -0.206 -24.679 1.00 88.12 333 ALA A C 1
ATOM 2371 O O . ALA A 1 333 ? 10.871 0.123 -25.317 1.00 88.12 333 ALA A O 1
ATOM 2372 N N . GLN A 1 334 ? 11.877 -1.276 -23.880 1.00 87.12 334 GLN A N 1
ATOM 2373 C CA . GLN A 1 334 ? 10.811 -2.277 -23.845 1.00 87.12 334 GLN A CA 1
ATOM 2374 C C . GLN A 1 334 ? 10.047 -2.232 -22.508 1.00 87.12 334 GLN A C 1
ATOM 2376 O O . GLN A 1 334 ? 10.592 -2.633 -21.475 1.00 87.12 334 GLN A O 1
ATOM 2381 N N . PRO A 1 335 ? 8.765 -1.811 -22.497 1.00 87.75 335 PRO A N 1
ATOM 2382 C CA . PRO A 1 335 ? 7.967 -1.720 -21.271 1.00 87.75 335 PRO A CA 1
ATOM 2383 C C . PRO A 1 335 ? 7.852 -3.034 -20.490 1.00 87.75 335 PRO A C 1
ATOM 2385 O O . PRO A 1 335 ? 7.905 -3.014 -19.261 1.00 87.75 335 PRO A O 1
ATOM 2388 N N . ALA A 1 336 ? 7.744 -4.173 -21.183 1.00 87.69 336 ALA A N 1
ATOM 2389 C CA . ALA A 1 336 ? 7.662 -5.493 -20.553 1.00 87.69 336 ALA A CA 1
ATOM 2390 C C . ALA A 1 336 ? 8.943 -5.837 -19.774 1.00 87.69 336 ALA A C 1
ATOM 2392 O O . ALA A 1 336 ? 8.884 -6.186 -18.593 1.00 87.69 336 ALA A O 1
ATOM 2393 N N . LEU A 1 337 ? 10.113 -5.648 -20.393 1.00 88.44 337 LEU A N 1
ATOM 2394 C CA . LEU A 1 337 ? 11.395 -5.906 -19.741 1.00 88.44 337 LEU A CA 1
ATOM 2395 C C . LEU A 1 337 ? 11.659 -4.915 -18.601 1.00 88.44 337 LEU A C 1
ATOM 2397 O O . LEU A 1 337 ? 12.139 -5.313 -17.540 1.00 88.44 337 LEU A O 1
ATOM 2401 N N . ARG A 1 338 ? 11.288 -3.640 -18.774 1.00 89.94 338 ARG A N 1
ATOM 2402 C CA . ARG A 1 338 ? 11.348 -2.645 -17.696 1.00 89.94 338 ARG A CA 1
ATOM 2403 C C . ARG A 1 338 ? 10.493 -3.050 -16.501 1.00 89.94 338 ARG A C 1
ATOM 2405 O O . ARG A 1 338 ? 10.955 -2.979 -15.363 1.00 89.94 338 ARG A O 1
ATOM 2412 N N . PHE A 1 339 ? 9.260 -3.491 -16.749 1.00 88.69 339 PHE A N 1
ATOM 2413 C CA . PHE A 1 339 ? 8.359 -3.977 -15.708 1.00 88.69 339 PHE A CA 1
ATOM 2414 C C . PHE A 1 339 ? 8.977 -5.160 -14.952 1.00 88.69 339 PHE A C 1
ATOM 2416 O O . PHE A 1 339 ? 9.047 -5.131 -13.721 1.00 88.69 339 PHE A O 1
ATOM 2423 N N . ALA A 1 340 ? 9.500 -6.154 -15.675 1.00 89.19 340 ALA A N 1
ATOM 2424 C CA . ALA A 1 340 ? 10.158 -7.313 -15.082 1.00 89.19 340 ALA A CA 1
ATOM 2425 C C . ALA A 1 340 ? 11.405 -6.931 -14.262 1.00 89.19 340 ALA A C 1
ATOM 2427 O O . ALA A 1 340 ? 11.566 -7.389 -13.128 1.00 89.19 340 ALA A O 1
ATOM 2428 N N . ALA A 1 341 ? 12.250 -6.035 -14.782 1.00 91.75 341 ALA A N 1
ATOM 2429 C CA . ALA A 1 341 ? 13.434 -5.540 -14.084 1.00 91.75 341 ALA A CA 1
ATOM 2430 C C . ALA A 1 341 ? 13.068 -4.821 -12.778 1.00 91.75 341 ALA A C 1
ATOM 2432 O O . ALA A 1 341 ? 13.650 -5.103 -11.731 1.00 91.75 341 ALA A O 1
ATOM 2433 N N . ARG A 1 342 ? 12.054 -3.947 -12.802 1.00 91.56 342 ARG A N 1
ATOM 2434 C CA . ARG A 1 342 ? 11.574 -3.262 -11.592 1.00 91.56 342 ARG A CA 1
ATOM 2435 C C . ARG A 1 342 ? 11.027 -4.233 -10.550 1.00 91.56 342 ARG A C 1
ATOM 2437 O O . ARG A 1 342 ? 11.288 -4.045 -9.367 1.00 91.56 342 ARG A O 1
ATOM 2444 N N . ARG A 1 343 ? 10.321 -5.289 -10.962 1.00 90.69 343 ARG A N 1
ATOM 2445 C CA . ARG A 1 343 ? 9.851 -6.343 -10.046 1.00 90.69 343 ARG A CA 1
ATOM 2446 C C . ARG A 1 343 ? 11.006 -7.121 -9.419 1.00 90.69 343 ARG A C 1
ATOM 2448 O O . ARG A 1 343 ? 10.971 -7.388 -8.220 1.00 90.69 343 ARG A O 1
ATOM 2455 N N . ALA A 1 344 ? 12.041 -7.439 -10.195 1.00 92.62 344 ALA A N 1
ATOM 2456 C CA . ALA A 1 344 ? 13.246 -8.083 -9.677 1.00 92.62 344 ALA A CA 1
ATOM 2457 C C . ALA A 1 344 ? 13.990 -7.187 -8.668 1.00 92.62 344 ALA A C 1
ATOM 2459 O O . ALA A 1 344 ? 14.462 -7.679 -7.643 1.00 92.62 344 ALA A O 1
ATOM 2460 N N . LEU A 1 345 ? 14.049 -5.873 -8.916 1.00 94.94 345 LEU A N 1
ATOM 2461 C CA . LEU A 1 345 ? 14.634 -4.897 -7.989 1.00 94.94 345 LEU A CA 1
ATOM 2462 C C . LEU A 1 345 ? 13.810 -4.742 -6.709 1.00 94.94 345 LEU A C 1
ATOM 2464 O O . LEU A 1 345 ? 14.382 -4.733 -5.622 1.00 94.94 345 LEU A O 1
ATOM 2468 N N . GLU A 1 346 ? 12.481 -4.685 -6.812 1.00 93.00 346 GLU A N 1
ATOM 2469 C CA . GLU A 1 346 ? 11.593 -4.640 -5.647 1.00 93.00 346 GLU A CA 1
ATOM 2470 C C . GLU A 1 346 ? 11.763 -5.898 -4.776 1.00 93.00 346 GLU A C 1
ATOM 2472 O O . GLU A 1 346 ? 11.888 -5.798 -3.554 1.00 93.00 346 GLU A O 1
ATOM 2477 N N . ALA A 1 347 ? 11.847 -7.082 -5.393 1.00 92.44 347 ALA A N 1
ATOM 2478 C CA . ALA A 1 347 ? 12.114 -8.333 -4.685 1.00 92.44 347 ALA A CA 1
ATOM 2479 C C . ALA A 1 347 ? 13.490 -8.318 -3.993 1.00 92.44 347 ALA A C 1
ATOM 2481 O O . ALA A 1 347 ? 13.591 -8.665 -2.814 1.00 92.44 347 ALA A O 1
ATOM 2482 N N . ALA A 1 348 ? 14.532 -7.843 -4.684 1.00 95.12 348 ALA A N 1
ATOM 2483 C CA . ALA A 1 348 ? 15.864 -7.691 -4.105 1.00 95.12 348 ALA A CA 1
ATOM 2484 C C . ALA A 1 348 ? 15.874 -6.684 -2.940 1.00 95.12 348 ALA A C 1
ATOM 2486 O O . ALA A 1 348 ? 16.483 -6.953 -1.909 1.00 95.12 348 ALA A O 1
ATOM 2487 N N . LYS A 1 349 ? 15.150 -5.562 -3.043 1.00 95.19 349 LYS A N 1
ATOM 2488 C CA . LYS A 1 349 ? 14.973 -4.572 -1.963 1.00 95.19 349 LYS A CA 1
ATOM 2489 C C . LYS A 1 349 ? 14.355 -5.202 -0.710 1.00 95.19 349 LYS A C 1
ATOM 2491 O O . LYS A 1 349 ? 14.816 -4.958 0.410 1.00 95.19 349 LYS A O 1
ATOM 2496 N N . VAL A 1 350 ? 13.324 -6.030 -0.887 1.00 92.94 350 VAL A N 1
ATOM 2497 C CA . VAL A 1 350 ? 12.691 -6.767 0.217 1.00 92.94 350 VAL A CA 1
ATOM 2498 C C . VAL A 1 350 ? 13.678 -7.763 0.834 1.00 92.94 350 VAL A C 1
ATOM 2500 O O . VAL A 1 350 ? 13.848 -7.773 2.053 1.00 92.94 350 VAL A O 1
ATOM 2503 N N . GLU A 1 351 ? 14.397 -8.540 0.022 1.00 94.62 351 GLU A N 1
ATOM 2504 C CA . GLU A 1 351 ? 15.398 -9.501 0.503 1.00 94.62 351 GLU A CA 1
ATOM 2505 C C . GLU A 1 351 ? 16.539 -8.815 1.280 1.00 94.62 351 GLU A C 1
ATOM 2507 O O . GLU A 1 351 ? 16.883 -9.224 2.395 1.00 94.62 351 GLU A O 1
ATOM 2512 N N . LEU A 1 352 ? 17.070 -7.711 0.749 1.00 95.25 352 LEU A N 1
ATOM 2513 C CA . LEU A 1 352 ? 18.117 -6.892 1.366 1.00 95.25 352 LEU A CA 1
ATOM 2514 C C . LEU A 1 352 ? 17.675 -6.203 2.660 1.00 95.25 352 LEU A C 1
ATOM 2516 O O . LEU A 1 352 ? 18.523 -5.750 3.427 1.00 95.25 352 LEU A O 1
ATOM 2520 N N . SER A 1 353 ? 16.377 -6.162 2.969 1.00 90.75 353 SER A N 1
ATOM 2521 C CA . SER A 1 353 ? 15.913 -5.688 4.276 1.00 90.75 353 SER A CA 1
ATOM 2522 C C . SER A 1 353 ? 16.331 -6.644 5.405 1.00 90.75 353 SER A C 1
ATOM 2524 O O . SER A 1 353 ? 16.543 -6.208 6.542 1.00 90.75 353 SER A O 1
ATOM 2526 N N . VAL A 1 354 ? 16.567 -7.925 5.087 1.00 90.94 354 VAL A N 1
ATOM 2527 C CA . VAL A 1 354 ? 16.990 -8.979 6.031 1.00 90.94 354 VAL A CA 1
ATOM 2528 C C . VAL A 1 354 ? 18.394 -9.519 5.727 1.00 90.94 354 VAL A C 1
ATOM 2530 O O . VAL A 1 354 ? 19.169 -9.739 6.655 1.00 90.94 354 VAL A O 1
ATOM 2533 N N . ARG A 1 355 ? 18.788 -9.620 4.453 1.00 94.50 355 ARG A N 1
ATOM 2534 C CA . ARG A 1 355 ? 20.095 -10.148 4.016 1.00 94.50 355 ARG A CA 1
ATOM 2535 C C . ARG A 1 355 ? 21.120 -9.059 3.695 1.00 94.50 355 ARG A C 1
ATOM 2537 O O . ARG A 1 355 ? 20.782 -7.883 3.592 1.00 94.50 355 ARG A O 1
ATOM 2544 N N . ARG A 1 356 ? 22.396 -9.434 3.573 1.00 95.06 356 ARG A N 1
ATOM 2545 C CA . ARG A 1 356 ? 23.489 -8.509 3.206 1.00 95.06 356 ARG A CA 1
ATOM 2546 C C . ARG A 1 356 ? 23.670 -8.358 1.699 1.00 95.06 356 ARG A C 1
ATOM 2548 O O . ARG A 1 356 ? 24.211 -7.351 1.260 1.00 95.06 356 ARG A O 1
ATOM 2555 N N . ASP A 1 357 ? 23.222 -9.341 0.939 1.00 96.31 357 ASP A N 1
ATOM 2556 C CA . ASP A 1 357 ? 23.334 -9.414 -0.508 1.00 96.31 357 ASP A CA 1
ATOM 2557 C C . ASP A 1 357 ? 22.108 -10.118 -1.087 1.00 96.31 357 ASP A C 1
ATOM 2559 O O . ASP A 1 357 ? 21.464 -10.919 -0.405 1.00 96.31 357 ASP A O 1
ATOM 2563 N N . ALA A 1 358 ? 21.793 -9.776 -2.332 1.00 96.50 358 ALA A N 1
ATOM 2564 C CA . ALA A 1 358 ? 20.741 -10.376 -3.133 1.00 96.50 358 ALA A CA 1
ATOM 2565 C C . ALA A 1 358 ? 21.194 -10.455 -4.599 1.00 96.50 358 ALA A C 1
ATOM 2567 O O . ALA A 1 358 ? 22.171 -9.816 -5.011 1.00 96.50 358 ALA A O 1
ATOM 2568 N N . LEU A 1 359 ? 20.481 -11.249 -5.394 1.00 93.94 359 LEU A N 1
ATOM 2569 C CA . LEU A 1 359 ? 20.741 -11.394 -6.822 1.00 93.94 359 LEU A CA 1
ATOM 2570 C C . LEU A 1 359 ? 19.531 -10.900 -7.615 1.00 93.94 359 LEU A C 1
ATOM 2572 O O . LEU A 1 359 ? 18.462 -11.504 -7.559 1.00 93.94 359 LEU A O 1
ATOM 2576 N N . VAL A 1 360 ? 19.713 -9.830 -8.387 1.00 93.94 360 VAL A N 1
ATOM 2577 C CA . VAL A 1 360 ? 18.696 -9.327 -9.315 1.00 93.94 360 VAL A CA 1
ATOM 2578 C C . VAL A 1 360 ? 18.728 -10.210 -10.553 1.00 93.94 360 VAL A C 1
ATOM 2580 O O . VAL A 1 360 ? 19.696 -10.171 -11.308 1.00 93.94 360 VAL A O 1
ATOM 2583 N N . ARG A 1 361 ? 17.693 -11.031 -10.746 1.00 89.81 361 ARG A N 1
ATOM 2584 C CA . ARG A 1 361 ? 17.558 -11.933 -11.898 1.00 89.81 361 ARG A CA 1
ATOM 2585 C C . ARG A 1 361 ? 16.625 -11.305 -12.926 1.00 89.81 361 ARG A C 1
ATOM 2587 O O . ARG A 1 361 ? 15.462 -11.057 -12.622 1.00 89.81 361 ARG A O 1
ATOM 2594 N N . LEU A 1 362 ? 17.135 -11.057 -14.126 1.00 88.00 362 LEU A N 1
ATOM 2595 C CA . LEU A 1 362 ? 16.379 -10.475 -15.226 1.00 88.00 362 LEU A CA 1
ATOM 2596 C C . LEU A 1 362 ? 15.913 -11.589 -16.173 1.00 88.00 362 LEU A C 1
ATOM 2598 O O . LEU A 1 362 ? 16.755 -12.346 -16.671 1.00 88.00 362 LEU A O 1
ATOM 2602 N N . PRO A 1 363 ? 14.602 -11.701 -16.448 1.00 74.00 363 PRO A N 1
ATOM 2603 C CA . PRO A 1 363 ? 14.084 -12.636 -17.435 1.00 74.00 363 PRO A CA 1
ATOM 2604 C C . PRO A 1 363 ? 14.312 -12.055 -18.835 1.00 74.00 363 PRO A C 1
ATOM 2606 O O . PRO A 1 363 ? 13.434 -11.455 -19.444 1.00 74.00 363 PRO A O 1
ATOM 2609 N N . VAL A 1 364 ? 15.540 -12.176 -19.330 1.00 70.00 364 VAL A N 1
ATOM 2610 C CA . VAL A 1 364 ? 15.875 -11.860 -20.720 1.00 70.00 364 VAL A CA 1
ATOM 2611 C C . VAL A 1 364 ? 15.772 -13.141 -21.540 1.00 70.00 364 VAL A C 1
ATOM 2613 O O . VAL A 1 364 ? 16.667 -13.981 -21.512 1.00 70.00 364 VAL A O 1
ATOM 2616 N N . GLY A 1 365 ? 14.641 -13.330 -22.221 1.00 54.25 365 GLY A N 1
ATOM 2617 C CA . GLY A 1 365 ? 14.475 -14.434 -23.168 1.00 54.25 365 GLY A CA 1
ATOM 2618 C C . GLY A 1 365 ? 15.403 -14.282 -24.379 1.00 54.25 365 GLY A C 1
ATOM 2619 O O . GLY A 1 365 ? 15.773 -13.164 -24.740 1.00 54.25 365 GLY A O 1
ATOM 2620 N N . ALA A 1 366 ? 15.746 -15.399 -25.030 1.00 46.91 366 ALA A N 1
ATOM 2621 C CA . ALA A 1 366 ? 16.564 -15.412 -26.251 1.00 46.91 366 ALA A CA 1
ATOM 2622 C C . ALA A 1 366 ? 15.972 -14.528 -27.373 1.00 46.91 366 ALA A C 1
ATOM 2624 O O . ALA A 1 366 ? 16.711 -13.868 -28.103 1.00 46.91 366 ALA A O 1
ATOM 2625 N N . ASP A 1 367 ? 14.639 -14.434 -27.438 1.00 48.38 367 ASP A N 1
ATOM 2626 C CA . ASP A 1 367 ? 13.916 -13.646 -28.443 1.00 48.38 367 ASP A CA 1
ATOM 2627 C C . ASP A 1 367 ? 13.809 -12.150 -28.096 1.00 48.38 367 ASP A C 1
ATOM 2629 O O . ASP A 1 367 ? 13.661 -11.319 -28.990 1.00 48.38 367 ASP A O 1
ATOM 2633 N N . ALA A 1 368 ? 13.929 -11.771 -26.815 1.00 47.75 368 ALA A N 1
ATOM 2634 C CA . ALA A 1 368 ? 13.722 -10.388 -26.358 1.00 47.75 368 ALA A CA 1
ATOM 2635 C C . ALA A 1 368 ? 14.849 -9.429 -26.780 1.00 47.75 368 ALA A C 1
ATOM 2637 O O . ALA A 1 368 ? 14.698 -8.206 -26.702 1.00 47.75 368 ALA A O 1
ATOM 2638 N N . LEU A 1 369 ? 15.988 -9.975 -27.217 1.00 50.66 369 LEU A N 1
ATOM 2639 C CA . LEU A 1 369 ? 17.172 -9.193 -27.555 1.00 50.66 369 LEU A CA 1
ATOM 2640 C C . LEU A 1 369 ? 17.699 -9.432 -28.975 1.00 50.66 369 LEU A C 1
ATOM 2642 O O . LEU A 1 369 ? 18.647 -8.755 -29.367 1.00 50.66 369 LEU A O 1
ATOM 2646 N N . SER A 1 370 ? 17.130 -10.352 -29.769 1.00 46.72 370 SER A N 1
ATOM 2647 C CA . SER A 1 370 ? 17.744 -10.791 -31.042 1.00 46.72 370 SER A CA 1
ATOM 2648 C C . SER A 1 370 ? 19.257 -11.071 -30.904 1.00 46.72 370 SER A C 1
ATOM 2650 O O . SER A 1 370 ? 20.032 -10.864 -31.835 1.00 46.72 370 SER A O 1
ATOM 2652 N N . LEU A 1 371 ? 19.694 -11.485 -29.707 1.00 48.16 371 LEU A N 1
ATOM 2653 C CA . LEU A 1 371 ? 21.090 -11.779 -29.407 1.00 48.16 371 LEU A CA 1
ATOM 2654 C C . LEU A 1 371 ? 21.326 -13.242 -29.755 1.00 48.16 371 LEU A C 1
ATOM 2656 O O . LEU A 1 371 ? 20.650 -14.133 -29.252 1.00 48.16 371 LEU A O 1
ATOM 2660 N N . SER A 1 372 ? 22.284 -13.477 -30.643 1.00 39.81 372 SER A N 1
ATOM 2661 C CA . SER A 1 372 ? 22.577 -14.761 -31.284 1.00 39.81 372 SER A CA 1
ATOM 2662 C C . SER A 1 372 ? 23.193 -15.826 -30.368 1.00 39.81 372 SER A C 1
ATOM 2664 O O . SER A 1 372 ? 23.746 -16.804 -30.863 1.00 39.81 372 SER A O 1
ATOM 2666 N N . GLU A 1 373 ? 23.120 -15.674 -29.050 1.00 41.50 373 GLU A N 1
ATOM 2667 C CA . GLU A 1 373 ? 23.636 -16.652 -28.098 1.00 41.50 373 GLU A CA 1
ATOM 2668 C C . GLU A 1 373 ? 22.623 -16.860 -26.978 1.00 41.50 373 GLU A C 1
ATOM 2670 O O . GLU A 1 373 ? 21.982 -15.918 -26.512 1.00 41.50 373 GLU A O 1
ATOM 2675 N N . SER A 1 374 ? 22.475 -18.122 -26.567 1.00 43.19 374 SER A N 1
ATOM 2676 C CA . SER A 1 374 ? 21.639 -18.570 -25.453 1.00 43.19 374 SER A CA 1
ATOM 2677 C C . SER A 1 374 ? 21.824 -17.639 -24.247 1.00 43.19 374 SER A C 1
ATOM 2679 O O . SER A 1 374 ? 22.787 -17.770 -23.486 1.00 43.19 374 SER A O 1
ATOM 2681 N N . CYS A 1 375 ? 20.899 -16.697 -24.061 1.00 44.47 375 CYS A N 1
ATOM 2682 C CA . CYS A 1 375 ? 20.881 -15.837 -22.891 1.00 44.47 375 CYS A CA 1
ATOM 2683 C C . CYS A 1 375 ? 20.416 -16.682 -21.706 1.00 44.47 375 CYS A C 1
ATOM 2685 O O . CYS A 1 375 ? 19.226 -16.812 -21.426 1.00 44.47 375 CYS A O 1
ATOM 2687 N N . ALA A 1 376 ? 21.376 -17.287 -21.007 1.00 50.62 376 ALA A N 1
ATOM 2688 C CA . ALA A 1 376 ? 21.169 -17.659 -19.619 1.00 50.62 376 ALA A CA 1
ATOM 2689 C C . ALA A 1 376 ? 20.702 -16.399 -18.869 1.00 50.62 376 ALA A C 1
ATOM 2691 O O . ALA A 1 376 ? 21.227 -15.313 -19.117 1.00 50.62 376 ALA A O 1
ATOM 2692 N N . ALA A 1 377 ? 19.697 -16.535 -17.999 1.00 66.88 377 ALA A N 1
ATOM 2693 C CA . ALA A 1 377 ? 19.111 -15.429 -17.244 1.00 66.88 377 ALA A CA 1
ATOM 2694 C C . ALA A 1 377 ? 20.192 -14.465 -16.716 1.00 66.88 377 ALA A C 1
ATOM 2696 O O . ALA A 1 377 ? 21.030 -14.854 -15.899 1.00 66.88 377 ALA A O 1
ATOM 2697 N N . VAL A 1 378 ? 20.180 -13.215 -17.193 1.00 85.62 378 VAL A N 1
ATOM 2698 C CA . VAL A 1 378 ? 21.154 -12.200 -16.774 1.00 85.62 378 VAL A CA 1
ATOM 2699 C C . VAL A 1 378 ? 20.919 -11.890 -15.308 1.00 85.62 378 VAL A C 1
ATOM 2701 O O . VAL A 1 378 ? 19.791 -11.634 -14.882 1.00 85.62 378 VAL A O 1
ATOM 2704 N N . SER A 1 379 ? 21.988 -11.924 -14.521 1.00 88.38 379 SER A N 1
ATOM 2705 C CA . SER A 1 379 ? 21.894 -11.697 -13.088 1.00 88.38 379 SER A CA 1
ATOM 2706 C C . SER A 1 379 ? 22.970 -10.747 -12.596 1.00 88.38 379 SER A C 1
ATOM 2708 O O . SER A 1 379 ? 24.143 -10.936 -12.908 1.00 88.38 379 SER A O 1
ATOM 2710 N N . VAL A 1 380 ? 22.575 -9.760 -11.795 1.00 93.06 380 VAL A N 1
ATOM 2711 C CA . VAL A 1 380 ? 23.481 -8.770 -11.201 1.00 93.06 380 VAL A CA 1
ATOM 2712 C C . VAL A 1 380 ? 23.388 -8.867 -9.683 1.00 93.06 380 VAL A C 1
ATOM 2714 O O . VAL A 1 380 ? 22.295 -8.875 -9.114 1.00 93.06 380 VAL A O 1
ATOM 2717 N N . ARG A 1 381 ? 24.536 -8.974 -9.009 1.00 94.94 381 ARG A N 1
ATOM 2718 C CA . ARG A 1 381 ? 24.597 -8.994 -7.543 1.00 94.94 381 ARG A CA 1
ATOM 2719 C C . ARG A 1 381 ? 24.445 -7.574 -7.005 1.00 94.94 381 ARG A C 1
ATOM 2721 O O . ARG A 1 381 ? 25.100 -6.664 -7.498 1.00 94.94 381 ARG A O 1
ATOM 2728 N N . ILE A 1 382 ? 23.631 -7.416 -5.968 1.00 96.62 382 ILE A N 1
ATOM 2729 C CA . ILE A 1 382 ? 23.443 -6.161 -5.237 1.00 96.62 382 ILE A CA 1
ATOM 2730 C C . ILE A 1 382 ? 23.701 -6.392 -3.747 1.00 96.62 382 ILE A C 1
ATOM 2732 O O . ILE A 1 382 ? 23.328 -7.433 -3.198 1.00 96.62 382 ILE A O 1
ATOM 2736 N N . SER A 1 383 ? 24.359 -5.446 -3.083 1.00 96.94 383 SER A N 1
ATOM 2737 C CA . SER A 1 383 ? 24.588 -5.484 -1.640 1.00 96.94 383 SER A CA 1
ATOM 2738 C C . SER A 1 383 ? 23.627 -4.567 -0.884 1.00 96.94 383 SER A C 1
ATOM 2740 O O . SER A 1 383 ? 23.030 -3.643 -1.434 1.00 96.94 383 SER A O 1
ATOM 2742 N N . ARG A 1 384 ? 23.510 -4.778 0.429 1.00 95.75 384 ARG A N 1
ATOM 2743 C CA . ARG A 1 384 ? 22.785 -3.859 1.311 1.00 95.75 384 ARG A CA 1
ATOM 2744 C C . ARG A 1 384 ? 23.416 -2.467 1.319 1.00 95.75 384 ARG A C 1
ATOM 2746 O O . ARG A 1 384 ? 22.686 -1.498 1.435 1.00 95.75 384 ARG A O 1
ATOM 2753 N N . ALA A 1 385 ? 24.737 -2.367 1.165 1.00 95.56 385 ALA A N 1
ATOM 2754 C CA . ALA A 1 385 ? 25.409 -1.074 1.087 1.00 95.56 385 ALA A CA 1
ATOM 2755 C C . ALA A 1 385 ? 24.975 -0.288 -0.162 1.00 95.56 385 ALA A C 1
ATOM 2757 O O . ALA A 1 385 ? 24.760 0.915 -0.067 1.00 95.56 385 ALA A O 1
ATOM 2758 N N . ASP A 1 386 ? 24.768 -0.969 -1.296 1.00 96.19 386 ASP A N 1
ATOM 2759 C CA . ASP A 1 386 ? 24.221 -0.344 -2.508 1.00 96.19 386 ASP A CA 1
ATOM 2760 C C . ASP A 1 386 ? 22.784 0.146 -2.282 1.00 96.19 386 ASP A C 1
ATOM 2762 O O . ASP A 1 386 ? 22.444 1.263 -2.668 1.00 96.19 386 ASP A O 1
ATOM 2766 N N . LEU A 1 387 ? 21.948 -0.660 -1.610 1.00 96.25 387 LEU A N 1
ATOM 2767 C CA . LEU A 1 387 ? 20.590 -0.257 -1.231 1.00 96.25 387 LEU A CA 1
ATOM 2768 C C . LEU A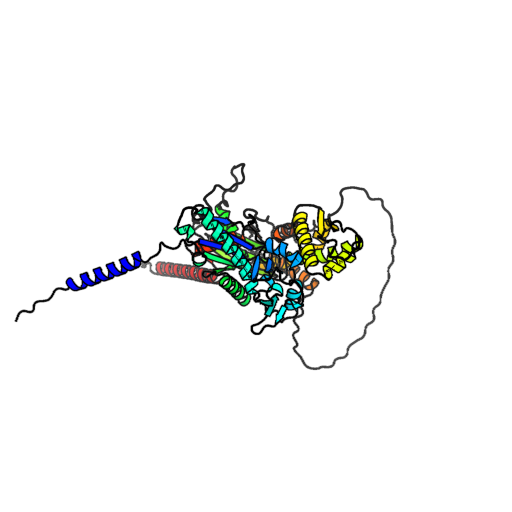 1 387 ? 20.592 0.944 -0.281 1.00 96.25 387 LEU A C 1
ATOM 2770 O O . LEU A 1 387 ? 19.834 1.883 -0.501 1.00 96.25 387 LEU A O 1
ATOM 2774 N N . ASP A 1 388 ? 21.415 0.916 0.767 1.00 94.81 388 ASP A N 1
ATOM 2775 C CA . ASP A 1 388 ? 21.505 1.998 1.748 1.00 94.81 388 ASP A CA 1
ATOM 2776 C C . ASP A 1 388 ? 21.982 3.292 1.061 1.00 94.81 388 ASP A C 1
ATOM 2778 O O . ASP A 1 388 ? 21.378 4.344 1.255 1.00 94.81 388 ASP A O 1
ATOM 2782 N N . ALA A 1 389 ? 22.978 3.208 0.170 1.00 95.31 389 ALA A N 1
ATOM 2783 C CA . ALA A 1 389 ? 23.445 4.345 -0.624 1.00 95.31 389 ALA A CA 1
ATOM 2784 C C . ALA A 1 389 ? 22.360 4.898 -1.566 1.00 95.31 389 ALA A C 1
ATOM 2786 O O . ALA A 1 389 ? 22.191 6.113 -1.665 1.00 95.31 389 ALA A O 1
ATOM 2787 N N . ALA A 1 390 ? 21.602 4.022 -2.233 1.00 95.19 390 ALA A N 1
ATOM 2788 C CA . ALA A 1 390 ? 20.486 4.420 -3.091 1.00 95.19 390 ALA A CA 1
ATOM 2789 C C . ALA A 1 390 ? 19.328 5.041 -2.289 1.00 95.19 390 ALA A C 1
ATOM 2791 O O . ALA A 1 390 ? 18.675 5.969 -2.765 1.00 95.19 390 ALA A O 1
ATOM 2792 N N . ALA A 1 391 ? 19.075 4.547 -1.074 1.00 95.19 391 ALA A N 1
ATOM 2793 C CA . ALA A 1 391 ? 17.981 4.985 -0.216 1.00 95.19 391 ALA A CA 1
ATOM 2794 C C . ALA A 1 391 ? 18.299 6.255 0.591 1.00 95.19 391 ALA A C 1
ATOM 2796 O O . ALA A 1 391 ? 17.364 6.942 0.998 1.00 95.19 391 ALA A O 1
ATOM 2797 N N . GLU A 1 392 ? 19.571 6.594 0.817 1.00 94.50 392 GLU A N 1
ATOM 2798 C CA . GLU A 1 392 ? 19.988 7.697 1.697 1.00 94.50 392 GLU A CA 1
ATOM 2799 C C . GLU A 1 392 ? 19.272 9.037 1.405 1.00 94.50 392 GLU A C 1
ATOM 2801 O O . GLU A 1 392 ? 18.693 9.615 2.333 1.00 94.50 392 GLU A O 1
ATOM 2806 N N . PRO A 1 393 ? 19.174 9.524 0.147 1.00 92.94 393 PRO A N 1
ATOM 2807 C CA . PRO A 1 393 ? 18.459 10.772 -0.140 1.00 92.94 393 PRO A CA 1
ATOM 2808 C C . PRO A 1 393 ? 16.955 10.690 0.159 1.00 92.94 393 PRO A C 1
ATOM 2810 O O . PRO A 1 393 ? 16.327 11.688 0.515 1.00 92.94 393 PRO A O 1
ATOM 2813 N N . ILE A 1 394 ? 16.366 9.500 0.018 1.00 94.25 394 ILE A N 1
ATOM 2814 C CA . ILE A 1 394 ? 14.951 9.234 0.290 1.00 94.25 394 ILE A CA 1
ATOM 2815 C C . ILE A 1 394 ? 14.712 9.211 1.804 1.00 94.25 394 ILE A C 1
ATOM 2817 O O . ILE A 1 394 ? 13.770 9.837 2.289 1.00 94.25 394 ILE A O 1
ATOM 2821 N N . LEU A 1 395 ? 15.597 8.567 2.571 1.00 93.25 395 LEU A N 1
ATOM 2822 C CA . LEU A 1 395 ? 15.528 8.547 4.033 1.00 93.25 395 LEU A CA 1
ATOM 2823 C C . LEU A 1 395 ? 15.687 9.947 4.635 1.00 93.25 395 LEU A C 1
ATOM 2825 O O . LEU A 1 395 ? 14.970 10.293 5.572 1.00 93.25 395 LEU A O 1
ATOM 2829 N N . ALA A 1 396 ? 16.557 10.785 4.070 1.00 91.31 396 ALA A N 1
ATOM 2830 C CA . ALA A 1 396 ? 16.689 12.176 4.496 1.00 91.31 396 ALA A CA 1
ATOM 2831 C C . ALA A 1 396 ? 15.368 12.955 4.346 1.00 91.31 396 ALA A C 1
ATOM 2833 O O . ALA A 1 396 ? 14.994 13.713 5.242 1.00 91.31 396 ALA A O 1
ATOM 2834 N N . ARG A 1 397 ? 14.618 12.721 3.258 1.00 92.81 397 ARG A N 1
ATOM 2835 C CA . ARG A 1 397 ? 13.306 13.348 3.023 1.00 92.81 397 ARG A CA 1
ATOM 2836 C C . ARG A 1 397 ? 12.228 12.894 4.012 1.00 92.81 397 ARG A C 1
ATOM 2838 O O . ARG A 1 397 ? 11.354 13.697 4.327 1.00 92.81 397 ARG A O 1
ATOM 2845 N N . LEU A 1 398 ? 12.300 11.667 4.544 1.00 92.12 398 LEU A N 1
ATOM 2846 C CA . LEU A 1 398 ? 11.327 11.151 5.527 1.00 92.12 398 LEU A CA 1
ATOM 2847 C C . LEU A 1 398 ? 11.317 11.947 6.839 1.00 92.12 398 LEU A C 1
ATOM 2849 O O . LEU A 1 398 ? 10.308 11.953 7.539 1.00 92.12 398 LEU A O 1
ATOM 2853 N N . LYS A 1 399 ? 12.417 12.633 7.175 1.00 91.44 399 LYS A N 1
ATOM 2854 C CA . LYS A 1 399 ? 12.529 13.423 8.409 1.00 91.44 399 LYS A CA 1
ATOM 2855 C C . LYS A 1 399 ? 11.509 14.565 8.465 1.00 91.44 399 LYS A C 1
ATOM 2857 O O . LYS A 1 399 ? 10.902 14.782 9.509 1.00 91.44 399 LYS A O 1
ATOM 2862 N N . ARG A 1 400 ? 11.289 15.263 7.342 1.00 91.62 400 ARG A N 1
ATOM 2863 C CA . ARG A 1 400 ? 10.419 16.450 7.271 1.00 91.62 400 ARG A CA 1
ATOM 2864 C C . ARG A 1 400 ? 8.988 16.176 7.765 1.00 91.62 400 ARG A C 1
ATOM 2866 O O . ARG A 1 400 ? 8.601 16.809 8.743 1.00 91.62 400 ARG A O 1
ATOM 2873 N N . PRO A 1 401 ? 8.212 15.233 7.188 1.00 93.19 401 PRO A N 1
ATOM 2874 C CA . PRO A 1 401 ? 6.842 14.996 7.650 1.00 93.19 401 PRO A CA 1
ATOM 2875 C C . PRO A 1 401 ? 6.780 14.503 9.106 1.00 93.19 401 PRO A C 1
ATOM 2877 O O . PRO A 1 401 ? 5.809 14.780 9.803 1.00 93.19 401 PRO A O 1
ATOM 2880 N N . ILE A 1 402 ? 7.820 13.827 9.612 1.00 92.31 402 ILE A N 1
ATOM 2881 C CA . ILE A 1 402 ? 7.886 13.430 11.028 1.00 92.31 402 ILE A CA 1
ATOM 2882 C C . ILE A 1 402 ? 7.984 14.664 11.932 1.00 92.31 402 ILE A C 1
ATOM 2884 O O . ILE A 1 402 ? 7.235 14.778 12.903 1.00 92.31 402 ILE A O 1
ATOM 2888 N N . TYR A 1 403 ? 8.873 15.603 11.604 1.00 89.25 403 TYR A N 1
ATOM 2889 C CA . TYR A 1 403 ? 9.049 16.831 12.378 1.00 89.25 403 TYR A CA 1
ATOM 2890 C C . TYR A 1 403 ? 7.834 17.751 12.297 1.00 89.25 403 TYR A C 1
ATOM 2892 O O . TYR A 1 403 ? 7.387 18.247 13.328 1.00 89.25 403 TYR A O 1
ATOM 2900 N N . GLU A 1 404 ? 7.264 17.933 11.107 1.00 90.06 404 GLU A N 1
ATOM 2901 C CA . GLU A 1 404 ? 6.059 18.742 10.904 1.00 90.06 404 GLU A CA 1
ATOM 2902 C C . GLU A 1 404 ? 4.882 18.214 11.740 1.00 90.06 404 GLU A C 1
ATOM 2904 O O . GLU A 1 404 ? 4.240 18.979 12.462 1.00 90.06 404 GLU A O 1
ATOM 2909 N N . ALA A 1 405 ? 4.620 16.900 11.703 1.00 91.31 405 ALA A N 1
ATOM 2910 C CA . ALA A 1 405 ? 3.550 16.296 12.495 1.00 91.31 405 ALA A CA 1
ATOM 2911 C C . ALA A 1 405 ? 3.804 16.439 14.003 1.00 91.31 405 ALA A C 1
ATOM 2913 O O . ALA A 1 405 ? 2.887 16.797 14.746 1.00 91.31 405 ALA A O 1
ATOM 2914 N N . ALA A 1 406 ? 5.040 16.205 14.454 1.00 90.19 406 ALA A N 1
ATOM 2915 C CA . ALA A 1 406 ? 5.401 16.331 15.861 1.00 90.19 406 ALA A CA 1
ATOM 2916 C C . ALA A 1 406 ? 5.240 17.772 16.370 1.00 90.19 406 ALA A C 1
ATOM 2918 O O . ALA A 1 406 ? 4.606 17.993 17.400 1.00 90.19 406 ALA A O 1
ATOM 2919 N N . LEU A 1 407 ? 5.736 18.763 15.625 1.00 86.75 407 LEU A N 1
ATOM 2920 C CA . LEU A 1 407 ? 5.591 20.181 15.960 1.00 86.75 407 LEU A CA 1
ATOM 2921 C C . LEU A 1 407 ? 4.128 20.605 16.055 1.00 86.75 407 LEU A C 1
ATOM 2923 O O . LEU A 1 407 ? 3.728 21.228 17.039 1.00 86.75 407 LEU A O 1
ATOM 2927 N N . ASN A 1 408 ? 3.327 20.238 15.056 1.00 88.38 408 ASN A N 1
ATOM 2928 C CA . ASN A 1 408 ? 1.914 20.601 15.000 1.00 88.38 408 ASN A CA 1
ATOM 2929 C C . ASN A 1 408 ? 1.105 19.955 16.137 1.00 88.38 408 ASN A C 1
ATOM 2931 O O . ASN A 1 408 ? 0.136 20.547 16.608 1.00 88.38 408 ASN A O 1
ATOM 2935 N N . ALA A 1 409 ? 1.521 18.777 16.612 1.00 87.75 409 ALA A N 1
ATOM 2936 C CA . ALA A 1 409 ? 0.917 18.102 17.761 1.00 87.75 409 ALA A CA 1
ATOM 2937 C C . ALA A 1 409 ? 1.506 18.520 19.118 1.00 87.75 409 ALA A C 1
ATOM 2939 O O . ALA A 1 409 ? 1.053 18.022 20.149 1.00 87.75 409 ALA A O 1
ATOM 2940 N N . GLN A 1 410 ? 2.519 19.395 19.133 1.00 88.31 410 GLN A N 1
ATOM 2941 C CA . GLN A 1 410 ? 3.323 19.697 20.321 1.00 88.31 410 GLN A CA 1
ATOM 2942 C C . GLN A 1 410 ? 3.904 18.426 20.971 1.00 88.31 410 GLN A C 1
ATOM 2944 O O . GLN A 1 410 ? 3.952 18.311 22.192 1.00 88.31 410 GLN A O 1
ATOM 2949 N N . LEU A 1 411 ? 4.312 17.454 20.154 1.00 86.56 411 LEU A N 1
ATOM 2950 C CA . LEU A 1 411 ? 4.937 16.201 20.570 1.00 86.56 411 LEU A CA 1
ATOM 2951 C C . LEU A 1 411 ? 6.440 16.406 20.786 1.00 86.56 411 LEU A C 1
ATOM 2953 O O . LEU A 1 411 ? 7.136 16.942 19.917 1.00 86.56 411 LEU A O 1
ATOM 2957 N N . THR A 1 412 ? 6.950 15.920 21.917 1.00 83.62 412 THR A N 1
ATOM 2958 C CA . THR A 1 412 ? 8.389 15.886 22.192 1.00 83.62 412 THR A CA 1
ATOM 2959 C C . THR A 1 412 ? 9.005 14.635 21.573 1.00 83.62 412 THR A C 1
ATOM 2961 O O . THR A 1 412 ? 8.748 13.520 22.024 1.00 83.62 412 THR A O 1
ATOM 2964 N N . LEU A 1 413 ? 9.863 14.810 20.566 1.00 84.00 413 LEU A N 1
ATOM 2965 C CA . LEU A 1 413 ? 10.719 13.738 20.054 1.00 84.00 413 LEU A CA 1
ATOM 2966 C C . LEU A 1 413 ? 11.974 13.634 20.935 1.00 84.00 413 LEU A C 1
ATOM 2968 O O . LEU A 1 413 ? 12.770 14.572 21.004 1.00 84.00 413 LEU A O 1
ATOM 2972 N N . SER A 1 414 ? 12.151 12.513 21.636 1.00 77.12 414 SER A N 1
ATOM 2973 C CA . SER A 1 414 ? 13.256 12.306 22.592 1.00 77.12 414 SER A CA 1
ATOM 2974 C C . SER A 1 414 ? 14.520 11.704 21.961 1.00 77.12 414 SER A C 1
ATOM 2976 O O . SER A 1 414 ? 15.527 11.519 22.645 1.00 77.12 414 SER A O 1
ATOM 2978 N N . GLY A 1 415 ? 14.473 11.417 20.660 1.00 71.50 415 GLY A N 1
ATOM 2979 C CA . GLY A 1 415 ? 15.529 10.784 19.885 1.00 71.50 415 GLY A CA 1
ATOM 2980 C C . GLY A 1 415 ? 16.786 11.622 19.605 1.00 71.50 415 GLY A C 1
ATOM 2981 O O . GLY A 1 415 ? 16.849 12.828 19.860 1.00 71.50 415 GLY A O 1
ATOM 2982 N N . GLU A 1 416 ? 17.815 10.978 19.044 1.00 59.56 416 GLU A N 1
ATOM 2983 C CA . GLU A 1 416 ? 19.081 11.632 18.688 1.00 59.56 416 GLU A CA 1
ATOM 2984 C C . GLU A 1 416 ? 19.009 12.390 17.347 1.00 59.56 416 GLU A C 1
ATOM 2986 O O . GLU A 1 416 ? 18.350 11.982 16.394 1.00 59.56 416 GLU A O 1
ATOM 2991 N N . ARG A 1 417 ? 19.766 13.497 17.282 1.00 51.56 417 ARG A N 1
ATOM 2992 C CA . ARG A 1 417 ? 19.809 14.524 16.217 1.00 51.56 417 ARG A CA 1
ATOM 2993 C C . ARG A 1 417 ? 20.123 14.002 14.813 1.00 51.56 417 ARG A C 1
ATOM 2995 O O . ARG A 1 417 ? 19.767 14.634 13.828 1.00 51.56 417 ARG A O 1
ATOM 3002 N N . ASP A 1 418 ? 20.846 12.895 14.734 1.00 45.69 418 ASP A N 1
ATOM 3003 C CA . ASP A 1 418 ? 21.263 12.248 13.499 1.00 45.69 418 ASP A CA 1
ATOM 3004 C C . ASP A 1 418 ? 21.851 10.888 13.841 1.00 45.69 418 ASP A C 1
ATOM 3006 O O . ASP A 1 418 ? 22.515 10.739 14.868 1.00 45.69 418 ASP A O 1
ATOM 3010 N N . GLY A 1 419 ? 21.701 9.920 12.939 1.00 42.16 419 GLY A N 1
ATOM 3011 C CA . GLY A 1 419 ? 22.419 8.655 12.988 1.00 42.16 419 GLY A CA 1
ATOM 3012 C C . GLY A 1 419 ? 23.933 8.837 12.846 1.00 42.16 419 GLY A C 1
ATOM 3013 O O . GLY A 1 419 ? 24.519 8.344 11.893 1.00 42.16 419 GLY A O 1
ATOM 3014 N N . ARG A 1 420 ? 24.626 9.422 13.832 1.00 35.25 420 ARG A N 1
ATOM 3015 C CA . ARG A 1 420 ? 26.099 9.391 13.955 1.00 35.25 420 ARG A CA 1
ATOM 3016 C C . ARG A 1 420 ? 26.627 8.008 14.380 1.00 35.25 420 ARG A C 1
ATOM 3018 O O . ARG A 1 420 ? 27.670 7.886 15.011 1.00 35.25 420 ARG A O 1
ATOM 3025 N N . ARG A 1 421 ? 25.907 6.957 13.974 1.00 34.59 421 ARG A N 1
ATOM 3026 C CA . ARG A 1 421 ? 26.359 5.571 13.775 1.00 34.59 421 ARG A CA 1
ATOM 3027 C C . ARG A 1 421 ? 25.867 4.976 12.440 1.00 34.59 421 ARG A C 1
ATOM 3029 O O . ARG A 1 421 ? 25.871 3.765 12.271 1.00 34.59 421 ARG A O 1
ATOM 3036 N N . ALA A 1 422 ? 25.514 5.810 11.463 1.00 38.59 422 ALA A N 1
ATOM 3037 C CA . ALA A 1 422 ? 25.528 5.478 10.034 1.00 38.59 422 ALA A CA 1
ATOM 3038 C C . ALA A 1 422 ? 26.911 5.782 9.408 1.00 38.59 422 ALA A C 1
ATOM 3040 O O . ALA A 1 422 ? 27.041 5.993 8.211 1.00 38.59 422 ALA A O 1
ATOM 3041 N N . GLY A 1 423 ? 27.959 5.813 10.241 1.00 34.88 423 GLY A N 1
ATOM 3042 C CA . GLY A 1 423 ? 29.351 6.059 9.872 1.00 34.88 423 GLY A CA 1
ATOM 3043 C C . GLY A 1 423 ? 30.290 5.106 10.609 1.00 34.88 423 GLY A C 1
ATOM 3044 O O . GLY A 1 423 ? 31.117 5.539 11.398 1.00 34.88 423 GLY A O 1
ATOM 3045 N N . ALA A 1 424 ? 30.092 3.804 10.408 1.00 32.34 424 ALA A N 1
ATOM 3046 C CA . ALA A 1 424 ? 31.109 2.760 10.567 1.00 32.34 424 ALA A CA 1
ATOM 3047 C C . ALA A 1 424 ? 30.649 1.521 9.780 1.00 32.34 424 ALA A C 1
ATOM 3049 O O . ALA A 1 424 ? 30.447 0.435 10.319 1.00 32.34 424 ALA A O 1
ATOM 3050 N N . PHE A 1 425 ? 30.401 1.718 8.487 1.00 41.19 425 PHE A N 1
ATOM 3051 C CA . PHE A 1 425 ? 30.319 0.626 7.529 1.00 41.19 425 PHE A CA 1
ATOM 3052 C C . PHE A 1 425 ? 31.749 0.374 7.033 1.00 41.19 425 PHE A C 1
ATOM 3054 O O . PHE A 1 425 ? 32.211 1.056 6.127 1.00 41.19 425 PHE A O 1
ATOM 3061 N N . GLY A 1 426 ? 32.477 -0.532 7.693 1.00 28.77 426 GLY A N 1
ATOM 3062 C CA . GLY A 1 426 ? 33.846 -0.896 7.311 1.00 28.77 426 GLY A CA 1
ATOM 3063 C C . GLY A 1 426 ? 34.742 -1.283 8.490 1.00 28.77 426 GLY A C 1
ATOM 3064 O O . GLY A 1 426 ? 35.156 -0.428 9.258 1.00 28.77 426 GLY A O 1
ATOM 3065 N N . GLU A 1 427 ? 35.013 -2.586 8.573 1.00 31.58 427 GLU A N 1
ATOM 3066 C CA . GLU A 1 427 ? 36.224 -3.247 9.086 1.00 31.58 427 GLU A CA 1
ATOM 3067 C C . GLU A 1 427 ? 36.702 -2.993 10.528 1.00 31.58 427 GLU A C 1
ATOM 3069 O O . GLU A 1 427 ? 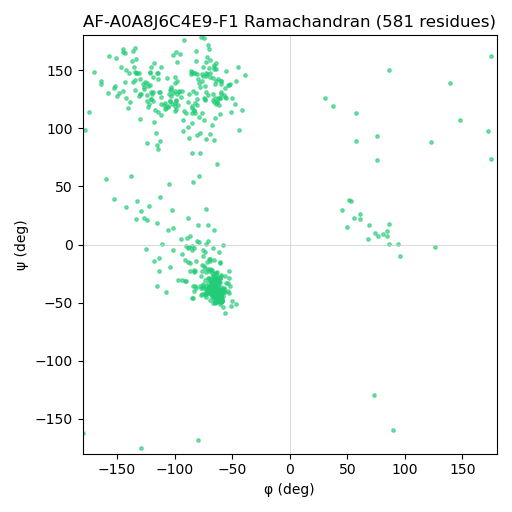37.249 -1.958 10.902 1.00 31.58 427 GLU A O 1
ATOM 3074 N N . GLY A 1 428 ? 36.614 -4.061 11.326 1.00 26.59 428 GLY A N 1
ATOM 3075 C CA . GLY A 1 428 ? 37.526 -4.264 12.438 1.00 26.59 428 GLY A CA 1
ATOM 3076 C C . GLY A 1 428 ? 38.921 -4.627 11.924 1.00 26.59 428 GLY A C 1
ATOM 3077 O O . GLY A 1 428 ? 39.070 -5.578 11.168 1.00 26.59 428 GLY A O 1
ATOM 3078 N N . GLY A 1 429 ? 39.922 -3.894 12.410 1.00 26.39 429 GLY A N 1
ATOM 3079 C CA . GLY A 1 429 ? 41.271 -4.393 12.675 1.00 26.39 429 GLY A CA 1
ATOM 3080 C C . GLY A 1 429 ? 42.208 -4.621 11.487 1.00 26.39 429 GLY A C 1
ATOM 3081 O O . GLY A 1 429 ? 42.330 -5.744 11.020 1.00 26.39 429 GLY A O 1
ATOM 3082 N N . ALA A 1 430 ? 43.024 -3.616 11.156 1.00 27.89 430 ALA A N 1
ATOM 3083 C CA . ALA A 1 430 ? 44.462 -3.791 10.908 1.00 27.89 430 ALA A CA 1
ATOM 3084 C C . ALA A 1 430 ? 45.176 -2.427 10.951 1.00 27.89 430 ALA A C 1
ATOM 3086 O O . ALA A 1 430 ? 44.649 -1.417 10.494 1.00 27.89 430 ALA A O 1
ATOM 3087 N N . GLY A 1 431 ? 46.354 -2.395 11.575 1.00 26.67 431 GLY A N 1
ATOM 3088 C CA . GLY A 1 431 ? 47.081 -1.186 11.950 1.00 26.67 431 GLY A CA 1
ATOM 3089 C C . GLY A 1 431 ? 47.554 -0.295 10.798 1.00 26.67 431 GLY A C 1
ATOM 3090 O O . GLY A 1 431 ? 47.896 -0.747 9.709 1.00 26.67 431 GLY A O 1
ATOM 3091 N N . ALA A 1 432 ? 47.640 0.997 11.105 1.00 24.70 432 ALA A N 1
ATOM 3092 C CA . ALA A 1 432 ? 48.337 1.989 10.301 1.00 24.70 432 ALA A CA 1
ATOM 3093 C C . ALA A 1 432 ? 49.856 1.735 10.270 1.00 24.70 432 ALA A C 1
ATOM 3095 O O . ALA A 1 432 ? 50.442 1.357 11.289 1.00 24.70 432 ALA A O 1
ATOM 3096 N N . PRO A 1 433 ? 50.521 2.130 9.173 1.00 27.94 433 PRO A N 1
ATOM 3097 C CA . PRO A 1 433 ? 51.808 2.790 9.285 1.00 27.94 433 PRO A CA 1
ATOM 3098 C C . PRO A 1 433 ? 51.766 4.207 8.696 1.00 27.94 433 PRO A C 1
ATOM 3100 O O . PRO A 1 433 ? 51.087 4.508 7.718 1.00 27.94 433 PRO A O 1
ATOM 3103 N N . ALA A 1 434 ? 52.511 5.087 9.356 1.00 27.94 434 ALA A N 1
ATOM 3104 C CA . ALA A 1 434 ? 52.622 6.515 9.098 1.00 27.94 434 ALA A CA 1
ATOM 3105 C C . ALA A 1 434 ? 53.407 6.883 7.822 1.00 27.94 434 ALA A C 1
ATOM 3107 O O . ALA A 1 434 ? 54.251 6.106 7.373 1.00 27.94 434 ALA A O 1
ATOM 3108 N N . ARG A 1 435 ? 53.187 8.135 7.366 1.00 28.59 435 ARG A N 1
ATOM 3109 C CA . ARG A 1 435 ? 54.017 9.088 6.561 1.00 28.59 435 ARG A CA 1
ATOM 3110 C C . ARG A 1 435 ? 53.097 9.783 5.538 1.00 28.59 435 ARG A C 1
ATOM 3112 O O . ARG A 1 435 ? 52.259 9.121 4.956 1.00 28.59 435 ARG A O 1
ATOM 3119 N N . GLY A 1 436 ? 53.152 11.077 5.230 1.00 23.86 436 GLY A N 1
ATOM 3120 C CA . GLY A 1 436 ? 54.034 12.196 5.554 1.00 23.86 436 GLY A CA 1
ATOM 3121 C C . GLY A 1 436 ? 53.576 13.424 4.731 1.00 23.86 436 GLY A C 1
ATOM 3122 O O . GLY A 1 436 ? 52.814 13.284 3.780 1.00 23.86 436 GLY A O 1
ATOM 3123 N N . ASN A 1 437 ? 54.017 14.612 5.146 1.00 27.41 437 ASN A N 1
ATOM 3124 C CA . ASN A 1 437 ? 53.673 15.958 4.655 1.00 27.41 437 ASN A CA 1
ATOM 3125 C C . ASN A 1 437 ? 53.627 16.189 3.130 1.00 27.41 437 ASN A C 1
ATOM 3127 O O . ASN A 1 437 ? 54.456 15.674 2.387 1.00 27.41 437 ASN A O 1
ATOM 3131 N N . GLY A 1 438 ? 52.803 17.163 2.719 1.00 24.70 438 GLY A N 1
ATOM 3132 C CA . GLY A 1 438 ? 52.946 17.857 1.435 1.00 24.70 438 GLY A CA 1
ATOM 3133 C C . GLY A 1 438 ? 51.906 18.959 1.223 1.00 24.70 438 GLY A C 1
ATOM 3134 O O . GLY A 1 438 ? 50.776 18.689 0.838 1.00 24.70 438 GLY A O 1
ATOM 3135 N N . ALA A 1 439 ? 52.289 20.208 1.486 1.00 26.77 439 ALA A N 1
ATOM 3136 C CA . ALA A 1 439 ? 51.487 21.408 1.263 1.00 26.77 439 ALA A CA 1
ATOM 3137 C C . ALA A 1 439 ? 51.367 21.767 -0.229 1.00 26.77 439 ALA A C 1
ATOM 3139 O O . ALA A 1 439 ? 52.354 21.666 -0.949 1.00 26.77 439 ALA A O 1
ATOM 3140 N N . ALA A 1 440 ? 50.236 22.342 -0.655 1.00 26.59 440 ALA A N 1
ATOM 3141 C CA . ALA A 1 440 ? 50.245 23.373 -1.694 1.00 26.59 440 ALA A CA 1
ATOM 3142 C C . ALA A 1 440 ? 48.980 24.241 -1.644 1.00 26.59 440 ALA A C 1
ATOM 3144 O O . ALA A 1 440 ? 47.850 23.767 -1.601 1.00 26.59 440 ALA A O 1
ATOM 3145 N N . ARG A 1 441 ? 49.218 25.548 -1.649 1.00 27.36 441 ARG A N 1
ATOM 3146 C CA . ARG A 1 441 ? 48.271 26.655 -1.546 1.00 27.36 441 ARG A CA 1
ATOM 3147 C C . ARG A 1 441 ? 48.091 27.238 -2.949 1.00 27.36 441 ARG A C 1
ATOM 3149 O O . ARG A 1 441 ? 49.097 27.503 -3.599 1.00 27.36 441 ARG A O 1
ATOM 3156 N N . ALA A 1 442 ? 46.870 27.535 -3.389 1.00 28.19 442 ALA A N 1
ATOM 3157 C CA . ALA A 1 442 ? 46.656 28.379 -4.568 1.00 28.19 442 ALA A CA 1
ATOM 3158 C C . ALA A 1 442 ? 45.452 29.311 -4.381 1.00 28.19 442 ALA A C 1
ATOM 3160 O O . ALA A 1 442 ? 44.354 28.898 -4.026 1.00 28.19 442 ALA A O 1
ATOM 3161 N N . ARG A 1 443 ? 45.730 30.599 -4.588 1.00 26.27 443 ARG A N 1
ATOM 3162 C CA . ARG A 1 443 ? 44.853 31.764 -4.451 1.00 26.27 443 ARG A CA 1
ATOM 3163 C C . ARG A 1 443 ? 44.022 31.979 -5.722 1.00 26.27 443 ARG A C 1
ATOM 3165 O O . ARG A 1 443 ? 44.566 31.846 -6.812 1.00 26.27 443 ARG A O 1
ATOM 3172 N N . ARG A 1 444 ? 42.799 32.492 -5.572 1.00 29.75 444 ARG A N 1
ATOM 3173 C CA . ARG A 1 444 ? 42.120 33.456 -6.471 1.00 29.75 444 ARG A CA 1
ATOM 3174 C C . ARG A 1 444 ? 41.228 34.309 -5.554 1.00 29.75 444 ARG A C 1
ATOM 3176 O O . ARG A 1 444 ? 40.601 33.750 -4.670 1.00 29.75 444 ARG A O 1
ATOM 3183 N N . GLY A 1 445 ? 41.196 35.637 -5.570 1.00 26.50 445 GLY A N 1
ATOM 3184 C CA . GLY A 1 445 ? 41.433 36.594 -6.645 1.00 26.50 445 GLY A CA 1
ATOM 3185 C C . GLY A 1 445 ? 40.160 37.435 -6.756 1.00 26.50 445 GLY A C 1
ATOM 3186 O O . GLY A 1 445 ? 39.234 37.036 -7.448 1.00 26.50 445 GLY A O 1
ATOM 3187 N N . ALA A 1 446 ? 40.093 38.525 -5.990 1.00 26.08 446 ALA A N 1
ATOM 3188 C CA . ALA A 1 446 ? 38.973 39.458 -5.951 1.00 26.08 446 ALA A CA 1
ATOM 3189 C C . ALA A 1 446 ? 38.968 40.371 -7.187 1.00 26.08 446 ALA A C 1
ATOM 3191 O O . ALA A 1 446 ? 40.021 40.868 -7.582 1.00 26.08 446 ALA A O 1
ATOM 3192 N N . VAL A 1 447 ? 37.782 40.645 -7.733 1.00 29.52 447 VAL A N 1
ATOM 3193 C CA . VAL A 1 447 ? 37.518 41.781 -8.627 1.00 29.52 447 VAL A CA 1
ATOM 3194 C C . VAL A 1 447 ? 36.161 42.359 -8.228 1.00 29.52 447 VAL A C 1
ATOM 3196 O O . VAL A 1 447 ? 35.168 41.637 -8.184 1.00 29.52 447 VAL A O 1
ATOM 3199 N N . GLY A 1 448 ? 36.142 43.644 -7.877 1.00 26.55 448 GLY A N 1
ATOM 3200 C CA . GLY A 1 448 ? 34.926 44.401 -7.591 1.00 26.55 448 GLY A CA 1
ATOM 3201 C C . GLY A 1 448 ? 34.432 45.176 -8.810 1.00 26.55 448 GLY A C 1
ATOM 3202 O O . GLY A 1 448 ? 35.197 45.411 -9.738 1.00 26.55 448 GLY A O 1
ATOM 3203 N N . ALA A 1 449 ? 33.177 45.625 -8.769 1.00 28.97 449 ALA A N 1
ATOM 3204 C CA . ALA A 1 449 ? 32.747 46.872 -9.398 1.00 28.97 449 ALA A CA 1
ATOM 3205 C C . ALA A 1 449 ? 31.378 47.311 -8.857 1.00 28.97 449 ALA A C 1
ATOM 3207 O O . ALA A 1 449 ? 30.482 46.511 -8.600 1.00 28.97 449 ALA A O 1
ATOM 3208 N N . SER A 1 450 ? 31.277 48.617 -8.672 1.00 27.55 450 SER A N 1
ATOM 3209 C CA . SER A 1 450 ? 30.224 49.411 -8.054 1.00 27.55 450 SER A CA 1
ATOM 3210 C C . SER A 1 450 ? 29.011 49.690 -8.952 1.00 27.55 450 SER A C 1
ATOM 3212 O O . SER A 1 450 ? 29.165 50.011 -10.124 1.00 27.55 450 SER A O 1
ATOM 3214 N N . GLY A 1 451 ? 27.834 49.673 -8.319 1.00 28.38 451 GLY A N 1
ATOM 3215 C CA . GLY A 1 451 ? 26.685 50.587 -8.428 1.00 28.38 451 GLY A CA 1
ATOM 3216 C C . GLY A 1 451 ? 26.339 51.320 -9.732 1.00 28.38 451 GLY A C 1
ATOM 3217 O O . GLY A 1 451 ? 27.078 52.186 -10.192 1.00 28.38 451 GLY A O 1
ATOM 3218 N N . ARG A 1 452 ? 25.079 51.152 -10.162 1.00 26.81 452 ARG A N 1
ATOM 3219 C CA . ARG A 1 452 ? 24.225 52.251 -10.647 1.00 26.81 452 ARG A CA 1
ATOM 3220 C C . ARG A 1 452 ? 22.743 51.940 -10.420 1.00 26.81 452 ARG A C 1
ATOM 3222 O O . ARG A 1 452 ? 22.283 50.830 -10.662 1.00 26.81 452 ARG A O 1
ATOM 3229 N N . SER A 1 453 ? 22.036 52.945 -9.917 1.00 30.78 453 SER A N 1
ATOM 3230 C CA . SER A 1 453 ? 20.604 53.002 -9.642 1.00 30.78 453 SER A CA 1
ATOM 3231 C C . SER A 1 453 ? 19.800 53.336 -10.904 1.00 30.78 453 SER A C 1
ATOM 3233 O O . SER A 1 453 ? 20.248 54.105 -11.752 1.00 30.78 453 SER A O 1
ATOM 3235 N N . GLY A 1 454 ? 18.582 52.802 -10.997 1.00 26.52 454 GLY A N 1
ATOM 3236 C CA . GLY A 1 454 ? 17.591 53.171 -12.009 1.00 26.52 454 GLY A CA 1
ATOM 3237 C C . GLY A 1 454 ? 16.270 52.459 -11.730 1.00 26.52 454 GLY A C 1
ATOM 3238 O O . GLY A 1 454 ? 16.221 51.234 -11.740 1.00 26.52 454 GLY A O 1
ATOM 3239 N N . GLY A 1 455 ? 15.230 53.223 -11.391 1.00 27.30 455 GLY A N 1
ATOM 3240 C CA . GLY A 1 455 ? 13.911 52.709 -11.021 1.00 27.30 455 GLY A CA 1
ATOM 3241 C C . GLY A 1 455 ? 13.105 52.164 -12.202 1.00 27.30 455 GLY A C 1
ATOM 3242 O O . GLY A 1 455 ? 13.303 52.566 -13.344 1.00 27.30 455 GLY A O 1
ATOM 3243 N N . GLY A 1 456 ? 12.156 51.275 -11.901 1.00 24.80 456 GLY A N 1
ATOM 3244 C CA . GLY A 1 456 ? 11.211 50.742 -12.881 1.00 24.80 456 GLY A CA 1
ATOM 3245 C C . GLY A 1 456 ? 10.352 49.607 -12.324 1.00 24.80 456 GLY A C 1
ATOM 3246 O O . GLY A 1 456 ? 10.798 48.474 -12.256 1.00 24.80 456 GLY A O 1
ATOM 3247 N N . GLN A 1 457 ? 9.139 49.969 -11.898 1.00 26.70 457 GLN A N 1
ATOM 3248 C CA . GLN A 1 457 ? 7.885 49.197 -11.842 1.00 26.70 457 GLN A CA 1
ATOM 3249 C C . GLN A 1 457 ? 7.894 47.697 -11.467 1.00 26.70 457 GLN A C 1
ATOM 3251 O O . GLN A 1 457 ? 8.356 46.821 -12.190 1.00 26.70 457 GLN A O 1
ATOM 3256 N N . LYS A 1 458 ? 7.190 47.415 -10.360 1.00 32.00 458 LYS A N 1
ATOM 3257 C CA . LYS A 1 458 ? 6.671 46.104 -9.950 1.00 32.00 458 LYS A CA 1
ATOM 3258 C C . LYS A 1 458 ? 5.954 45.388 -11.107 1.00 32.00 458 LYS A C 1
ATOM 3260 O O . LYS A 1 458 ? 4.897 45.841 -11.537 1.00 32.00 458 LYS A O 1
ATOM 3265 N N . GLN A 1 459 ? 6.436 44.203 -11.474 1.00 25.91 459 GLN A N 1
ATOM 3266 C CA . GLN A 1 459 ? 5.580 43.115 -11.947 1.00 25.91 459 GLN A CA 1
ATOM 3267 C C . GLN A 1 459 ? 5.646 41.973 -10.933 1.00 25.91 459 GLN A C 1
ATOM 3269 O O . GLN A 1 459 ? 6.692 41.369 -10.704 1.00 25.91 459 GLN A O 1
ATOM 3274 N N . VAL A 1 460 ? 4.510 41.715 -10.288 1.00 31.72 460 VAL A N 1
ATOM 3275 C CA . VAL A 1 460 ? 4.295 40.570 -9.404 1.00 31.72 460 VAL A CA 1
ATOM 3276 C C . VAL A 1 460 ? 4.001 39.370 -10.300 1.00 31.72 460 VAL A C 1
ATOM 3278 O O . VAL A 1 460 ? 2.873 39.175 -10.737 1.00 31.72 460 VAL A O 1
ATOM 3281 N N . GLY A 1 461 ? 5.039 38.600 -10.615 1.00 25.17 461 GLY A N 1
ATOM 3282 C CA . GLY A 1 461 ? 4.935 37.288 -11.248 1.00 25.17 461 GLY A CA 1
ATOM 3283 C C . GLY A 1 461 ? 5.451 36.233 -10.280 1.00 25.17 461 GLY A C 1
ATOM 3284 O O . GLY A 1 461 ? 6.632 35.897 -10.305 1.00 25.17 461 GLY A O 1
ATOM 3285 N N . GLY A 1 462 ? 4.585 35.748 -9.390 1.00 26.52 462 GLY A N 1
ATOM 3286 C CA . GLY A 1 462 ? 4.909 34.658 -8.474 1.00 26.52 462 GLY A CA 1
ATOM 3287 C C . GLY A 1 462 ? 5.071 33.348 -9.238 1.00 26.52 462 GLY A C 1
ATOM 3288 O O . GLY A 1 462 ? 4.093 32.658 -9.496 1.00 26.52 462 GLY A O 1
ATOM 3289 N N . ARG A 1 463 ? 6.307 32.995 -9.596 1.00 28.70 463 ARG A N 1
ATOM 3290 C CA . ARG A 1 463 ? 6.676 31.597 -9.830 1.00 28.70 463 ARG A CA 1
ATOM 3291 C C . ARG A 1 463 ? 7.034 31.006 -8.474 1.00 28.70 463 ARG A C 1
ATOM 3293 O O . ARG A 1 463 ? 8.092 31.306 -7.932 1.00 28.70 463 ARG A O 1
ATOM 3300 N N . SER A 1 464 ? 6.140 30.197 -7.921 1.00 34.00 464 SER A N 1
ATOM 3301 C CA . SER A 1 464 ? 6.465 29.283 -6.830 1.00 34.00 464 SER A CA 1
ATOM 3302 C C . SER A 1 464 ? 7.437 28.227 -7.367 1.00 34.00 464 SER A C 1
ATOM 3304 O O . SER A 1 464 ? 7.019 27.218 -7.931 1.00 34.00 464 SER A O 1
ATOM 3306 N N . SER A 1 465 ? 8.740 28.488 -7.279 1.00 34.59 465 SER A N 1
ATOM 3307 C CA . SER A 1 465 ? 9.756 27.455 -7.473 1.00 34.59 465 SER A CA 1
ATOM 3308 C C . SER A 1 465 ? 9.762 26.557 -6.240 1.00 34.59 465 SER A C 1
ATOM 3310 O O . SER A 1 465 ? 9.909 27.070 -5.129 1.00 34.59 465 SER A O 1
ATOM 3312 N N . GLU A 1 466 ? 9.599 25.246 -6.425 1.00 32.31 466 GLU A N 1
ATOM 3313 C CA . GLU A 1 466 ? 9.796 24.273 -5.347 1.00 32.31 466 GLU A CA 1
ATOM 3314 C C . GLU A 1 466 ? 11.180 24.482 -4.698 1.00 32.31 466 GLU A C 1
ATOM 3316 O O . GLU A 1 466 ? 12.160 24.728 -5.412 1.00 32.31 466 GLU A O 1
ATOM 3321 N N . PRO A 1 467 ? 11.279 24.437 -3.357 1.00 37.09 467 PRO A N 1
ATOM 3322 C CA . PRO A 1 467 ? 12.543 24.635 -2.660 1.00 37.09 467 PRO A CA 1
ATOM 3323 C C . PRO A 1 467 ? 13.553 23.552 -3.049 1.00 37.09 467 PRO A C 1
ATOM 3325 O O . PRO A 1 467 ? 13.207 22.382 -3.220 1.00 37.09 467 PRO A O 1
ATOM 3328 N N . SER A 1 468 ? 14.826 23.935 -3.177 1.00 36.16 468 SER A N 1
ATOM 3329 C CA . SER A 1 468 ? 15.881 22.980 -3.511 1.00 36.16 468 SER A CA 1
ATOM 3330 C C . SER A 1 468 ? 16.050 21.938 -2.389 1.00 36.16 468 SER A C 1
ATOM 3332 O O . SER A 1 468 ? 15.756 22.234 -1.227 1.00 36.16 468 SER A O 1
ATOM 3334 N N . PRO A 1 469 ? 16.580 20.733 -2.670 1.00 36.38 469 PRO A N 1
ATOM 3335 C CA . PRO A 1 469 ? 16.845 19.729 -1.636 1.00 36.38 469 PRO A CA 1
ATOM 3336 C C . PRO A 1 469 ? 17.701 20.251 -0.466 1.00 36.38 469 PRO A C 1
ATOM 3338 O O . PRO A 1 469 ? 17.482 19.862 0.678 1.00 36.38 469 PRO A O 1
ATOM 3341 N N . GLY A 1 470 ? 18.636 21.175 -0.730 1.00 33.53 470 GLY A N 1
ATOM 3342 C CA . GLY A 1 470 ? 19.463 21.817 0.300 1.00 33.53 470 GLY A CA 1
ATOM 3343 C C . GLY A 1 470 ? 18.739 22.898 1.115 1.00 33.53 470 GLY A C 1
ATOM 3344 O O . GLY A 1 470 ? 19.133 23.181 2.247 1.00 33.53 470 GLY A O 1
ATOM 3345 N N . ASP A 1 471 ? 17.672 23.489 0.578 1.00 34.16 471 ASP A N 1
ATOM 3346 C CA . ASP A 1 471 ? 16.812 24.415 1.322 1.00 34.16 471 ASP A CA 1
ATOM 3347 C C . ASP A 1 471 ? 15.801 23.645 2.176 1.00 34.16 471 ASP A C 1
ATOM 3349 O O . ASP A 1 471 ? 15.599 24.002 3.333 1.00 34.16 471 ASP A O 1
ATOM 3353 N N . MET A 1 472 ? 15.278 22.523 1.665 1.00 39.84 472 MET A N 1
ATOM 3354 C CA . MET A 1 472 ? 14.420 21.605 2.426 1.00 39.84 472 MET A CA 1
ATOM 3355 C C . MET A 1 472 ? 15.150 20.928 3.598 1.00 39.84 472 MET A C 1
ATOM 3357 O O . MET A 1 472 ? 14.564 20.731 4.662 1.00 39.84 472 MET A O 1
ATOM 3361 N N . ALA A 1 473 ? 16.435 20.593 3.436 1.00 41.66 473 ALA A N 1
ATOM 3362 C CA . ALA A 1 473 ? 17.249 20.054 4.527 1.00 41.66 473 ALA A CA 1
ATOM 3363 C C . ALA A 1 473 ? 17.420 21.081 5.663 1.00 41.66 473 ALA A C 1
ATOM 3365 O O . ALA A 1 473 ? 17.163 20.769 6.825 1.00 41.66 473 ALA A O 1
ATOM 3366 N N . ARG A 1 474 ? 17.741 22.340 5.331 1.00 41.94 474 ARG A N 1
ATOM 3367 C CA . ARG A 1 474 ? 17.933 23.420 6.316 1.00 41.94 474 ARG A CA 1
ATOM 3368 C C . ARG A 1 474 ? 16.646 23.839 7.035 1.00 41.94 474 ARG A C 1
ATOM 3370 O O . ARG A 1 474 ? 16.710 24.207 8.206 1.00 41.94 474 ARG A O 1
ATOM 3377 N N . THR A 1 475 ? 15.481 23.767 6.383 1.00 52.09 475 THR A N 1
ATOM 3378 C CA . THR A 1 475 ? 14.188 23.997 7.057 1.00 52.09 475 THR A CA 1
ATOM 3379 C C . THR A 1 475 ? 13.857 22.873 8.040 1.00 52.09 475 THR A C 1
ATOM 3381 O O . THR A 1 475 ? 13.456 23.161 9.166 1.00 52.09 475 THR A O 1
ATOM 3384 N N . SER A 1 476 ? 14.137 21.615 7.675 1.00 51.34 476 SER A N 1
ATOM 3385 C CA . SER A 1 476 ? 13.894 20.456 8.547 1.00 51.34 476 SER A CA 1
ATOM 3386 C C . SER A 1 476 ? 14.779 20.434 9.808 1.00 51.34 476 SER A C 1
ATOM 3388 O O . SER A 1 476 ? 14.339 20.002 10.873 1.00 51.34 476 SER A O 1
ATOM 3390 N N . GLU A 1 477 ? 16.007 20.960 9.731 1.00 55.50 477 GLU A N 1
ATOM 3391 C CA . GLU A 1 477 ? 16.921 21.084 10.879 1.00 55.50 477 GLU A CA 1
ATOM 3392 C C . GLU A 1 477 ? 16.407 22.078 11.932 1.00 55.50 477 GLU A C 1
ATOM 3394 O O . GLU A 1 477 ? 16.474 21.813 13.134 1.00 55.50 477 GLU A O 1
ATOM 3399 N N . GLY A 1 478 ? 15.857 23.214 11.490 1.00 56.22 478 GLY A N 1
ATOM 3400 C CA . GLY A 1 478 ? 15.270 24.215 12.382 1.00 56.22 478 GLY A CA 1
ATOM 3401 C C . GLY A 1 478 ? 13.973 23.745 13.046 1.00 56.22 478 GLY A C 1
ATOM 3402 O O . GLY A 1 478 ? 13.671 24.156 14.165 1.00 56.22 478 GLY A O 1
ATOM 3403 N N . GLU A 1 479 ? 13.216 22.876 12.379 1.00 57.28 479 GLU A N 1
ATOM 3404 C CA . GLU A 1 479 ? 11.974 22.289 12.888 1.00 57.28 479 GLU A CA 1
ATOM 3405 C C . GLU A 1 479 ? 12.227 21.245 13.985 1.00 57.28 479 GLU A C 1
ATOM 3407 O O . GLU A 1 479 ? 11.569 21.274 15.026 1.00 57.28 479 GLU A O 1
ATOM 3412 N N . PHE A 1 480 ? 13.240 20.390 13.821 1.00 54.53 480 PHE A N 1
ATOM 3413 C CA . PHE A 1 480 ? 13.624 19.416 14.846 1.00 54.53 480 PHE A CA 1
ATOM 3414 C C . PHE A 1 480 ? 14.059 20.072 16.164 1.00 54.53 480 PHE A C 1
ATOM 3416 O O . PHE A 1 480 ? 13.590 19.688 17.238 1.00 54.53 480 PHE A O 1
ATOM 3423 N N . GLU A 1 481 ? 14.916 21.096 16.097 1.00 57.88 481 GLU A N 1
ATOM 3424 C CA . GLU A 1 481 ? 15.363 21.826 17.293 1.00 57.88 481 GLU A CA 1
ATOM 3425 C C . GLU A 1 481 ? 14.194 22.535 17.989 1.00 57.88 481 GLU A C 1
ATOM 3427 O O . GLU A 1 481 ? 14.133 22.568 19.216 1.00 57.88 481 GLU A O 1
ATOM 3432 N N . ARG A 1 482 ? 13.213 23.041 17.227 1.00 57.78 482 ARG A N 1
ATOM 3433 C CA . ARG A 1 482 ? 11.988 23.623 17.797 1.00 57.78 482 ARG A CA 1
ATOM 3434 C C . ARG A 1 482 ? 11.126 22.581 18.504 1.00 57.78 482 ARG A C 1
ATOM 3436 O O . ARG A 1 482 ? 10.582 22.912 19.549 1.00 57.78 482 ARG A O 1
ATOM 3443 N N . SER A 1 483 ? 11.021 21.356 17.978 1.00 56.00 483 SER A N 1
ATOM 3444 C CA . SER A 1 483 ? 10.260 20.267 18.616 1.00 56.00 483 SER A CA 1
ATOM 3445 C C . SER A 1 483 ? 10.924 19.818 19.917 1.00 56.00 483 SER A C 1
ATOM 3447 O O . SER A 1 483 ? 10.250 19.701 20.936 1.00 56.00 483 SER A O 1
ATOM 3449 N N . ARG A 1 484 ? 12.254 19.651 19.928 1.00 55.78 484 ARG A N 1
ATOM 3450 C CA . ARG A 1 484 ? 13.004 19.293 21.146 1.00 55.78 484 ARG A CA 1
ATOM 3451 C C . ARG A 1 484 ? 13.013 20.390 22.202 1.00 55.78 484 ARG A C 1
ATOM 3453 O O . ARG A 1 484 ? 13.069 20.089 23.390 1.00 55.78 484 ARG A O 1
ATOM 3460 N N . ALA A 1 485 ? 12.992 21.650 21.779 1.00 56.53 485 ALA A N 1
ATOM 3461 C CA . ALA A 1 485 ? 12.980 22.795 22.677 1.00 56.53 485 ALA A CA 1
ATOM 3462 C C . ALA A 1 485 ? 11.585 23.116 23.237 1.00 56.53 485 ALA A C 1
ATOM 3464 O O . ALA A 1 485 ? 11.462 24.111 23.952 1.00 56.53 485 ALA A O 1
ATOM 3465 N N . LEU A 1 486 ? 10.546 22.319 22.934 1.00 56.34 486 LEU A N 1
ATOM 3466 C CA . LEU A 1 486 ? 9.212 22.483 23.515 1.00 56.34 486 LEU A CA 1
ATOM 3467 C C . LEU A 1 486 ? 9.271 22.228 25.034 1.00 56.34 486 LEU A C 1
ATOM 3469 O O . LEU A 1 486 ? 9.398 21.079 25.452 1.00 56.34 486 LEU A O 1
ATOM 3473 N N . PRO A 1 487 ? 9.129 23.262 25.888 1.00 44.22 487 PRO A N 1
ATOM 3474 C CA . PRO A 1 487 ? 9.290 23.117 27.339 1.00 44.22 487 PRO A CA 1
ATOM 3475 C C . PRO A 1 487 ? 8.164 22.302 28.004 1.00 44.22 487 PRO A C 1
ATOM 3477 O O . PRO A 1 487 ? 8.287 21.919 29.163 1.00 44.22 487 PRO A O 1
ATOM 3480 N N . THR A 1 488 ? 7.057 22.073 27.285 1.00 57.44 488 THR A N 1
ATOM 3481 C CA . THR A 1 488 ? 5.812 21.435 27.755 1.00 57.44 488 THR A CA 1
ATOM 3482 C C . THR A 1 488 ? 5.193 20.523 26.686 1.00 57.44 488 THR A C 1
ATOM 3484 O O . THR A 1 488 ? 3.970 20.467 26.551 1.00 57.44 488 THR A O 1
ATOM 3487 N N . GLY A 1 489 ? 6.014 19.883 25.848 1.00 64.50 489 GLY A N 1
ATOM 3488 C CA . GLY A 1 489 ? 5.509 18.992 24.800 1.00 64.50 489 GLY A CA 1
ATOM 3489 C C . GLY A 1 489 ? 4.960 17.675 25.362 1.00 64.50 489 GLY A C 1
ATOM 3490 O O . GLY A 1 489 ? 5.460 17.159 26.363 1.00 64.50 489 GLY A O 1
ATOM 3491 N N . ARG A 1 490 ? 3.931 17.125 24.710 1.00 82.88 490 ARG A N 1
ATOM 3492 C CA . ARG A 1 490 ? 3.328 15.826 25.047 1.00 82.88 490 ARG A CA 1
ATOM 3493 C C . ARG A 1 490 ? 4.389 14.714 24.945 1.00 82.88 490 ARG A C 1
ATOM 3495 O O . ARG A 1 490 ? 5.177 14.746 23.993 1.00 82.88 490 ARG A O 1
ATOM 3502 N N . PRO A 1 491 ? 4.440 13.749 25.884 1.00 83.62 491 PRO A N 1
ATOM 3503 C CA . PRO A 1 491 ? 5.300 12.576 25.746 1.00 83.62 491 PRO A CA 1
ATOM 3504 C C . PRO A 1 491 ? 4.786 11.658 24.628 1.00 83.62 491 PRO A C 1
ATOM 3506 O O . PRO A 1 491 ? 3.617 11.724 24.259 1.00 83.62 491 PRO A O 1
ATOM 3509 N N . LEU A 1 492 ? 5.661 10.808 24.090 1.00 86.94 492 LEU A N 1
ATOM 3510 C CA . LEU A 1 492 ? 5.304 9.777 23.117 1.00 86.94 492 LEU A CA 1
ATOM 3511 C C . LEU A 1 492 ? 5.239 8.407 23.805 1.00 86.94 492 LEU A C 1
ATOM 3513 O O . LEU A 1 492 ? 6.255 7.941 24.315 1.00 86.94 492 LEU A O 1
ATOM 3517 N N . ASP A 1 493 ? 4.087 7.738 23.759 1.00 84.81 493 ASP A N 1
ATOM 3518 C CA . ASP A 1 493 ? 3.889 6.426 24.397 1.00 84.81 493 ASP A CA 1
ATOM 3519 C C . ASP A 1 493 ? 4.152 5.252 23.444 1.00 84.81 493 ASP A C 1
ATOM 3521 O O . ASP A 1 493 ? 4.557 4.158 23.855 1.00 84.81 493 ASP A O 1
ATOM 3525 N N . ALA A 1 494 ? 3.903 5.447 22.146 1.00 86.50 494 ALA A N 1
ATOM 3526 C CA . ALA A 1 494 ? 4.099 4.400 21.153 1.00 86.50 494 ALA A CA 1
ATOM 3527 C C . ALA A 1 494 ? 4.436 4.944 19.763 1.00 86.50 494 ALA A C 1
ATOM 3529 O O . ALA A 1 494 ? 3.774 5.845 19.250 1.00 86.50 494 ALA A O 1
ATOM 3530 N N . LEU A 1 495 ? 5.415 4.305 19.118 1.00 90.44 495 LEU A N 1
ATOM 3531 C CA . LEU A 1 495 ? 5.677 4.436 17.690 1.00 90.44 495 LEU A CA 1
ATOM 3532 C C . LEU A 1 495 ? 5.067 3.248 16.946 1.00 90.44 495 LEU A C 1
ATOM 3534 O O . LEU A 1 495 ? 5.418 2.091 17.185 1.00 90.44 495 LEU A O 1
ATOM 3538 N N . VAL A 1 496 ? 4.185 3.548 16.006 1.00 91.31 496 VAL A N 1
ATOM 3539 C CA . VAL A 1 496 ? 3.540 2.597 15.111 1.00 91.31 496 VAL A CA 1
ATOM 3540 C C . VAL A 1 496 ? 4.022 2.868 13.694 1.00 91.31 496 VAL A C 1
ATOM 3542 O O . VAL A 1 496 ? 4.003 4.005 13.228 1.00 91.31 496 VAL A O 1
ATOM 3545 N N . MET A 1 497 ? 4.434 1.819 12.988 1.00 92.31 497 MET A N 1
ATOM 3546 C CA . MET A 1 497 ? 4.809 1.923 11.583 1.00 92.31 497 MET A CA 1
ATOM 3547 C C . MET A 1 497 ? 3.950 1.000 10.734 1.00 92.31 497 MET A C 1
ATOM 3549 O O . MET A 1 497 ? 3.735 -0.151 11.109 1.00 92.31 497 MET A O 1
ATOM 3553 N N . VAL A 1 498 ? 3.499 1.499 9.588 1.00 92.88 498 VAL A N 1
ATOM 3554 C CA . VAL A 1 498 ? 2.732 0.743 8.592 1.00 92.88 498 VAL A CA 1
ATOM 3555 C C . VAL A 1 498 ? 3.266 1.003 7.183 1.00 92.88 498 VAL A C 1
ATOM 3557 O O . VAL A 1 498 ? 4.153 1.838 6.982 1.00 92.88 498 VAL A O 1
ATOM 3560 N N . GLY A 1 499 ? 2.796 0.212 6.221 1.00 90.88 499 GLY A N 1
ATOM 3561 C CA . GLY A 1 499 ? 3.219 0.306 4.826 1.00 90.88 499 GLY A CA 1
ATOM 3562 C C . GLY A 1 499 ? 4.479 -0.508 4.523 1.00 90.88 499 GLY A C 1
ATOM 3563 O O . GLY A 1 499 ? 5.338 -0.744 5.376 1.00 90.88 499 GLY A O 1
ATOM 3564 N N . GLY A 1 500 ? 4.602 -0.988 3.284 1.00 89.25 500 GLY A N 1
ATOM 3565 C CA . GLY A 1 500 ? 5.641 -1.955 2.905 1.00 89.25 500 GLY A CA 1
ATOM 3566 C C . GLY A 1 500 ? 7.072 -1.450 3.061 1.00 89.25 500 GLY A C 1
ATOM 3567 O O . GLY A 1 500 ? 7.951 -2.217 3.457 1.00 89.25 500 GLY A O 1
ATOM 3568 N N . MET A 1 501 ? 7.318 -0.159 2.825 1.00 92.31 501 MET A N 1
ATOM 3569 C CA . MET A 1 501 ? 8.656 0.415 2.962 1.00 92.31 501 MET A CA 1
ATOM 3570 C C . MET A 1 501 ? 9.088 0.519 4.436 1.00 92.31 501 MET A C 1
ATOM 3572 O O . MET A 1 501 ? 10.286 0.469 4.718 1.00 92.31 501 MET A O 1
ATOM 3576 N N . SER A 1 502 ? 8.154 0.518 5.398 1.00 92.12 502 SER A N 1
ATOM 3577 C CA . SER A 1 502 ? 8.490 0.383 6.826 1.00 92.12 502 SER A CA 1
ATOM 3578 C C . SER A 1 502 ? 9.205 -0.940 7.158 1.00 92.12 502 SER A C 1
ATOM 3580 O O . SER A 1 502 ? 9.859 -1.062 8.198 1.00 92.12 502 SER A O 1
ATOM 3582 N N . LYS A 1 503 ? 9.160 -1.945 6.266 1.00 90.62 503 LYS A N 1
ATOM 3583 C CA . LYS A 1 503 ? 9.933 -3.188 6.414 1.00 90.62 503 LYS A CA 1
ATOM 3584 C C . LYS A 1 503 ? 11.433 -3.018 6.100 1.00 90.62 503 LYS A C 1
ATOM 3586 O O . LYS A 1 503 ? 12.217 -3.898 6.472 1.00 90.62 503 LYS A O 1
ATOM 3591 N N . MET A 1 504 ? 11.874 -1.885 5.555 1.00 92.25 504 MET A N 1
ATOM 3592 C CA . MET A 1 504 ? 13.300 -1.592 5.375 1.00 92.25 504 MET A CA 1
ATOM 3593 C C . MET A 1 504 ? 13.988 -1.253 6.703 1.00 92.25 504 MET A C 1
ATOM 3595 O O . MET A 1 504 ? 13.480 -0.480 7.517 1.00 92.25 504 MET A O 1
ATOM 3599 N N . LEU A 1 505 ? 15.187 -1.808 6.919 1.00 90.06 505 LEU A N 1
ATOM 3600 C CA . LEU A 1 505 ? 15.930 -1.595 8.165 1.00 90.06 505 LEU A CA 1
ATOM 3601 C C . LEU A 1 505 ? 16.304 -0.121 8.376 1.00 90.06 505 LEU A C 1
ATOM 3603 O O . LEU A 1 505 ? 16.169 0.369 9.495 1.00 90.06 505 LEU A O 1
ATOM 3607 N N . GLY A 1 506 ? 16.750 0.571 7.322 1.00 91.25 506 GLY A N 1
ATOM 3608 C CA . GLY A 1 506 ? 17.107 1.992 7.385 1.00 91.25 506 GLY A CA 1
ATOM 3609 C C . GLY A 1 506 ? 15.932 2.870 7.821 1.00 91.25 506 GLY A C 1
ATOM 3610 O O . GLY A 1 506 ? 16.088 3.700 8.711 1.00 91.25 506 GLY A O 1
ATOM 3611 N N . VAL A 1 507 ? 14.734 2.602 7.290 1.00 93.94 507 VAL A N 1
ATOM 3612 C CA . VAL A 1 507 ? 13.501 3.332 7.625 1.00 93.94 507 VAL A CA 1
ATOM 3613 C C . VAL A 1 507 ? 13.121 3.132 9.093 1.00 93.94 507 VAL A C 1
ATOM 3615 O O . VAL A 1 507 ? 12.905 4.109 9.804 1.00 93.94 507 VAL A O 1
ATOM 3618 N N . ARG A 1 508 ? 13.101 1.883 9.586 1.00 92.12 508 ARG A N 1
ATOM 3619 C CA . ARG A 1 508 ? 12.788 1.614 11.004 1.00 92.12 508 ARG A CA 1
ATOM 3620 C C . ARG A 1 508 ? 13.790 2.236 11.956 1.00 92.12 508 ARG A C 1
ATOM 3622 O O . ARG A 1 508 ? 13.392 2.787 12.974 1.00 92.12 508 ARG A O 1
ATOM 3629 N N . LYS A 1 509 ? 15.084 2.112 11.646 1.00 91.38 509 LYS A N 1
ATOM 3630 C CA . LYS A 1 509 ? 16.145 2.689 12.475 1.00 91.38 509 LYS A CA 1
ATOM 3631 C C . LYS A 1 509 ? 16.019 4.203 12.527 1.00 91.38 509 LYS A C 1
ATOM 3633 O O . LYS A 1 509 ? 16.103 4.757 13.611 1.00 91.38 509 LYS A O 1
ATOM 3638 N N . LEU A 1 510 ? 15.782 4.854 11.388 1.00 92.69 510 LEU A N 1
ATOM 3639 C CA . LEU A 1 510 ? 15.548 6.293 11.342 1.00 92.69 510 LEU A CA 1
ATOM 3640 C C . LEU A 1 510 ? 14.355 6.679 12.225 1.00 92.69 510 LEU A C 1
ATOM 3642 O O . LEU A 1 510 ? 14.511 7.510 13.111 1.00 92.69 510 LEU A O 1
ATOM 3646 N N . ALA A 1 511 ? 13.198 6.044 12.028 1.00 92.62 511 ALA A N 1
ATOM 3647 C CA . ALA A 1 511 ? 11.987 6.349 12.785 1.00 92.62 511 ALA A CA 1
ATOM 3648 C C . ALA A 1 511 ? 12.167 6.145 14.299 1.00 92.62 511 ALA A C 1
ATOM 3650 O O . ALA A 1 511 ? 11.870 7.054 15.068 1.00 92.62 511 ALA A O 1
ATOM 3651 N N . ALA A 1 512 ? 12.708 4.998 14.725 1.00 90.88 512 ALA A N 1
ATOM 3652 C CA . ALA A 1 512 ? 12.962 4.709 16.138 1.00 90.88 512 ALA A CA 1
ATOM 3653 C C . ALA A 1 512 ? 13.981 5.684 16.749 1.00 90.88 512 ALA A C 1
ATOM 3655 O O . ALA A 1 512 ? 13.765 6.203 17.841 1.00 90.88 512 ALA A O 1
ATOM 3656 N N . ASN A 1 513 ? 15.058 5.996 16.018 1.00 90.56 513 ASN A N 1
ATOM 3657 C CA . ASN A 1 513 ? 16.080 6.933 16.480 1.00 90.56 513 ASN A CA 1
ATOM 3658 C C . ASN A 1 513 ? 15.544 8.353 16.647 1.00 90.56 513 ASN A C 1
ATOM 3660 O O . ASN A 1 513 ? 16.005 9.032 17.553 1.00 90.56 513 ASN A O 1
ATOM 3664 N N . LEU A 1 514 ? 14.621 8.804 15.790 1.00 88.69 514 LEU A N 1
ATOM 3665 C CA . LEU A 1 514 ? 13.991 10.124 15.906 1.00 88.69 514 LEU A CA 1
ATOM 3666 C C . LEU A 1 514 ? 12.936 10.152 17.012 1.00 88.69 514 LEU A C 1
ATOM 3668 O O . LEU A 1 514 ? 12.871 11.108 17.779 1.00 88.69 514 LEU A O 1
ATOM 3672 N N . ALA A 1 515 ? 12.119 9.103 17.102 1.00 88.06 515 ALA A N 1
ATOM 3673 C CA . ALA A 1 515 ? 11.056 9.000 18.093 1.00 88.06 515 ALA A CA 1
ATOM 3674 C C . ALA A 1 515 ? 11.590 8.797 19.520 1.00 88.06 515 ALA A C 1
ATOM 3676 O O . ALA A 1 515 ? 10.935 9.209 20.471 1.00 88.06 515 ALA A O 1
ATOM 3677 N N . GLY A 1 516 ? 12.760 8.166 19.668 1.00 86.00 516 GLY A N 1
ATOM 3678 C CA . GLY A 1 516 ? 13.325 7.780 20.964 1.00 86.00 516 GLY A CA 1
ATOM 3679 C C . GLY A 1 516 ? 12.622 6.580 21.613 1.00 86.00 516 GLY A C 1
ATOM 3680 O O . GLY A 1 516 ? 12.884 6.272 22.772 1.00 86.00 516 GLY A O 1
ATOM 3681 N N . VAL A 1 517 ? 11.745 5.897 20.871 1.00 86.06 517 VAL A N 1
ATOM 3682 C CA . VAL A 1 517 ? 11.018 4.692 21.293 1.00 86.06 517 VAL A CA 1
ATOM 3683 C C . VAL A 1 517 ? 11.057 3.640 20.186 1.00 86.06 517 VAL A C 1
ATOM 3685 O O . VAL A 1 517 ? 11.066 3.966 18.994 1.00 86.06 517 VAL A O 1
ATOM 3688 N N . ASP A 1 518 ? 11.062 2.366 20.572 1.00 86.88 518 ASP A N 1
ATOM 3689 C CA . ASP A 1 518 ? 11.037 1.263 19.616 1.00 86.88 518 ASP A CA 1
ATOM 3690 C C . ASP A 1 518 ? 9.689 1.155 18.890 1.00 86.88 518 ASP A C 1
ATOM 3692 O O . ASP A 1 518 ? 8.614 1.410 19.439 1.00 86.88 518 ASP A O 1
ATOM 3696 N N . VAL A 1 519 ? 9.755 0.713 17.633 1.00 87.00 519 VAL A N 1
ATOM 3697 C CA . VAL A 1 519 ? 8.572 0.443 16.807 1.00 87.00 519 VAL A CA 1
ATOM 3698 C C . VAL A 1 519 ? 7.779 -0.720 17.404 1.00 87.00 519 VAL A C 1
ATOM 3700 O O . VAL A 1 519 ? 8.314 -1.821 17.565 1.00 87.00 519 VAL A O 1
ATOM 3703 N N . ARG A 1 520 ? 6.484 -0.510 17.656 1.00 83.75 520 ARG A N 1
ATOM 3704 C CA . ARG A 1 520 ? 5.545 -1.558 18.078 1.00 83.75 520 ARG A CA 1
ATOM 3705 C C . ARG A 1 520 ? 5.362 -2.604 16.972 1.00 83.75 520 ARG A C 1
ATOM 3707 O O . ARG A 1 520 ? 5.240 -2.266 15.799 1.00 83.75 520 ARG A O 1
ATOM 3714 N N . ARG A 1 521 ? 5.329 -3.888 17.353 1.00 79.56 521 ARG A N 1
ATOM 3715 C CA . ARG A 1 521 ? 5.289 -5.043 16.425 1.00 79.56 521 ARG A CA 1
ATOM 3716 C C . ARG A 1 521 ? 4.106 -5.989 16.655 1.00 79.56 521 ARG A C 1
ATOM 3718 O O . ARG A 1 521 ? 4.180 -7.155 16.290 1.00 79.56 521 ARG A O 1
ATOM 3725 N N . THR A 1 522 ? 3.045 -5.514 17.302 1.00 73.19 522 THR A N 1
ATOM 3726 C CA . THR A 1 522 ? 1.890 -6.344 17.690 1.00 73.19 522 THR A CA 1
ATOM 3727 C C . THR A 1 522 ? 0.999 -6.738 16.513 1.00 73.19 522 THR A C 1
ATOM 3729 O O . THR A 1 522 ? 0.312 -7.749 16.588 1.00 73.19 522 THR A O 1
ATOM 3732 N N . VAL A 1 523 ? 1.027 -5.972 15.420 1.00 72.56 523 VAL A N 1
ATOM 3733 C CA . VAL A 1 523 ? 0.274 -6.242 14.190 1.00 72.56 523 VAL A CA 1
ATOM 3734 C C . VAL A 1 523 ? 1.231 -6.160 13.001 1.00 72.56 523 VAL A C 1
ATOM 3736 O O . VAL A 1 523 ? 2.135 -5.319 13.002 1.00 72.56 523 VAL A O 1
ATOM 3739 N N . ASP A 1 524 ? 1.059 -7.024 11.990 1.00 85.88 524 ASP A N 1
ATOM 3740 C CA . ASP A 1 524 ? 1.848 -6.915 10.757 1.00 85.88 524 ASP A CA 1
ATOM 3741 C C . ASP A 1 524 ? 1.566 -5.548 10.101 1.00 85.88 524 ASP A C 1
ATOM 3743 O O . ASP A 1 524 ? 0.401 -5.224 9.838 1.00 85.88 524 ASP A O 1
ATOM 3747 N N . PRO A 1 525 ? 2.599 -4.741 9.798 1.00 86.94 525 PRO A N 1
ATOM 3748 C CA . PRO A 1 525 ? 2.436 -3.431 9.167 1.00 86.94 525 PRO A CA 1
ATOM 3749 C C . PRO A 1 525 ? 1.769 -3.470 7.781 1.00 86.94 525 PRO A C 1
ATOM 3751 O O . PRO A 1 525 ? 1.351 -2.423 7.292 1.00 86.94 525 PRO A O 1
ATOM 3754 N N . MET A 1 526 ? 1.681 -4.642 7.142 1.00 89.38 526 MET A N 1
ATOM 3755 C CA . MET A 1 526 ? 0.974 -4.851 5.871 1.00 89.38 526 MET A CA 1
ATOM 3756 C C . MET A 1 526 ? -0.510 -5.185 6.040 1.00 89.38 526 MET A C 1
ATOM 3758 O O . MET A 1 526 ? -1.247 -5.140 5.063 1.00 89.38 526 MET A O 1
ATOM 3762 N N . GLU A 1 527 ? -0.946 -5.548 7.246 1.00 91.44 527 GLU A N 1
ATOM 3763 C CA . GLU A 1 527 ? -2.335 -5.934 7.528 1.00 91.44 527 GLU A CA 1
ATOM 3764 C C . GLU A 1 527 ? -3.044 -4.936 8.445 1.00 91.44 527 GLU A C 1
ATOM 3766 O O . GLU A 1 527 ? -4.272 -4.865 8.448 1.00 91.44 527 GLU A O 1
ATOM 3771 N N . ALA A 1 528 ? -2.287 -4.163 9.233 1.00 91.31 528 ALA A N 1
ATOM 3772 C CA . ALA A 1 528 ? -2.823 -3.261 10.248 1.00 91.31 528 ALA A CA 1
ATOM 3773 C C . ALA A 1 528 ? -3.890 -2.303 9.698 1.00 91.31 528 ALA A C 1
ATOM 3775 O O . ALA A 1 528 ? -4.927 -2.104 10.324 1.00 91.31 528 ALA A O 1
ATOM 3776 N N . VAL A 1 529 ? -3.675 -1.757 8.503 1.00 94.31 529 VAL A N 1
ATOM 3777 C CA . VAL A 1 529 ? -4.606 -0.819 7.866 1.00 94.31 529 VAL A CA 1
ATOM 3778 C C . VAL A 1 529 ? -5.944 -1.501 7.536 1.00 94.31 529 VAL A C 1
ATOM 3780 O O . VAL A 1 529 ? -6.997 -1.009 7.943 1.00 94.31 529 VAL A O 1
ATOM 3783 N N . ALA A 1 530 ? -5.926 -2.672 6.888 1.00 96.31 530 ALA A N 1
ATOM 3784 C CA . ALA A 1 530 ? -7.144 -3.421 6.559 1.00 96.31 530 ALA A CA 1
ATOM 3785 C C . ALA A 1 530 ? -7.876 -3.925 7.816 1.00 96.31 530 ALA A C 1
ATOM 3787 O O . ALA A 1 530 ? -9.104 -3.839 7.901 1.00 96.31 530 ALA A O 1
ATOM 3788 N N . ARG A 1 531 ? -7.133 -4.388 8.830 1.00 94.50 531 ARG A N 1
ATOM 3789 C CA . ARG A 1 531 ? -7.695 -4.824 10.120 1.00 94.50 531 ARG A CA 1
ATOM 3790 C C . ARG A 1 531 ? -8.406 -3.683 10.841 1.00 94.50 531 ARG A C 1
ATOM 3792 O O . ARG A 1 531 ? -9.525 -3.853 11.319 1.00 94.50 531 ARG A O 1
ATOM 3799 N N . GLY A 1 532 ? -7.785 -2.508 10.878 1.00 92.12 532 GLY A N 1
ATOM 3800 C CA . GLY A 1 532 ? -8.365 -1.309 11.470 1.00 92.12 532 GLY A CA 1
ATOM 3801 C C . GLY A 1 532 ? -9.615 -0.831 10.746 1.00 92.12 532 GLY A C 1
ATOM 3802 O O . GLY A 1 532 ? -10.605 -0.475 11.382 1.00 92.12 532 GLY A O 1
ATOM 3803 N N . ALA A 1 533 ? -9.606 -0.893 9.414 1.00 95.31 533 ALA A N 1
ATOM 3804 C CA . ALA A 1 533 ? -10.784 -0.604 8.609 1.00 95.31 533 ALA A CA 1
ATOM 3805 C C . ALA A 1 533 ? -11.932 -1.590 8.897 1.00 95.31 533 ALA A C 1
ATOM 3807 O O . ALA A 1 533 ? -13.082 -1.170 9.004 1.00 95.31 533 ALA A O 1
ATOM 3808 N N . ALA A 1 534 ? -11.639 -2.880 9.095 1.00 94.81 534 ALA A N 1
ATOM 3809 C CA . ALA A 1 534 ? -12.653 -3.883 9.427 1.00 94.81 534 ALA A CA 1
ATOM 3810 C C . ALA A 1 534 ? -13.248 -3.652 10.824 1.00 94.81 534 ALA A C 1
ATOM 3812 O O . ALA A 1 534 ? -14.462 -3.749 10.999 1.00 94.81 534 ALA A O 1
ATOM 3813 N N . LEU A 1 535 ? -12.415 -3.270 11.799 1.00 90.31 535 LEU A N 1
ATOM 3814 C CA . LEU A 1 535 ? -12.878 -2.835 13.120 1.00 90.31 535 LEU A CA 1
ATOM 3815 C C . LEU A 1 535 ? -13.788 -1.608 13.013 1.00 90.31 535 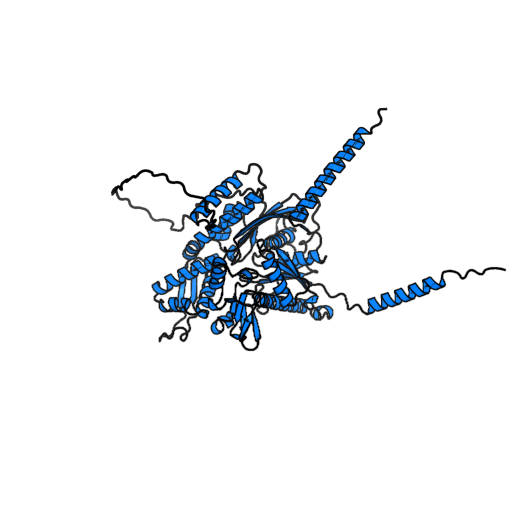LEU A C 1
ATOM 3817 O O . LEU A 1 535 ? -14.869 -1.598 13.595 1.00 90.31 535 LEU A O 1
ATOM 3821 N N . GLN A 1 536 ? -13.400 -0.603 12.226 1.00 90.12 536 GLN A N 1
ATOM 3822 C CA . GLN A 1 536 ? -14.233 0.577 11.999 1.00 90.12 536 GLN A CA 1
ATOM 3823 C C . GLN A 1 536 ? -15.573 0.210 11.347 1.00 90.12 536 GLN A C 1
ATOM 3825 O O . GLN A 1 536 ? -16.612 0.735 11.747 1.00 90.12 536 GLN A O 1
ATOM 3830 N N . ALA A 1 537 ? -15.567 -0.693 10.364 1.00 92.62 537 ALA A N 1
ATOM 3831 C CA . ALA A 1 537 ? -16.789 -1.189 9.742 1.00 92.62 537 ALA A CA 1
ATOM 3832 C C . ALA A 1 537 ? -17.697 -1.864 10.781 1.00 92.62 537 ALA A C 1
ATOM 3834 O O . ALA A 1 537 ? -18.893 -1.589 10.831 1.00 92.62 537 ALA A O 1
ATOM 3835 N N . ALA A 1 538 ? -17.123 -2.693 11.656 1.00 89.50 538 ALA A N 1
ATOM 3836 C CA . ALA A 1 538 ? -17.860 -3.367 12.717 1.00 89.50 538 ALA A CA 1
ATOM 3837 C C . ALA A 1 538 ? -18.459 -2.383 13.733 1.00 89.50 538 ALA A C 1
ATOM 3839 O O . ALA A 1 538 ? -19.609 -2.551 14.130 1.00 89.50 538 ALA A O 1
ATOM 3840 N N . VAL A 1 539 ? -17.719 -1.341 14.122 1.00 84.38 539 VAL A N 1
ATOM 3841 C CA . VAL A 1 539 ? -18.203 -0.293 15.038 1.00 84.38 539 VAL A CA 1
ATOM 3842 C C . VAL A 1 539 ? -19.380 0.468 14.438 1.00 84.38 539 VAL A C 1
ATOM 3844 O O . VAL A 1 539 ? -20.400 0.653 15.096 1.00 84.38 539 VAL A O 1
ATOM 3847 N N . VAL A 1 540 ? -19.264 0.880 13.174 1.00 85.31 540 VAL A N 1
ATOM 3848 C CA . VAL A 1 540 ? -20.316 1.631 12.470 1.00 85.31 540 VAL A CA 1
ATOM 3849 C C . VAL A 1 540 ? -21.625 0.846 12.393 1.00 85.31 540 VAL A C 1
ATOM 3851 O O . VAL A 1 540 ? -22.696 1.435 12.511 1.00 85.31 540 VAL A O 1
ATOM 3854 N N . GLU A 1 541 ? -21.537 -0.470 12.219 1.00 86.25 541 GLU A N 1
ATOM 3855 C CA . GLU A 1 541 ? -22.698 -1.358 12.122 1.00 86.25 541 GLU A CA 1
ATOM 3856 C C . GLU A 1 541 ? -23.158 -1.900 13.487 1.00 86.25 541 GLU A C 1
ATOM 3858 O O . GLU A 1 541 ? -24.040 -2.756 13.548 1.00 86.25 541 GLU A O 1
ATOM 3863 N N . GLY A 1 542 ? -22.565 -1.434 14.594 1.00 81.56 542 GLY A N 1
ATOM 3864 C CA . GLY A 1 542 ? -22.910 -1.872 15.951 1.00 81.56 542 GLY A CA 1
ATOM 3865 C C . GLY A 1 542 ? -22.523 -3.321 16.270 1.00 81.56 542 GLY A C 1
ATOM 3866 O O . GLY A 1 542 ? -23.032 -3.900 17.225 1.00 81.56 542 GLY A O 1
ATOM 3867 N N . LEU A 1 543 ? -21.633 -3.920 15.475 1.00 80.69 543 LEU A N 1
ATOM 3868 C CA . LEU A 1 543 ? -21.103 -5.276 15.668 1.00 80.69 543 LEU A CA 1
ATOM 3869 C C . LEU A 1 543 ? -19.939 -5.309 16.663 1.00 80.69 543 LEU A C 1
ATOM 3871 O O . LEU A 1 543 ? -19.668 -6.342 17.271 1.00 80.69 543 LEU A O 1
ATOM 3875 N N . ALA A 1 544 ? -19.270 -4.170 16.830 1.00 74.19 544 ALA A N 1
ATOM 3876 C CA . ALA A 1 544 ? -18.234 -3.928 17.819 1.00 74.19 544 ALA A CA 1
ATOM 3877 C C . ALA A 1 544 ? -18.637 -2.717 18.680 1.00 74.19 544 ALA A C 1
ATOM 3879 O O . ALA A 1 544 ? -19.105 -1.707 18.160 1.00 74.19 544 ALA A O 1
ATOM 3880 N N . THR A 1 545 ? -18.463 -2.808 19.999 1.00 66.31 545 THR A N 1
ATOM 3881 C CA . THR A 1 545 ? -18.832 -1.763 20.973 1.00 66.31 545 THR A CA 1
ATOM 3882 C C . THR A 1 545 ? -17.611 -1.302 21.768 1.00 66.31 545 THR A C 1
ATOM 3884 O O . THR A 1 545 ? -16.698 -2.089 21.994 1.00 66.31 545 THR A O 1
ATOM 3887 N N . GLY A 1 546 ? -17.607 -0.059 22.261 1.00 57.78 546 GLY A N 1
ATOM 3888 C CA . GLY A 1 546 ? -16.528 0.453 23.125 1.00 57.78 546 GLY A CA 1
ATOM 3889 C C . GLY A 1 546 ? -15.322 1.042 22.382 1.00 57.78 546 GLY A C 1
ATOM 3890 O O . GLY A 1 546 ? -14.254 1.183 22.974 1.00 57.78 546 GLY A O 1
ATOM 3891 N N . LEU A 1 547 ? -15.491 1.375 21.100 1.00 61.41 547 LEU A N 1
ATOM 3892 C CA . LEU A 1 547 ? -14.534 2.132 20.298 1.00 61.41 547 LEU A CA 1
ATOM 3893 C C . LEU A 1 547 ? -15.284 3.259 19.587 1.00 61.41 547 LEU A C 1
ATOM 3895 O O . LEU A 1 547 ? -16.284 3.003 18.917 1.00 61.41 547 LEU A O 1
ATOM 3899 N N . ALA A 1 548 ? -14.794 4.485 19.720 1.00 60.94 548 ALA A N 1
ATOM 3900 C CA . ALA A 1 548 ? -15.257 5.638 18.966 1.00 60.94 548 ALA A CA 1
ATOM 3901 C C . ALA A 1 548 ? -14.056 6.300 18.284 1.00 60.94 548 ALA A C 1
ATOM 3903 O O . ALA A 1 548 ? -12.997 6.490 18.880 1.00 60.94 548 ALA A O 1
ATOM 3904 N N . VAL A 1 549 ? -14.213 6.655 17.013 1.00 63.06 549 VAL A N 1
ATOM 3905 C CA . VAL A 1 549 ? -13.230 7.468 16.294 1.00 63.06 549 VAL A CA 1
ATOM 3906 C C . VAL A 1 549 ? -13.848 8.836 16.107 1.00 63.06 549 VAL A C 1
ATOM 3908 O O . VAL A 1 549 ? -14.869 8.942 15.427 1.00 63.06 549 VAL A O 1
ATOM 3911 N N . GLU A 1 550 ? -13.238 9.857 16.703 1.00 63.97 550 GLU A N 1
ATOM 3912 C CA . GLU A 1 550 ? -13.626 11.245 16.468 1.00 63.97 550 GLU A CA 1
ATOM 3913 C C . GLU A 1 550 ? -12.618 11.893 15.527 1.00 63.97 550 GLU A C 1
ATOM 3915 O O . GLU A 1 550 ? -11.398 11.789 15.692 1.00 63.97 550 GLU A O 1
ATOM 3920 N N . ASP A 1 551 ? -13.132 12.601 14.527 1.00 57.44 551 ASP A N 1
ATOM 3921 C CA . ASP A 1 551 ? -12.297 13.542 13.799 1.00 57.44 551 ASP A CA 1
ATOM 3922 C C . ASP A 1 551 ? -11.947 14.761 14.677 1.00 57.44 551 ASP A C 1
ATOM 3924 O O . ASP A 1 551 ? -12.485 14.973 15.769 1.00 57.44 551 ASP A O 1
ATOM 3928 N N . SER A 1 552 ? -10.998 15.578 14.217 1.00 53.62 552 SER A N 1
ATOM 3929 C CA . SER A 1 552 ? -10.516 16.728 14.986 1.00 53.62 552 SER A CA 1
ATOM 3930 C C . SER A 1 552 ? -11.614 17.754 15.289 1.00 53.62 552 SER A C 1
ATOM 3932 O O . SER A 1 552 ? -11.548 18.413 16.325 1.00 53.62 552 SER A O 1
ATOM 3934 N N . TRP A 1 553 ? -12.633 17.873 14.435 1.00 52.47 553 TRP A N 1
ATOM 3935 C CA . TRP A 1 553 ? -13.755 18.792 14.632 1.00 52.47 553 TRP A CA 1
ATOM 3936 C C . TRP A 1 553 ? -14.746 18.269 15.670 1.00 52.47 553 TRP A C 1
ATOM 3938 O O . TRP A 1 553 ? -15.167 19.020 16.549 1.00 52.47 553 TRP A O 1
ATOM 3948 N N . GLN A 1 554 ? -15.081 16.981 15.611 1.00 57.94 554 GLN A N 1
ATOM 3949 C CA . GLN A 1 554 ? -15.904 16.292 16.602 1.00 57.94 554 GLN A CA 1
ATOM 3950 C C . GLN A 1 554 ? -15.252 16.355 17.983 1.00 57.94 554 GLN A C 1
ATOM 3952 O O . GLN A 1 554 ? -15.907 16.740 18.952 1.00 57.94 554 GLN A O 1
ATOM 3957 N N . ALA A 1 555 ? -13.942 16.105 18.055 1.00 55.44 555 ALA A N 1
ATOM 3958 C CA . ALA A 1 555 ? -13.184 16.217 19.294 1.00 55.44 555 ALA A CA 1
ATOM 3959 C C . ALA A 1 555 ? -13.170 17.659 19.831 1.00 55.44 555 ALA A C 1
ATOM 3961 O O . ALA A 1 555 ? -13.377 17.877 21.024 1.00 55.44 555 ALA A O 1
ATOM 3962 N N . GLN A 1 556 ? -12.977 18.666 18.969 1.00 54.12 556 GLN A N 1
ATOM 3963 C CA . GLN A 1 556 ? -13.035 20.078 19.371 1.00 54.12 556 GLN A CA 1
ATOM 3964 C C . GLN A 1 556 ? -14.419 20.481 19.886 1.00 54.12 556 GLN A C 1
ATOM 3966 O O . GLN A 1 556 ? -14.508 21.166 20.905 1.00 54.12 556 GLN A O 1
ATOM 3971 N N . LEU A 1 557 ? -15.490 20.038 19.227 1.00 63.88 557 LEU A N 1
ATOM 3972 C CA . LEU A 1 557 ? -16.864 20.272 19.669 1.00 63.88 557 LEU A CA 1
ATOM 3973 C C . LEU A 1 557 ? -17.134 19.611 21.020 1.00 63.88 557 LEU A C 1
ATOM 3975 O O . LEU A 1 557 ? -17.673 20.263 21.912 1.00 63.88 557 LEU A O 1
ATOM 3979 N N . ARG A 1 558 ? -16.706 18.358 21.210 1.00 65.06 558 ARG A N 1
ATOM 3980 C CA . ARG A 1 558 ? -16.850 17.642 22.483 1.00 65.06 558 ARG A CA 1
ATOM 3981 C C . ARG A 1 558 ? -16.060 18.312 23.603 1.00 65.06 558 ARG A C 1
ATOM 3983 O O . ARG A 1 558 ? -16.596 18.508 24.688 1.00 65.06 558 ARG A O 1
ATOM 3990 N N . LEU A 1 559 ? -14.814 18.712 23.347 1.00 57.44 559 LEU A N 1
ATOM 3991 C CA . LEU A 1 559 ? -13.988 19.443 24.314 1.00 57.44 559 LEU A CA 1
ATOM 3992 C C . LEU A 1 559 ? -14.597 20.806 24.662 1.00 57.44 559 LEU A C 1
ATOM 3994 O O . LEU A 1 559 ? -14.616 21.185 25.833 1.00 57.44 559 LEU A O 1
ATOM 3998 N N . ALA A 1 560 ? -15.123 21.529 23.671 1.00 62.12 560 ALA A N 1
ATOM 3999 C CA . ALA A 1 560 ? -15.837 22.781 23.893 1.00 62.12 560 ALA A CA 1
ATOM 4000 C C . ALA A 1 560 ? -17.099 22.561 24.738 1.00 62.12 560 ALA A C 1
ATOM 4002 O O . ALA A 1 560 ? -17.341 23.325 25.672 1.00 62.12 560 ALA A O 1
ATOM 4003 N N . TYR A 1 561 ? -17.851 21.493 24.464 1.00 69.62 561 TYR A N 1
ATOM 4004 C CA . TYR A 1 561 ? -19.045 21.121 25.217 1.00 69.62 561 TYR A CA 1
ATOM 4005 C C . TYR A 1 561 ? -18.711 20.744 26.666 1.00 69.62 561 TYR A C 1
ATOM 4007 O O . TYR A 1 561 ? -19.249 21.344 27.590 1.00 69.62 561 TYR A O 1
ATOM 4015 N N . ALA A 1 562 ? -17.732 19.862 26.878 1.00 65.88 562 ALA A N 1
ATOM 4016 C CA . ALA A 1 562 ? -17.272 19.458 28.206 1.00 65.88 562 ALA A CA 1
ATOM 4017 C C . ALA A 1 562 ? -16.698 20.637 29.015 1.00 65.88 562 ALA A C 1
ATOM 4019 O O . ALA A 1 562 ? -16.825 20.687 30.240 1.00 65.88 562 ALA A O 1
ATOM 4020 N N . LYS A 1 563 ? -16.053 21.607 28.350 1.00 66.06 563 LYS A N 1
ATOM 4021 C CA . LYS A 1 563 ? -15.624 22.858 28.988 1.00 66.06 563 LYS A CA 1
ATOM 4022 C C . LYS A 1 563 ? -16.831 23.692 29.424 1.00 66.06 563 LYS A C 1
ATOM 4024 O O . LYS A 1 563 ? -16.845 24.173 30.554 1.00 66.06 563 LYS A O 1
ATOM 4029 N N . LEU A 1 564 ? -17.835 23.831 28.558 1.00 77.06 564 LEU A N 1
ATOM 4030 C CA . LEU A 1 564 ? -19.084 24.529 28.867 1.00 77.06 564 LEU A CA 1
ATOM 4031 C C . LEU A 1 564 ? -19.823 23.886 30.046 1.00 77.06 564 LEU A C 1
ATOM 4033 O O . LEU A 1 564 ? -20.263 24.605 30.937 1.00 77.06 564 LEU A O 1
ATOM 4037 N N . GLU A 1 565 ? -19.913 22.557 30.091 1.00 82.25 565 GLU A N 1
ATOM 4038 C CA . GLU A 1 565 ? -20.530 21.823 31.202 1.00 82.25 565 GLU A CA 1
ATOM 4039 C C . GLU A 1 565 ? -19.807 22.079 32.526 1.00 82.25 565 GLU A C 1
ATOM 4041 O O . GLU A 1 565 ? -20.449 22.381 33.531 1.00 82.25 565 GLU A O 1
ATOM 4046 N N . ARG A 1 566 ? -18.466 22.045 32.533 1.00 81.06 566 ARG A N 1
ATOM 4047 C CA . ARG A 1 566 ? -17.675 22.374 33.732 1.00 81.06 566 ARG A CA 1
ATOM 4048 C C . ARG A 1 566 ? -17.884 23.817 34.182 1.00 81.06 566 ARG A C 1
ATOM 4050 O O . ARG A 1 566 ? -17.994 24.074 35.379 1.00 81.06 566 ARG A O 1
ATOM 4057 N N . GLU A 1 567 ? -17.940 24.763 33.246 1.00 83.12 567 GLU A N 1
ATOM 4058 C CA . GLU A 1 567 ? -18.221 26.168 33.556 1.00 83.12 567 GLU A CA 1
ATOM 4059 C C . GLU A 1 567 ? -19.644 26.364 34.100 1.00 83.12 567 GLU A C 1
ATOM 4061 O O . GLU A 1 567 ? -19.839 27.163 35.021 1.00 83.12 567 GLU A O 1
ATOM 4066 N N . LEU A 1 568 ? -20.626 25.624 33.577 1.00 84.50 568 LEU A N 1
ATOM 4067 C CA . LEU A 1 568 ? -22.008 25.642 34.052 1.00 84.50 568 LEU A CA 1
ATOM 4068 C C . LEU A 1 568 ? -22.107 25.067 35.471 1.00 84.50 568 LEU A C 1
ATOM 4070 O O . LEU A 1 568 ? -22.601 25.752 36.363 1.00 84.50 568 LEU A O 1
ATOM 4074 N N . ALA A 1 569 ? -21.534 23.885 35.708 1.00 83.12 569 ALA A N 1
ATOM 4075 C CA . ALA A 1 569 ? -21.497 23.247 37.022 1.00 83.12 569 ALA A CA 1
ATOM 4076 C C . ALA A 1 569 ? -20.789 24.131 38.066 1.00 83.12 569 ALA A C 1
ATOM 4078 O O . ALA A 1 569 ? -21.266 24.290 39.190 1.00 83.12 569 ALA A O 1
ATOM 4079 N N . ALA A 1 570 ? -19.685 24.788 37.690 1.00 81.62 570 ALA A N 1
ATOM 4080 C CA . ALA A 1 570 ? -18.991 25.732 38.564 1.00 81.62 570 ALA A CA 1
ATOM 4081 C C . ALA A 1 570 ? -19.837 26.979 38.881 1.00 81.62 570 ALA A C 1
ATOM 4083 O O . ALA A 1 570 ? -19.768 27.510 39.992 1.00 81.62 570 ALA A O 1
ATOM 4084 N N . ARG A 1 571 ? -20.640 27.468 37.927 1.00 83.62 571 ARG A N 1
ATOM 4085 C CA . ARG A 1 571 ? -21.576 28.583 38.151 1.00 83.62 571 ARG A CA 1
ATOM 4086 C C . ARG A 1 571 ? -22.740 28.177 39.049 1.00 83.62 571 ARG A C 1
ATOM 4088 O O . ARG A 1 571 ? -23.094 28.947 39.940 1.00 83.62 571 ARG A O 1
ATOM 4095 N N . GLU A 1 572 ? -23.301 26.990 38.851 1.00 85.94 572 GLU A N 1
ATOM 4096 C CA . GLU A 1 572 ? -24.377 26.442 39.680 1.00 85.94 572 GLU A CA 1
ATOM 4097 C C . GLU A 1 572 ? -23.914 26.207 41.121 1.00 85.94 572 GLU A C 1
ATOM 4099 O O . GLU A 1 572 ? -24.601 26.621 42.054 1.00 85.94 572 GLU A O 1
ATOM 4104 N N . ALA A 1 573 ? -22.709 25.661 41.312 1.00 81.31 573 ALA A N 1
ATOM 4105 C CA . ALA A 1 573 ? -22.101 25.501 42.632 1.00 81.31 573 ALA A CA 1
ATOM 4106 C C . ALA A 1 573 ? -21.929 26.850 43.356 1.00 81.31 573 ALA A C 1
ATOM 4108 O O . ALA A 1 573 ? -22.345 26.997 44.505 1.00 81.31 573 ALA A O 1
ATOM 4109 N N . ARG A 1 574 ? -21.416 27.880 42.663 1.00 80.12 574 ARG A N 1
ATOM 4110 C CA . ARG A 1 574 ? -21.292 29.244 43.221 1.00 80.12 574 ARG A CA 1
ATOM 4111 C C . ARG A 1 574 ? -22.650 29.872 43.548 1.00 80.12 574 ARG A C 1
ATOM 4113 O O . ARG A 1 574 ? -22.786 30.570 44.551 1.00 80.12 574 ARG A O 1
ATOM 4120 N N . ALA A 1 575 ? -23.664 29.636 42.715 1.00 78.12 575 ALA A N 1
ATOM 4121 C CA . ALA A 1 575 ? -25.021 30.123 42.952 1.00 78.12 575 ALA A CA 1
ATOM 4122 C C . ALA A 1 575 ? -25.701 29.415 44.138 1.00 78.12 575 ALA A C 1
ATOM 4124 O O . ALA A 1 575 ? -26.497 30.039 44.842 1.00 78.12 575 ALA A O 1
ATOM 4125 N N . ALA A 1 576 ? -25.378 28.142 44.381 1.00 74.06 576 ALA A N 1
ATOM 4126 C CA . ALA A 1 576 ? -25.838 27.384 45.540 1.00 74.06 576 ALA A CA 1
ATOM 4127 C C . ALA A 1 576 ? -25.150 27.839 46.842 1.00 74.06 576 ALA A C 1
ATOM 4129 O O . ALA A 1 576 ? -25.810 27.959 47.874 1.00 74.06 576 ALA A O 1
ATOM 4130 N N . GLU A 1 577 ? -23.856 28.173 46.797 1.00 69.12 577 GLU A N 1
ATOM 4131 C CA . GLU A 1 577 ? -23.117 28.723 47.945 1.00 69.12 577 GLU A CA 1
ATOM 4132 C C . GLU A 1 577 ? -23.598 30.127 48.344 1.00 69.12 577 GLU A C 1
ATOM 4134 O O . GLU A 1 577 ? -23.715 30.421 49.534 1.00 69.12 577 GLU A O 1
ATOM 4139 N N . GLY A 1 578 ? -23.968 30.968 47.372 1.00 62.81 578 GLY A N 1
ATOM 4140 C CA . GLY A 1 578 ? -24.517 32.309 47.612 1.00 62.81 578 GLY A CA 1
ATOM 4141 C C . GLY A 1 578 ? -25.960 32.351 48.143 1.00 62.81 578 GLY A C 1
ATOM 4142 O O . GLY A 1 578 ? -26.447 33.429 48.474 1.00 62.81 578 GLY A O 1
ATOM 4143 N N . ARG A 1 579 ? -26.658 31.208 48.227 1.00 58.31 579 ARG A N 1
ATOM 4144 C CA . ARG A 1 579 ? -28.047 31.092 48.723 1.00 58.31 579 ARG A CA 1
ATOM 4145 C C . ARG A 1 579 ? -28.164 30.486 50.123 1.00 58.31 579 ARG A C 1
ATOM 4147 O O . ARG A 1 579 ? -29.271 30.137 50.535 1.00 58.31 579 ARG A O 1
ATOM 4154 N N . ARG A 1 580 ? -27.068 30.349 50.878 1.00 55.50 580 ARG A N 1
ATOM 4155 C CA . ARG A 1 580 ? -27.180 29.977 52.297 1.00 55.50 580 ARG A CA 1
ATOM 4156 C C . ARG A 1 580 ? -27.911 31.103 53.046 1.00 55.50 580 ARG A C 1
ATOM 4158 O O . ARG A 1 580 ? -27.428 32.233 53.002 1.00 55.50 580 ARG A O 1
ATOM 4165 N N . PRO A 1 581 ? -29.058 30.840 53.703 1.00 53.25 581 PRO A N 1
ATOM 4166 C CA . PRO A 1 581 ? -29.733 31.863 54.487 1.00 53.25 581 PRO A CA 1
ATOM 4167 C C . PRO A 1 581 ? -28.794 32.287 55.616 1.00 53.25 581 PRO A C 1
ATOM 4169 O O . PRO A 1 581 ? -28.300 31.436 56.357 1.00 53.25 581 PRO A O 1
ATOM 4172 N N . SER A 1 582 ? -28.529 33.586 55.739 1.00 54.62 582 SER A N 1
ATOM 4173 C CA . SER A 1 582 ? -28.006 34.145 56.983 1.00 54.62 582 SER A CA 1
ATOM 4174 C C . SER A 1 582 ? -29.044 33.860 58.067 1.00 54.62 582 SER A C 1
ATOM 4176 O O . SER A 1 582 ? -30.172 34.344 57.954 1.00 54.62 582 SER A O 1
ATOM 4178 N N . GLY A 1 583 ? -28.683 32.993 59.016 1.00 46.50 583 GLY A N 1
ATOM 4179 C CA . GLY A 1 583 ? -29.520 32.638 60.163 1.00 46.50 583 GLY A CA 1
ATOM 4180 C C . GLY A 1 583 ? -29.844 33.819 61.061 1.00 46.50 583 GLY A C 1
ATOM 4181 O O . GLY A 1 583 ? -29.091 34.822 61.015 1.00 46.50 583 GLY A O 1
#

InterPro domains:
  IPR013126 Heat shock protein 70 family [PF00012] (38-412)
  IPR013126 Heat shock protein 70 family [PF00012] (492-551)
  IPR013126 Heat shock protein 70 family [PTHR19375] (38-546)
  IPR018181 Heat shock protein 70, conserved site [PS00297] (41-48)
  IPR043129 ATPase, nucleotide binding domain [SSF53067] (38-233)
  IPR043129 ATPase, nucleotide binding domain [SSF53067] (266-539)

Mean predicted aligned error: 13.99 Å

Secondary structure (DSSP, 8-state):
-------THHHHHHHHHHHHHHHHHHHHH--S----EEEEEE--SSEEEEEEEETTTTEEEEEP-TTS-SEEESEEEEPTTS-EEETHHHHHHHHHHGGGEEE-GGGTTT--TTSHHHHHHHHHHSSSGGGEEEETTEEEEEEGGGTEEE-HHHHHHHHHHHHHHHHHHHHHHHTTT-HHHHT--GGGEEEEEEE-TT--HHHHHHHHHHHHHTT--SEEEEEHHHHHHHHHHHGGGGTT--SS--TT--PPTT-TTPPPPTTPPPEEEEEEEE-SS-EEEEEEEEETTEEEEEEEEEETT-SHHHHHHHHHHHHHHHHHHTT-HHHHHHHHH-HHHHHHHHHHHHHHHHHHTTSSEEEEEE---TTTTT-SS----EEEEEEHHHHHHHHHHHHHHHHHHHHHHHHHTTB---S-SS-TTSS--S-S------------------------------------PPPPHHHHHHHHHHHHHHHHT-TTPBPP-EEEEESGGGGSHHHHHHHHHHHTSPBP-SS-TTTHHHHHHHHHHHHHTTSS-S-EEE-HHHHHHHHHHHHHHHHHHHHHHHHHHTT----

Sequence (583 aa):
MARQRATAPAIASRWAALIAAVVCAAARASSPPRSIIAVGIDLGTTNSAACVYDRATREPVPVPNAHGHVLTPSVVSFLPGGAVLVGIDAIAAAETNAHSTYRSIKRLLGRDLSTDGERALANRLLPTKDSLLRGADGVRLSCPALGRELRLEEVSAAILAALVADVLAHVRAAGAGDAAVAAVDADDLRCVITVPAQFDDAQREATQLAARLAGLRHVRLMREPVAAALAFGVMGKALDATDGGSVDGRPERGEALAVVGEEEAERTVLVIDVGAGTTDVSVLGICAGLVQVLATAADGRLGGDDVDDALEAWLLGALPAAGHAAVADAIRAQPALRFAARRALEAAKVELSVRRDALVRLPVGADALSLSESCAAVSVRISRADLDAAAEPILARLKRPIYEAALNAQLTLSGERDGRRAGAFGEGGAGAPARGNGAARARRGAVGASGRSGGGQKQVGGRSSEPSPGDMARTSEGEFERSRALPTGRPLDALVMVGGMSKMLGVRKLAANLAGVDVRRTVDPMEAVARGAALQAAVVEGLATGLAVEDSWQAQLRLAYAKLERELAAREARAAEGRRPSG